Protein AF-0000000081273868 (afdb_homodimer)

Solvent-accessible surface area (backbone atoms only — not comparable to full-atom values): 28036 Å² total; per-residue (Å²): 137,83,79,75,75,79,76,78,78,76,76,76,75,72,75,72,67,69,72,70,80,67,76,78,69,72,54,65,60,58,48,51,42,51,52,51,51,39,33,44,46,66,52,56,45,31,66,60,38,70,58,53,66,69,60,50,24,62,66,65,70,50,55,68,69,54,52,50,52,38,48,51,52,37,31,65,34,37,50,28,43,77,40,88,97,74,43,38,22,31,45,67,81,50,69,69,52,47,52,46,43,52,52,49,47,50,55,51,52,40,52,29,43,49,47,34,37,68,40,96,52,31,57,70,61,43,49,67,52,53,53,46,40,50,50,24,47,49,24,52,76,68,64,36,58,63,59,21,54,49,39,57,46,45,50,58,35,52,51,30,52,62,46,65,38,68,67,58,29,54,52,40,41,22,46,43,44,44,51,46,56,46,42,42,57,88,60,66,95,72,74,70,75,57,55,46,58,50,50,46,51,24,50,52,26,30,65,70,58,35,38,69,58,19,39,50,45,46,49,52,52,51,48,56,50,57,70,53,54,56,81,87,73,91,59,94,63,56,66,57,76,62,68,38,73,76,77,70,80,127,133,85,81,79,79,79,78,78,76,75,75,74,74,72,74,70,67,69,69,70,80,66,73,78,69,70,54,64,58,57,48,52,43,51,54,51,50,40,33,44,47,64,52,56,45,32,66,61,39,71,57,54,66,68,60,50,24,61,66,65,70,49,55,68,69,55,53,49,52,38,49,50,51,37,29,64,34,37,50,26,42,78,41,87,97,76,43,38,23,31,46,68,79,50,70,70,51,46,51,45,43,51,52,51,47,50,55,52,52,42,52,29,44,50,48,35,36,66,39,98,52,31,58,71,61,41,48,67,51,52,53,45,41,52,50,24,46,50,24,52,76,69,65,36,58,62,59,22,54,51,39,58,48,45,50,59,35,52,51,31,52,61,46,66,38,69,68,59,28,54,52,39,41,22,46,42,43,43,52,45,54,46,43,43,56,86,61,67,95,71,76,73,74,57,54,48,57,50,52,47,52,24,50,52,26,29,61,71,58,36,39,69,56,20,39,50,46,48,49,52,52,51,49,56,49,56,71,53,54,56,80,87,72,93,58,94,64,56,65,58,76,63,68,40,74,76,75,71,79,128

Sequence (500 aa):
MSKSLKLVSTDAASKSSAKASGTTRMPVEERMYHEIYDAIMEHRLPPRTKLTEHALCEIYATARHTVRKVFSRLAADGLVDLEPNRGAFIAAPSIDEAHAMFELRQILERAVLDKVGRSASPKAAVAPLLARVNEERQAFVSHDRPRWIRLSAEFHVALAEQAGNPLVVEIMRRLVSRTTLMIASVEAPGHNACSFDEHLDILRALERGDVGAAQAHMAQHLQCCADRVRPEAPADFDLRAVLGRGDAPLMSKSLKLVSTDAASKSSAKASGTTRMPVEERMYHEIYDAIMEHRLPPRTKLTEHALCEIYATARHTVRKVFSRLAADGLVDLEPNRGAFIAAPSIDEAHAMFELRQILERAVLDKVGRSASPKAAVAPLLARVNEERQAFVSHDRPRWIRLSAEFHVALAEQAGNPLVVEIMRRLVSRTTLMIASVEAPGHNACSFDEHLDILRALERGDVGAAQAHMAQHLQCCADRVRPEAPADFDLRAVLGRGDAPL

Foldseek 3Di:
DCPVVPPPPPPPPPCVVVPPPPPPPPPLLVVLLLLVLLCLLQCLPAFFDFDDLVLSCVQSVHDSVSVVVSLVVCVLLQQWDQDPPPHITGHDDFLVVLVVLLVVLLVLLLVLLVQLLPDPDNPVLLVVLLVLLVVLLVCLVVVVLSSNLVSLLVSSLSSSVSSPDVVSSSSSSNSSSVLSSQQSHPPDSPDPSPRSVLSVQLSVCSVVSNSVSSSVSVNVNSVVSSVRGDGRDDDDHDPCVSSHDPPPDD/DDDPPDPPVPPPPPPPVVPPPPPVPPPLLVVLLLLVLLCLLLCLPAFFDFDDLVLSCVQSVHDSVSVVVSLVVCVLLQQWDQDPPPHITGHDDFLVVLVVLLVVLLVLLLVLLVQLLPDPDNPVLLVVLLVLLVVLLVCLVVVVLSVNLVSLLVSSLSSSVSSPDVVSSSSSSNSSSVLSSQQSHPPDSPDPSPRSVLSVQLSVCSVVSNSVSNSVSVNVNSVVSSVRGDGRDDDDHDPCVSSHDPPPDD

Nearest PDB structures (foldseek):
  2hs5-assembly1_A  TM=7.998E-01  e=4.508E-09  Rhodococcus jostii RHA1
  7u5q-assembly2_B  TM=7.058E-01  e=5.345E-10  Brucella melitensis ATCC 23457
  3sxy-assembly1_B  TM=7.148E-01  e=7.382E-08  Thermotoga maritima
  3ihu-assembly2_B  TM=7.451E-01  e=6.226E-07  Cupriavidus pinatubonensis JMP134
  6za7-assembly1_A  TM=6.274E-01  e=1.997E-07  Agrobacterium fabrum str. C58

Secondary structure (DSSP, 8-state):
---------------------------HHHHHHHHHHHHHHTTSS-TT-EE-HHHHHHHHT--HHHHHHHHHHHHHTTSEEEETTTEEEE----HHHHHHHHHHHHHHHHHHHHHHHTSS-HHHHHHHHHHHHHHHHHHHHTT-HHHHHHHHHHHHHHHHHHHT-HHHHHHHHHHHHHHHHHH-----TTS-THHHHHHHHHHHHHHTT-HHHHHHHHHHHHHHHHHT----------HHHHH-------/---------------------------HHHHHHHHHHHHHHTTSS-TT-EE-HHHHHHHHT--HHHHHHHHHHHHHTTSEEEETTTEEEE----HHHHHHHHHHHHHHHHHHHHHHHTSS-HHHHHHHHHHHHHHHHHHHHTT-HHHHHHHHHHHHHHHHHHHT-HHHHHHHHHHHHHHHHHH-----TTS-THHHHHHHHHHHHHHTT-HHHHHHHHHHHHHHHHHT----------HHHHH-------

pLDDT: mean 82.24, std 22.23, range [23.59, 98.81]

Organism: Ralstonia solanacearum (NCBI:txid305)

Structure (mmCIF, N/CA/C/O backbone):
data_AF-0000000081273868-model_v1
#
loop_
_entity.id
_entity.type
_entity.pdbx_description
1 polymer 'GntR family transcriptional regulator'
#
loop_
_atom_site.group_PDB
_atom_site.id
_atom_site.type_symbol
_atom_site.label_atom_id
_atom_site.label_alt_id
_atom_site.label_comp_id
_atom_site.label_asym_id
_atom_site.label_entity_id
_atom_site.label_seq_id
_atom_site.pdbx_PDB_ins_code
_atom_site.Cartn_x
_atom_site.Cartn_y
_atom_site.Cartn_z
_atom_site.occupancy
_atom_site.B_iso_or_equiv
_atom_site.auth_seq_id
_atom_site.auth_comp_id
_atom_site.auth_asym_id
_atom_site.auth_atom_id
_atom_site.pdbx_PDB_model_num
ATOM 1 N N . MET A 1 1 ? 55.719 34.938 71.125 1 27.48 1 MET A N 1
ATOM 2 C CA . MET A 1 1 ? 55.688 35.625 69.875 1 27.48 1 MET A CA 1
ATOM 3 C C . MET A 1 1 ? 54.656 34.938 68.938 1 27.48 1 MET A C 1
ATOM 5 O O . MET A 1 1 ? 54.844 33.781 68.562 1 27.48 1 MET A O 1
ATOM 9 N N . SER A 1 2 ? 53.344 35.281 69.125 1 23.59 2 SER A N 1
ATOM 10 C CA . SER A 1 2 ? 51.969 34.875 68.812 1 23.59 2 SER A CA 1
ATOM 11 C C . SER A 1 2 ? 51.656 35.031 67.312 1 23.59 2 SER A C 1
ATOM 13 O O . SER A 1 2 ? 51.5 36.156 66.812 1 23.59 2 SER A O 1
ATOM 15 N N . LYS A 1 3 ? 52.5 34.281 66.5 1 26.33 3 LYS A N 1
ATOM 16 C CA . LYS A 1 3 ? 52.5 34.312 65 1 26.33 3 LYS A CA 1
ATOM 17 C C . LYS A 1 3 ? 51.125 34.031 64.438 1 26.33 3 LYS A C 1
ATOM 19 O O . LYS A 1 3 ? 50.594 32.906 64.5 1 26.33 3 LYS A O 1
ATOM 24 N N . SER A 1 4 ? 50.094 34.938 64.812 1 24.55 4 SER A N 1
ATOM 25 C CA . SER A 1 4 ? 48.688 34.875 64.438 1 24.55 4 SER A CA 1
ATOM 26 C C . SER A 1 4 ? 48.531 34.781 62.906 1 24.55 4 SER A C 1
ATOM 28 O O . SER A 1 4 ? 48.875 35.719 62.188 1 24.55 4 SER A O 1
ATOM 30 N N . LEU A 1 5 ? 48.812 33.594 62.344 1 28.42 5 LEU A N 1
ATOM 31 C CA . LEU A 1 5 ? 48.75 33.219 60.938 1 28.42 5 LEU A CA 1
ATOM 32 C C . LEU A 1 5 ? 47.344 33.469 60.375 1 28.42 5 LEU A C 1
ATOM 34 O O . LEU A 1 5 ? 46.375 32.875 60.812 1 28.42 5 LEU A O 1
ATOM 38 N N . LYS A 1 6 ? 47.062 34.781 60.031 1 29.25 6 LYS A N 1
ATOM 39 C CA . LYS A 1 6 ? 45.875 35.312 59.375 1 29.25 6 LYS A CA 1
ATOM 40 C C . LYS A 1 6 ? 45.531 34.5 58.125 1 29.25 6 LYS A C 1
ATOM 42 O O . LYS A 1 6 ? 46.25 34.531 57.125 1 29.25 6 LYS A O 1
ATOM 47 N N . LEU A 1 7 ? 45.125 33.188 58.25 1 29.52 7 LEU A N 1
ATOM 48 C CA . LEU A 1 7 ? 44.719 32.312 57.156 1 29.52 7 LEU A CA 1
ATOM 49 C C . LEU A 1 7 ? 43.562 32.938 56.344 1 29.52 7 LEU A C 1
ATOM 51 O O . LEU A 1 7 ? 42.5 33.219 56.906 1 29.52 7 LEU A O 1
ATOM 55 N N . VAL A 1 8 ? 43.875 33.875 55.375 1 29.94 8 VAL A N 1
ATOM 56 C CA . VAL A 1 8 ? 42.969 34.531 54.406 1 29.94 8 VAL A CA 1
ATOM 57 C C . VAL A 1 8 ? 42.156 33.469 53.656 1 29.94 8 VAL A C 1
ATOM 59 O O . VAL A 1 8 ? 42.719 32.562 53.062 1 29.94 8 VAL A O 1
ATOM 62 N N . SER A 1 9 ? 41 33.031 54.219 1 29.47 9 SER A N 1
ATOM 63 C CA . SER A 1 9 ? 40 32.125 53.656 1 29.47 9 SER A CA 1
ATOM 64 C C . SER A 1 9 ? 39.531 32.594 52.281 1 29.47 9 SER A C 1
ATOM 66 O O . SER A 1 9 ? 39.031 33.719 52.156 1 29.47 9 SER A O 1
ATOM 68 N N . THR A 1 10 ? 40.312 32.375 51.219 1 30.38 10 THR A N 1
ATOM 69 C CA . THR A 1 10 ? 39.969 32.625 49.844 1 30.38 10 THR A CA 1
ATOM 70 C C . THR A 1 10 ? 38.625 32.031 49.469 1 30.38 10 THR A C 1
ATOM 72 O O . THR A 1 10 ? 38.375 30.828 49.719 1 30.38 10 THR A O 1
ATOM 75 N N . ASP A 1 11 ? 37.5 32.75 49.625 1 28.27 11 ASP A N 1
ATOM 76 C CA . ASP A 1 11 ? 36.156 32.469 49.188 1 28.27 11 ASP A CA 1
ATOM 77 C C . ASP A 1 11 ? 36.125 32.031 47.719 1 28.27 11 ASP A C 1
ATOM 79 O O . ASP A 1 11 ? 36.531 32.781 46.844 1 28.27 11 ASP A O 1
ATOM 83 N N . ALA A 1 12 ? 36.406 30.719 47.469 1 29.95 12 ALA A N 1
ATOM 84 C CA . ALA A 1 12 ? 36.156 30.094 46.156 1 29.95 12 ALA A CA 1
ATOM 85 C C . ALA A 1 12 ? 34.781 30.438 45.625 1 29.95 12 ALA A C 1
ATOM 87 O O . ALA A 1 12 ? 33.75 29.969 46.188 1 29.95 12 ALA A O 1
ATOM 88 N N . ALA A 1 13 ? 34.625 31.703 45.219 1 30.97 13 ALA A N 1
ATOM 89 C CA . ALA A 1 13 ? 33.469 32 44.375 1 30.97 13 ALA A CA 1
ATOM 90 C C . ALA A 1 13 ? 33.188 30.875 43.375 1 30.97 13 ALA A C 1
ATOM 92 O O . ALA A 1 13 ? 34.094 30.484 42.625 1 30.97 13 ALA A O 1
ATOM 93 N N . SER A 1 14 ? 32.406 29.875 43.844 1 32.97 14 SER A N 1
ATOM 94 C CA . SER A 1 14 ? 31.828 28.812 43.062 1 32.97 14 SER A CA 1
ATOM 95 C C . SER A 1 14 ? 31.203 29.344 41.781 1 32.97 14 SER A C 1
ATOM 97 O O . SER A 1 14 ? 30.297 30.188 41.844 1 32.97 14 SER A O 1
ATOM 99 N N . LYS A 1 15 ? 32 29.75 40.812 1 30.62 15 LYS A N 1
ATOM 100 C CA . LYS A 1 15 ? 31.531 29.984 39.438 1 30.62 15 LYS A CA 1
ATOM 101 C C . LYS A 1 15 ? 30.516 28.922 39.031 1 30.62 15 LYS A C 1
ATOM 103 O O . LYS A 1 15 ? 30.891 27.781 38.75 1 30.62 15 LYS A O 1
ATOM 108 N N . SER A 1 16 ? 29.438 28.859 39.812 1 33.25 16 SER A N 1
ATOM 109 C CA . SER A 1 16 ? 28.344 28.094 39.25 1 33.25 16 SER A CA 1
ATOM 110 C C . SER A 1 16 ? 28.109 28.438 37.781 1 33.25 16 SER A C 1
ATOM 112 O O . SER A 1 16 ? 27.641 29.531 37.469 1 33.25 16 SER A O 1
ATOM 114 N N . SER A 1 17 ? 29.141 28.328 36.969 1 32.31 17 SER A N 1
ATOM 115 C CA . SER A 1 17 ? 28.844 28.422 35.531 1 32.31 17 SER A CA 1
ATOM 116 C C . SER A 1 17 ? 27.531 27.688 35.188 1 32.31 17 SER A C 1
ATOM 118 O O . SER A 1 17 ? 27.406 26.484 35.438 1 32.31 17 SER A O 1
ATOM 120 N N . ALA A 1 18 ? 26.453 28.234 35.531 1 31.81 18 ALA A N 1
ATOM 121 C CA . ALA A 1 18 ? 25.188 27.75 34.969 1 31.81 18 ALA A CA 1
ATOM 122 C C . ALA A 1 18 ? 25.422 27.125 33.562 1 31.81 18 ALA A C 1
ATOM 124 O O . ALA A 1 18 ? 26.062 27.734 32.719 1 31.81 18 ALA A O 1
ATOM 125 N N . LYS A 1 19 ? 25.781 25.859 33.562 1 35.66 19 LYS A N 1
ATOM 126 C CA . LYS A 1 19 ? 25.578 25.125 32.312 1 35.66 19 LYS A CA 1
ATOM 127 C C . LYS A 1 19 ? 24.453 25.75 31.469 1 35.66 19 LYS A C 1
ATOM 129 O O . LYS A 1 19 ? 23.328 25.859 31.938 1 35.66 19 LYS A O 1
ATOM 134 N N . ALA A 1 20 ? 24.672 26.781 30.766 1 39 20 ALA A N 1
ATOM 135 C CA . ALA A 1 20 ? 23.766 27.297 29.766 1 39 20 ALA A CA 1
ATOM 136 C C . ALA A 1 20 ? 22.828 26.203 29.25 1 39 20 ALA A C 1
ATOM 138 O O . ALA A 1 20 ? 23.266 25.094 28.938 1 39 20 ALA A O 1
ATOM 139 N N . SER A 1 21 ? 21.656 26.078 29.797 1 40.91 21 SER A N 1
ATOM 140 C CA . SER A 1 21 ? 20.562 25.25 29.297 1 40.91 21 SER A CA 1
ATOM 141 C C . SER A 1 21 ? 20.578 25.188 27.766 1 40.91 21 SER A C 1
ATOM 143 O O . SER A 1 21 ? 20.312 26.188 27.094 1 40.91 21 SER A O 1
ATOM 145 N N . GLY A 1 22 ? 21.609 24.781 27.125 1 42.16 22 GLY A N 1
ATOM 146 C CA . GLY A 1 22 ? 21.797 24.609 25.703 1 42.16 22 GLY A CA 1
ATOM 147 C C . GLY A 1 22 ? 20.516 24.203 24.984 1 42.16 22 GLY A C 1
ATOM 148 O O . GLY A 1 22 ? 19.953 23.156 25.266 1 42.16 22 GLY A O 1
ATOM 149 N N . THR A 1 23 ? 19.531 25.016 24.719 1 46.69 23 THR A N 1
ATOM 150 C CA . THR A 1 23 ? 18.422 24.75 23.812 1 46.69 23 THR A CA 1
ATOM 151 C C . THR A 1 23 ? 18.812 23.719 22.766 1 46.69 23 THR A C 1
ATOM 153 O O . THR A 1 23 ? 19.688 23.984 21.922 1 46.69 23 THR A O 1
ATOM 156 N N . THR A 1 24 ? 18.953 22.547 23.016 1 55.03 24 THR A N 1
ATOM 157 C CA . THR A 1 24 ? 19.297 21.484 22.078 1 55.03 24 THR A CA 1
ATOM 158 C C . THR A 1 24 ? 18.656 21.734 20.719 1 55.03 24 THR A C 1
ATOM 160 O O . THR A 1 24 ? 17.438 21.719 20.594 1 55.03 24 THR A O 1
ATOM 163 N N . ARG A 1 25 ? 19.188 22.578 19.906 1 69.75 25 ARG A N 1
ATOM 164 C CA . ARG A 1 25 ? 18.781 22.953 18.547 1 69.75 25 ARG A CA 1
ATOM 165 C C . ARG A 1 25 ? 18.453 21.719 17.719 1 69.75 25 ARG A C 1
ATOM 167 O O . ARG A 1 25 ? 19.172 20.719 17.75 1 69.75 25 ARG A O 1
ATOM 174 N N . MET A 1 26 ? 17.203 21.625 17.281 1 80.75 26 MET A N 1
ATOM 175 C CA . MET A 1 26 ? 16.766 20.562 16.375 1 80.75 26 MET A CA 1
ATOM 176 C C . MET A 1 26 ? 17.781 20.344 15.266 1 80.75 26 MET A C 1
ATOM 178 O O . MET A 1 26 ? 18.312 21.297 14.703 1 80.75 26 MET A O 1
ATOM 182 N N . PRO A 1 27 ? 18.203 19.141 15.109 1 90.62 27 PRO A N 1
ATOM 183 C CA . PRO A 1 27 ? 19.078 18.844 13.984 1 90.62 27 PRO A CA 1
ATOM 184 C C . PRO A 1 27 ? 18.578 19.453 12.672 1 90.62 27 PRO A C 1
ATOM 186 O O . PRO A 1 27 ? 17.375 19.516 12.445 1 90.62 27 PRO A O 1
ATOM 189 N N . VAL A 1 28 ? 19.453 19.953 11.945 1 93.5 28 VAL A N 1
ATOM 190 C CA . VAL A 1 28 ? 19.156 20.672 10.719 1 93.5 28 VAL A CA 1
ATOM 191 C C . VAL A 1 28 ? 18.266 19.828 9.828 1 93.5 28 VAL A C 1
ATOM 193 O O . VAL A 1 28 ? 17.375 20.359 9.156 1 93.5 28 VAL A O 1
ATOM 196 N N . GLU A 1 29 ? 18.453 18.469 9.773 1 95.19 29 GLU A N 1
ATOM 197 C CA . GLU A 1 29 ? 17.625 17.562 8.977 1 95.19 29 GLU A CA 1
ATOM 198 C C . GLU A 1 29 ? 16.156 17.656 9.383 1 95.19 29 GLU A C 1
ATOM 200 O O . GLU A 1 29 ? 15.273 17.766 8.523 1 95.19 29 GLU A O 1
ATOM 205 N N . GLU A 1 30 ? 16.016 17.688 10.617 1 94.75 30 GLU A N 1
ATOM 206 C CA . GLU A 1 30 ? 14.648 17.719 11.148 1 94.75 30 GLU A CA 1
ATOM 207 C C . GLU A 1 30 ? 14 19.078 10.883 1 94.75 30 GLU A C 1
ATOM 209 O O . GLU A 1 30 ? 12.836 19.156 10.492 1 94.75 30 GLU A O 1
ATOM 214 N N . ARG A 1 31 ? 14.727 20.062 11.133 1 93.69 31 ARG A N 1
ATOM 215 C CA . ARG A 1 31 ? 14.227 21.422 10.883 1 93.69 31 ARG A CA 1
ATOM 216 C C . ARG A 1 31 ? 13.867 21.609 9.414 1 93.69 31 ARG A C 1
ATOM 218 O O . ARG A 1 31 ? 12.789 22.109 9.094 1 93.69 31 ARG A O 1
ATOM 225 N N . MET A 1 32 ? 14.766 21.234 8.547 1 94.44 32 MET A N 1
ATOM 226 C CA . MET A 1 32 ? 14.539 21.344 7.109 1 94.44 32 MET A CA 1
ATOM 227 C C . MET A 1 32 ? 13.289 20.578 6.691 1 94.44 32 MET A C 1
ATOM 229 O O . MET A 1 32 ? 12.445 21.109 5.969 1 94.44 32 MET A O 1
ATOM 233 N N . TYR A 1 33 ? 13.195 19.375 7.211 1 95.19 33 TYR A N 1
ATOM 234 C CA . TYR A 1 33 ? 12.031 18.562 6.883 1 95.19 33 TYR A CA 1
ATOM 235 C C . TYR A 1 33 ? 10.742 19.266 7.273 1 95.19 33 TYR A C 1
ATOM 237 O O . TYR A 1 33 ? 9.828 19.406 6.457 1 95.19 33 TYR A O 1
ATOM 245 N N . HIS A 1 34 ? 10.68 19.734 8.469 1 92.69 34 HIS A N 1
ATOM 246 C CA . HIS A 1 34 ? 9.453 20.344 8.984 1 92.69 34 HIS A CA 1
ATOM 247 C C . HIS A 1 34 ? 9.125 21.625 8.25 1 92.69 34 HIS A C 1
ATOM 249 O O . HIS A 1 34 ? 7.957 21.906 7.957 1 92.69 34 HIS A O 1
ATOM 255 N N . GLU A 1 35 ? 10.117 22.375 7.953 1 91.19 35 GLU A N 1
ATOM 256 C CA . GLU A 1 35 ? 9.883 23.641 7.277 1 91.19 35 GLU A CA 1
ATOM 257 C C . GLU A 1 35 ? 9.398 23.422 5.848 1 91.19 35 GLU A C 1
ATOM 259 O O . GLU A 1 35 ? 8.5 24.141 5.375 1 91.19 35 GLU A O 1
ATOM 264 N N . ILE A 1 36 ? 9.953 22.469 5.203 1 92.81 36 ILE A N 1
ATOM 265 C CA . ILE A 1 36 ? 9.516 22.172 3.846 1 92.81 36 ILE A CA 1
ATOM 266 C C . ILE A 1 36 ? 8.109 21.562 3.885 1 92.81 36 ILE A C 1
ATOM 268 O O . ILE A 1 36 ? 7.246 21.938 3.082 1 92.81 36 ILE A O 1
ATOM 272 N N . TYR A 1 37 ? 7.949 20.672 4.805 1 92.25 37 TYR A N 1
ATOM 273 C CA . TYR A 1 37 ? 6.629 20.094 5.004 1 92.25 37 TYR A CA 1
ATOM 274 C C . TYR A 1 37 ? 5.57 21.172 5.168 1 92.25 37 TYR A C 1
ATOM 276 O O . TYR A 1 37 ? 4.555 21.172 4.469 1 92.25 37 TYR A O 1
ATOM 284 N N . ASP A 1 38 ? 5.844 22.109 6.07 1 88.69 38 ASP A N 1
ATOM 285 C CA . ASP A 1 38 ? 4.91 23.188 6.352 1 88.69 38 ASP A CA 1
ATOM 286 C C . ASP A 1 38 ? 4.664 24.031 5.105 1 88.69 38 ASP A C 1
ATOM 288 O O . ASP A 1 38 ? 3.523 24.391 4.805 1 88.69 38 ASP A O 1
ATOM 292 N N . ALA A 1 39 ? 5.699 24.297 4.414 1 88.44 39 ALA A N 1
ATOM 293 C CA . ALA A 1 39 ? 5.578 25.125 3.215 1 88.44 39 ALA A CA 1
ATOM 294 C C . ALA A 1 39 ? 4.723 24.438 2.158 1 88.44 39 ALA A C 1
ATOM 296 O O . ALA A 1 39 ? 3.934 25.078 1.467 1 88.44 39 ALA A O 1
ATOM 297 N N . ILE A 1 40 ? 4.848 23.141 2.062 1 88.69 40 ILE A N 1
ATOM 298 C CA . ILE A 1 40 ? 4.07 22.359 1.098 1 88.69 40 ILE A CA 1
ATOM 299 C C . ILE A 1 40 ? 2.598 22.359 1.509 1 88.69 40 ILE A C 1
ATOM 301 O O . ILE A 1 40 ? 1.719 22.656 0.695 1 88.69 40 ILE A O 1
ATOM 305 N N . MET A 1 41 ? 2.365 22.172 2.754 1 85.62 41 MET A N 1
ATOM 306 C CA . MET A 1 41 ? 1.004 22 3.252 1 85.62 41 MET A CA 1
ATOM 307 C C . MET A 1 41 ? 0.247 23.328 3.244 1 85.62 41 MET A C 1
ATOM 309 O O . MET A 1 41 ? -0.974 23.344 3.082 1 85.62 41 MET A O 1
ATOM 313 N N . GLU A 1 42 ? 1.028 24.328 3.373 1 81.88 42 GLU A N 1
ATOM 314 C CA . GLU A 1 42 ? 0.426 25.656 3.324 1 81.88 42 GLU A CA 1
ATOM 315 C C . GLU A 1 42 ? 0.371 26.188 1.896 1 81.88 42 GLU A C 1
ATOM 317 O O . GLU A 1 42 ? -0.032 27.328 1.667 1 81.88 42 GLU A O 1
ATOM 322 N N . HIS A 1 43 ? 0.904 25.438 0.996 1 82.06 43 HIS A N 1
ATOM 323 C CA . HIS A 1 43 ? 0.888 25.734 -0.431 1 82.06 43 HIS A CA 1
ATOM 324 C C . HIS A 1 43 ? 1.736 26.969 -0.746 1 82.06 43 HIS A C 1
ATOM 326 O O . HIS A 1 43 ? 1.457 27.688 -1.704 1 82.06 43 HIS A O 1
ATOM 332 N N . ARG A 1 44 ? 2.635 27.188 0.112 1 83.06 44 ARG A N 1
ATOM 333 C CA . ARG A 1 44 ? 3.623 28.219 -0.214 1 83.06 44 ARG A CA 1
ATOM 334 C C . ARG A 1 44 ? 4.586 27.719 -1.288 1 83.06 44 ARG A C 1
ATOM 336 O O . ARG A 1 44 ? 5.242 28.531 -1.955 1 83.06 44 ARG A O 1
ATOM 343 N N . LEU A 1 45 ? 4.66 26.422 -1.424 1 84.5 45 LEU A N 1
ATOM 344 C CA . LEU A 1 45 ? 5.34 25.75 -2.527 1 84.5 45 LEU A CA 1
ATOM 345 C C . LEU A 1 45 ? 4.344 25.016 -3.412 1 84.5 45 LEU A C 1
ATOM 347 O O . LEU A 1 45 ? 3.842 23.953 -3.035 1 84.5 45 LEU A O 1
ATOM 351 N N . PRO A 1 46 ? 4.074 25.531 -4.57 1 82.25 46 PRO A N 1
ATOM 352 C CA . PRO A 1 46 ? 3.031 24.938 -5.414 1 82.25 46 PRO A CA 1
ATOM 353 C C . PRO A 1 46 ? 3.375 23.531 -5.887 1 82.25 46 PRO A C 1
ATOM 355 O O . PRO A 1 46 ? 4.551 23.172 -5.938 1 82.25 46 PRO A O 1
ATOM 358 N N . PRO A 1 47 ? 2.354 22.828 -6.297 1 83.81 47 PRO A N 1
ATOM 359 C CA . PRO A 1 47 ? 2.574 21.5 -6.867 1 83.81 47 PRO A CA 1
ATOM 360 C C . PRO A 1 47 ? 3.496 21.516 -8.086 1 83.81 47 PRO A C 1
ATOM 362 O O . PRO A 1 47 ? 3.52 22.516 -8.828 1 83.81 47 PRO A O 1
ATOM 365 N N . ARG A 1 48 ? 4.344 20.516 -8.219 1 86.31 48 ARG A N 1
ATOM 366 C CA . ARG A 1 48 ? 5.246 20.281 -9.336 1 86.31 48 ARG A CA 1
ATOM 367 C C . ARG A 1 48 ? 6.453 21.219 -9.266 1 86.31 48 ARG A C 1
ATOM 369 O O . ARG A 1 48 ? 7.297 21.219 -10.172 1 86.31 48 ARG A O 1
ATOM 376 N N . THR A 1 49 ? 6.516 21.969 -8.227 1 87.75 49 THR A N 1
ATOM 377 C CA . THR A 1 49 ? 7.695 22.797 -8.016 1 87.75 49 THR A CA 1
ATOM 378 C C . THR A 1 49 ? 8.93 21.938 -7.805 1 87.75 49 THR A C 1
ATOM 380 O O . THR A 1 49 ? 8.891 20.953 -7.059 1 87.75 49 THR A O 1
ATOM 383 N N . LYS A 1 50 ? 9.953 22.312 -8.492 1 92 50 LYS A N 1
ATOM 384 C CA . LYS A 1 50 ? 11.219 21.609 -8.32 1 92 50 LYS A CA 1
ATOM 385 C C . LYS A 1 50 ? 11.961 22.094 -7.074 1 92 50 LYS A C 1
ATOM 387 O O . LYS A 1 50 ? 12.133 23.297 -6.879 1 92 50 LYS A O 1
ATOM 392 N N . LEU A 1 51 ? 12.328 21.188 -6.25 1 92.81 51 LEU A N 1
ATOM 393 C CA . LEU A 1 51 ? 13.195 21.5 -5.117 1 92.81 51 LEU A CA 1
ATOM 394 C C . LEU A 1 51 ? 14.664 21.375 -5.508 1 92.81 51 LEU A C 1
ATOM 396 O O . LEU A 1 51 ? 15.156 20.281 -5.754 1 92.81 51 LEU A O 1
ATOM 400 N N . THR A 1 52 ? 15.312 22.453 -5.457 1 91.56 52 THR A N 1
ATOM 401 C CA . THR A 1 52 ? 16.703 22.484 -5.902 1 91.56 52 THR A CA 1
ATOM 402 C C . THR A 1 52 ? 17.656 22.203 -4.738 1 91.56 52 THR A C 1
ATOM 404 O O . THR A 1 52 ? 17.594 22.875 -3.707 1 91.56 52 THR A O 1
ATOM 407 N N . GLU A 1 53 ? 18.516 21.234 -4.98 1 93.19 53 GLU A N 1
ATOM 408 C CA . GLU A 1 53 ? 19.469 20.859 -3.941 1 93.19 53 GLU A CA 1
ATOM 409 C C . GLU A 1 53 ? 20.375 22.047 -3.576 1 93.19 53 GLU A C 1
ATOM 411 O O . GLU A 1 53 ? 20.609 22.312 -2.396 1 93.19 53 GLU A O 1
ATOM 416 N N . HIS A 1 54 ? 20.859 22.75 -4.59 1 91.5 54 HIS A N 1
ATOM 417 C CA . HIS A 1 54 ? 21.781 23.859 -4.375 1 91.5 54 HIS A CA 1
ATOM 418 C C . HIS A 1 54 ? 21.141 24.938 -3.514 1 91.5 54 HIS A C 1
ATOM 420 O O . HIS A 1 54 ? 21.734 25.391 -2.535 1 91.5 54 HIS A O 1
ATOM 426 N N . ALA A 1 55 ? 19.984 25.359 -3.816 1 89.62 55 ALA A N 1
ATOM 427 C CA . ALA A 1 55 ? 19.281 26.391 -3.068 1 89.62 55 ALA A CA 1
ATOM 428 C C . ALA A 1 55 ? 19.062 25.984 -1.616 1 89.62 55 ALA A C 1
ATOM 430 O O . ALA A 1 55 ? 19.266 26.781 -0.698 1 89.62 55 ALA A O 1
ATOM 431 N N . LEU A 1 56 ? 18.703 24.766 -1.398 1 93.5 56 LEU A N 1
ATOM 432 C CA . LEU A 1 56 ? 18.422 24.281 -0.047 1 93.5 56 LEU A CA 1
ATOM 433 C C . LEU A 1 56 ? 19.719 24.188 0.763 1 93.5 56 LEU A C 1
ATOM 435 O O . LEU A 1 56 ? 19.719 24.453 1.969 1 93.5 56 LEU A O 1
ATOM 439 N N . CYS A 1 57 ? 20.75 23.812 0.093 1 92.81 57 CYS A N 1
ATOM 440 C CA . CYS A 1 57 ? 22.047 23.828 0.76 1 92.81 57 CYS A CA 1
ATOM 441 C C . CYS A 1 57 ? 22.391 25.219 1.267 1 92.81 57 CYS A C 1
ATOM 443 O O . CYS A 1 57 ? 22.891 25.375 2.383 1 92.81 57 CYS A O 1
ATOM 445 N N . GLU A 1 58 ? 22.094 26.203 0.515 1 90.94 58 GLU A N 1
ATOM 446 C CA . GLU A 1 58 ? 22.391 27.578 0.874 1 90.94 58 GLU A CA 1
ATOM 447 C C . GLU A 1 58 ? 21.469 28.078 1.989 1 90.94 58 GLU A C 1
ATOM 449 O O . GLU A 1 58 ? 21.938 28.641 2.98 1 90.94 58 GLU A O 1
ATOM 454 N N . ILE A 1 59 ? 20.266 27.797 1.846 1 89.25 59 ILE A N 1
ATOM 455 C CA . ILE A 1 59 ? 19.266 28.281 2.787 1 89.25 59 ILE A CA 1
ATOM 4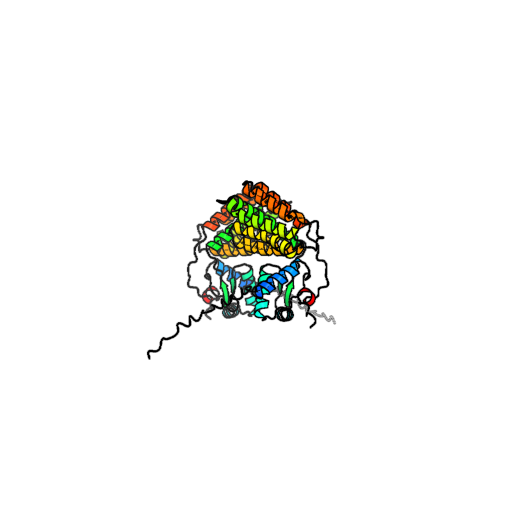56 C C . ILE A 1 59 ? 19.531 27.688 4.172 1 89.25 59 ILE A C 1
ATOM 458 O O . ILE A 1 59 ? 19.438 28.406 5.18 1 89.25 59 ILE A O 1
ATOM 462 N N . TYR A 1 60 ? 19.953 26.422 4.18 1 93.06 60 TYR A N 1
ATOM 463 C CA . TYR A 1 60 ? 20.062 25.75 5.469 1 93.06 60 TYR A CA 1
ATOM 464 C C . TYR A 1 60 ? 21.516 25.547 5.852 1 93.06 60 TYR A C 1
ATOM 466 O O . TYR A 1 60 ? 21.828 24.922 6.871 1 93.06 60 TYR A O 1
ATOM 474 N N . ALA A 1 61 ? 22.328 26.031 5.039 1 93.56 61 ALA A N 1
ATOM 475 C CA . ALA A 1 61 ? 23.766 25.953 5.293 1 93.56 61 ALA A CA 1
ATOM 476 C C . ALA A 1 61 ? 24.172 24.516 5.637 1 93.56 61 ALA A C 1
ATOM 478 O O . ALA A 1 61 ? 24.812 24.281 6.668 1 93.56 61 ALA A O 1
ATOM 479 N N . THR A 1 62 ? 23.828 23.609 4.766 1 95.25 62 THR A N 1
ATOM 480 C CA . THR A 1 62 ? 24.109 22.203 5 1 95.25 62 THR A CA 1
ATOM 481 C C . THR A 1 62 ? 24.609 21.531 3.725 1 95.25 62 THR A C 1
ATOM 483 O O . THR A 1 62 ? 24.672 22.156 2.668 1 95.25 62 THR A O 1
ATOM 486 N N . ALA A 1 63 ? 25.031 20.281 3.859 1 95.88 63 ALA A N 1
ATOM 487 C CA . ALA A 1 63 ? 25.625 19.531 2.744 1 95.88 63 ALA A CA 1
ATOM 488 C C . ALA A 1 63 ? 24.547 18.828 1.927 1 95.88 63 ALA A C 1
ATOM 490 O O . ALA A 1 63 ? 23.422 18.625 2.41 1 95.88 63 ALA A O 1
ATOM 491 N N . ARG A 1 64 ? 24.984 18.438 0.757 1 95.19 64 ARG A N 1
ATOM 492 C CA . ARG A 1 64 ? 24.078 17.828 -0.203 1 95.19 64 ARG A CA 1
ATOM 493 C C . ARG A 1 64 ? 23.516 16.516 0.336 1 95.19 64 ARG A C 1
ATOM 495 O O . ARG A 1 64 ? 22.359 16.172 0.098 1 95.19 64 ARG A O 1
ATOM 502 N N . HIS A 1 65 ? 24.312 15.828 0.996 1 95.25 65 HIS A N 1
ATOM 503 C CA . HIS A 1 65 ? 23.844 14.531 1.484 1 95.25 65 HIS A CA 1
ATOM 504 C C . HIS A 1 65 ? 22.719 14.695 2.5 1 95.25 65 HIS A C 1
ATOM 506 O O . HIS A 1 65 ? 21.812 13.875 2.561 1 95.25 65 HIS A O 1
ATOM 512 N N . THR A 1 66 ? 22.766 15.727 3.291 1 95.88 66 THR A N 1
ATOM 513 C CA . THR A 1 66 ? 21.703 16.031 4.242 1 95.88 66 THR A CA 1
ATOM 514 C C . THR A 1 66 ? 20.422 16.406 3.518 1 95.88 66 THR A C 1
ATOM 516 O O . THR A 1 66 ? 19.344 15.922 3.873 1 95.88 66 THR A O 1
ATOM 519 N N . VAL A 1 67 ? 20.547 17.156 2.496 1 96.19 67 VAL A N 1
ATOM 520 C CA . VAL A 1 67 ? 19.391 17.578 1.698 1 96.19 67 VAL A CA 1
ATOM 521 C C . VAL A 1 67 ? 18.75 16.344 1.056 1 96.19 67 VAL A C 1
ATOM 523 O O . VAL A 1 67 ? 17.531 16.203 1.068 1 96.19 67 VAL A O 1
ATOM 526 N N . ARG A 1 68 ? 19.531 15.477 0.633 1 94.75 68 ARG A N 1
ATOM 527 C CA . ARG A 1 68 ? 19.031 14.281 -0.041 1 94.75 68 ARG A CA 1
ATOM 528 C C . ARG A 1 68 ? 18.312 13.359 0.941 1 94.75 68 ARG A C 1
ATOM 530 O O . ARG A 1 68 ? 17.344 12.688 0.582 1 94.75 68 ARG A O 1
ATOM 537 N N . LYS A 1 69 ? 18.75 13.289 2.115 1 95.94 69 LYS A N 1
ATOM 538 C CA . LYS A 1 69 ? 18.062 12.531 3.148 1 95.94 69 LYS A CA 1
ATOM 539 C C . LYS A 1 69 ? 16.656 13.086 3.389 1 95.94 69 LYS A C 1
ATOM 541 O O . LYS A 1 69 ? 15.695 12.328 3.518 1 95.94 69 LYS A O 1
ATOM 546 N N . VAL A 1 70 ? 16.609 14.359 3.387 1 96.44 70 VAL A N 1
ATOM 547 C CA . VAL A 1 70 ? 15.32 15.008 3.594 1 96.44 70 VAL A CA 1
ATOM 548 C C . VAL A 1 70 ? 14.406 14.742 2.4 1 96.44 70 VAL A C 1
ATOM 550 O O . VAL A 1 70 ? 13.219 14.477 2.572 1 96.44 70 VAL A O 1
ATOM 553 N N . PHE A 1 71 ? 15.023 14.766 1.207 1 96.19 71 PHE A N 1
ATOM 554 C CA . PHE A 1 71 ? 14.25 14.445 0.011 1 96.19 71 PHE A CA 1
ATOM 555 C C . PHE A 1 71 ? 13.703 13.023 0.091 1 96.19 71 PHE A C 1
ATOM 557 O O . PHE A 1 71 ? 12.531 12.789 -0.219 1 96.19 71 PHE A O 1
ATOM 564 N N . SER A 1 72 ? 14.5 12.195 0.528 1 95 72 SER A N 1
ATOM 565 C CA . SER A 1 72 ? 14.094 10.797 0.633 1 95 72 SER A CA 1
ATOM 566 C C . SER A 1 72 ? 12.938 10.625 1.621 1 95 72 SER A C 1
ATOM 568 O O . SER A 1 72 ? 11.992 9.883 1.36 1 95 72 SER A O 1
ATOM 570 N N . ARG A 1 73 ? 13.031 11.289 2.676 1 95.38 73 ARG A N 1
ATOM 571 C CA . ARG A 1 73 ? 11.984 11.211 3.684 1 95.38 73 ARG A CA 1
ATOM 572 C C . ARG A 1 73 ? 10.68 11.812 3.164 1 95.38 73 ARG A C 1
ATOM 574 O O . ARG A 1 73 ? 9.609 11.227 3.324 1 95.38 73 ARG A O 1
ATOM 581 N N . LEU A 1 74 ? 10.773 12.945 2.525 1 96.06 74 LEU A N 1
ATOM 582 C CA . LEU A 1 74 ? 9.602 13.609 1.959 1 96.06 74 LEU A CA 1
ATOM 583 C C . LEU A 1 74 ? 8.961 12.742 0.877 1 96.06 74 LEU A C 1
ATOM 585 O O . LEU A 1 74 ? 7.738 12.719 0.736 1 96.06 74 LEU A O 1
ATOM 589 N N . ALA A 1 75 ? 9.844 12.055 0.176 1 95.62 75 ALA A N 1
ATOM 590 C CA . ALA A 1 75 ? 9.344 11.156 -0.862 1 95.62 75 ALA A CA 1
ATOM 591 C C . ALA A 1 75 ? 8.641 9.953 -0.251 1 95.62 75 ALA A C 1
ATOM 593 O O . ALA A 1 75 ? 7.57 9.547 -0.718 1 95.62 75 ALA A O 1
ATOM 594 N N . ALA A 1 76 ? 9.211 9.43 0.72 1 92.31 76 ALA A N 1
ATOM 595 C CA . ALA A 1 76 ? 8.602 8.305 1.426 1 92.31 76 ALA A CA 1
ATOM 596 C C . ALA A 1 76 ? 7.234 8.68 1.99 1 92.31 76 ALA A C 1
ATOM 598 O O . ALA A 1 76 ? 6.312 7.867 1.993 1 92.31 76 ALA A O 1
ATOM 599 N N . ASP A 1 77 ? 7.16 9.898 2.359 1 93.31 77 ASP A N 1
ATOM 600 C CA . ASP A 1 77 ? 5.906 10.383 2.934 1 93.31 77 ASP A CA 1
ATOM 601 C C . ASP A 1 77 ? 4.945 10.852 1.842 1 93.31 77 ASP A C 1
ATOM 603 O O . ASP A 1 77 ? 3.83 11.289 2.135 1 93.31 77 ASP A O 1
ATOM 607 N N . GLY A 1 78 ? 5.422 10.852 0.66 1 94 78 GLY A N 1
ATOM 608 C CA . GLY A 1 78 ? 4.535 11.086 -0.469 1 94 78 GLY A CA 1
ATOM 609 C C . GLY A 1 78 ? 4.438 12.547 -0.858 1 94 78 GLY A C 1
ATOM 610 O O . GLY A 1 78 ? 3.613 12.922 -1.693 1 94 78 GLY A O 1
ATOM 611 N N . LEU A 1 79 ? 5.242 13.375 -0.33 1 94.81 79 LEU A N 1
ATOM 612 C CA . LEU A 1 79 ? 5.113 14.812 -0.539 1 94.81 79 LEU A CA 1
ATOM 613 C C . LEU A 1 79 ? 5.949 15.266 -1.732 1 94.81 79 LEU A C 1
ATOM 615 O O . LEU A 1 79 ? 5.711 16.344 -2.291 1 94.81 79 LEU A O 1
ATOM 619 N N . VAL A 1 80 ? 6.961 14.461 -2.021 1 95.56 80 VAL A N 1
ATOM 620 C CA . VAL A 1 80 ? 7.887 14.773 -3.107 1 95.56 80 VAL A CA 1
ATOM 621 C C . VAL A 1 80 ? 8.055 13.547 -4.012 1 95.56 80 VAL A C 1
ATOM 623 O O . VAL A 1 80 ? 8.062 12.414 -3.531 1 95.56 80 VAL A O 1
ATOM 626 N N . ASP A 1 81 ? 8.094 13.781 -5.266 1 94.69 81 ASP A N 1
ATOM 627 C CA . ASP A 1 81 ? 8.43 12.742 -6.238 1 94.69 81 ASP A CA 1
ATOM 628 C C . ASP A 1 81 ? 9.875 12.883 -6.711 1 94.69 81 ASP A C 1
ATOM 630 O O . ASP A 1 81 ? 10.281 13.945 -7.191 1 94.69 81 ASP A O 1
ATOM 634 N N . LEU A 1 82 ? 10.625 11.805 -6.531 1 94.31 82 LEU A N 1
ATOM 635 C CA . LEU A 1 82 ? 11.992 11.781 -7.043 1 94.31 82 LEU A CA 1
ATOM 636 C C . LEU A 1 82 ? 12.031 11.25 -8.469 1 94.31 82 LEU A C 1
ATOM 638 O O . LEU A 1 82 ? 11.617 10.117 -8.727 1 94.31 82 LEU A O 1
ATOM 642 N N . GLU A 1 83 ? 12.469 12.047 -9.352 1 90.94 83 GLU A N 1
ATOM 643 C CA . GLU A 1 83 ? 12.586 11.648 -10.75 1 90.94 83 GLU A CA 1
ATOM 644 C C . GLU A 1 83 ? 14.047 11.461 -11.148 1 90.94 83 GLU A C 1
ATOM 646 O O . GLU A 1 83 ? 14.859 12.367 -10.984 1 90.94 83 GLU A O 1
ATOM 651 N N . PRO A 1 84 ? 14.312 10.297 -11.672 1 85.19 84 PRO A N 1
ATOM 652 C CA . PRO A 1 84 ? 15.695 10.039 -12.07 1 85.19 84 PRO A CA 1
ATOM 653 C C . PRO A 1 84 ? 16.234 11.094 -13.039 1 85.19 84 PRO A C 1
ATOM 655 O O . PRO A 1 84 ? 15.578 11.422 -14.023 1 85.19 84 PRO A O 1
ATOM 658 N N . ASN A 1 85 ? 17.312 11.586 -12.75 1 85.88 85 ASN A N 1
ATOM 659 C CA . ASN A 1 85 ? 18.078 12.531 -13.562 1 85.88 85 ASN A CA 1
ATOM 660 C C . ASN A 1 85 ? 17.344 13.867 -13.695 1 85.88 85 ASN A C 1
ATOM 662 O O . ASN A 1 85 ? 17.703 14.688 -14.547 1 85.88 85 ASN A O 1
ATOM 666 N N . ARG A 1 86 ? 16.281 14.078 -13.016 1 90.75 86 ARG A N 1
ATOM 667 C CA . ARG A 1 86 ? 15.523 15.328 -13.117 1 90.75 86 ARG A CA 1
ATOM 668 C C . ARG A 1 86 ? 15.422 16.016 -11.758 1 90.75 86 ARG A C 1
ATOM 670 O O . ARG A 1 86 ? 15.305 17.25 -11.688 1 90.75 86 ARG A O 1
ATOM 677 N N . GLY A 1 87 ? 15.391 15.188 -10.68 1 93.25 87 GLY A N 1
ATOM 678 C CA . GLY A 1 87 ? 15.391 15.812 -9.367 1 93.25 87 GLY A CA 1
ATOM 679 C C . GLY A 1 87 ? 14.109 15.57 -8.586 1 93.25 87 GLY A C 1
ATOM 680 O O . GLY A 1 87 ? 13.422 14.57 -8.812 1 93.25 87 GLY A O 1
ATOM 681 N N . ALA A 1 88 ? 13.914 16.438 -7.52 1 95.31 88 ALA A N 1
ATOM 682 C CA . ALA A 1 88 ? 12.781 16.312 -6.605 1 95.31 88 ALA A CA 1
ATOM 683 C C . ALA A 1 88 ? 11.695 17.344 -6.918 1 95.31 88 ALA A C 1
ATOM 685 O O . ALA A 1 88 ? 11.984 18.531 -7.059 1 95.31 88 ALA A O 1
ATOM 686 N N . PHE A 1 89 ? 10.445 16.875 -7.059 1 94.94 89 PHE A N 1
ATOM 687 C CA . PHE A 1 89 ? 9.312 17.734 -7.348 1 94.94 89 PHE A CA 1
ATOM 688 C C . PHE A 1 89 ? 8.227 17.578 -6.297 1 94.94 89 PHE A C 1
ATOM 690 O O . PHE A 1 89 ? 7.961 16.453 -5.836 1 94.94 89 PHE A O 1
ATOM 697 N N . ILE A 1 90 ? 7.609 18.656 -5.945 1 92.75 90 ILE A N 1
ATOM 698 C CA . ILE A 1 90 ? 6.449 18.562 -5.07 1 92.75 90 ILE A CA 1
ATOM 699 C C . ILE A 1 90 ? 5.359 17.734 -5.742 1 92.75 90 ILE A C 1
ATOM 701 O O . ILE A 1 90 ? 5.074 17.906 -6.93 1 92.75 90 ILE A O 1
ATOM 705 N N . ALA A 1 91 ? 4.758 16.875 -4.98 1 92.5 91 ALA A N 1
ATOM 706 C CA . ALA A 1 91 ? 3.748 15.961 -5.496 1 92.5 91 ALA A CA 1
ATOM 707 C C . ALA A 1 91 ? 2.514 16.719 -5.984 1 92.5 91 ALA A C 1
ATOM 709 O O . ALA A 1 91 ? 2.117 17.719 -5.383 1 92.5 91 ALA A O 1
ATOM 710 N N . ALA A 1 92 ? 1.923 16.203 -7.062 1 89.06 92 ALA A N 1
ATOM 711 C CA . ALA A 1 92 ? 0.725 16.781 -7.66 1 89.06 92 ALA A CA 1
ATOM 712 C C . ALA A 1 92 ? -0.226 15.703 -8.156 1 89.06 92 ALA A C 1
ATOM 714 O O . ALA A 1 92 ? -0.416 15.531 -9.359 1 89.06 92 ALA A O 1
ATOM 715 N N . PRO A 1 93 ? -0.865 15.062 -7.188 1 89.75 93 PRO A N 1
ATOM 716 C CA . PRO A 1 93 ? -1.809 14.023 -7.609 1 89.75 93 PRO A CA 1
ATOM 717 C C . PRO A 1 93 ? -2.99 14.586 -8.398 1 89.75 93 PRO A C 1
ATOM 719 O O . PRO A 1 93 ? -3.42 15.719 -8.148 1 89.75 93 PRO A O 1
ATOM 722 N N . SER A 1 94 ? -3.482 13.797 -9.328 1 89.5 94 SER A N 1
ATOM 723 C CA . SER A 1 94 ? -4.691 14.156 -10.062 1 89.5 94 SER A CA 1
ATOM 724 C C . SER A 1 94 ? -5.941 13.93 -9.219 1 89.5 94 SER A C 1
ATOM 726 O O . SER A 1 94 ? -5.875 13.312 -8.148 1 89.5 94 SER A O 1
ATOM 728 N N . ILE A 1 95 ? -7.078 14.422 -9.734 1 89.56 95 ILE A N 1
ATOM 729 C CA . ILE A 1 95 ? -8.359 14.227 -9.055 1 89.56 95 ILE A CA 1
ATOM 730 C C . ILE A 1 95 ? -8.688 12.734 -9 1 89.56 95 ILE A C 1
ATOM 732 O O . ILE A 1 95 ? -9.164 12.242 -7.973 1 89.56 95 ILE A O 1
ATOM 736 N N . ASP A 1 96 ? -8.383 12.031 -10.117 1 92.69 96 ASP A N 1
ATOM 737 C CA . ASP A 1 96 ? -8.625 10.594 -10.148 1 92.69 96 ASP A CA 1
ATOM 738 C C . ASP A 1 96 ? -7.77 9.867 -9.109 1 92.69 96 ASP A C 1
ATOM 740 O O . ASP A 1 96 ? -8.242 8.945 -8.445 1 92.69 96 ASP A O 1
ATOM 744 N N . GLU A 1 97 ? -6.574 10.305 -8.984 1 93.5 97 GLU A N 1
ATOM 745 C CA . GLU A 1 97 ? -5.695 9.719 -7.973 1 93.5 97 GLU A CA 1
ATOM 746 C C . GLU A 1 97 ? -6.207 10 -6.562 1 93.5 97 GLU A C 1
ATOM 748 O O . GLU A 1 97 ? -6.141 9.141 -5.688 1 93.5 97 GLU A O 1
ATOM 753 N N . ALA A 1 98 ? -6.699 11.211 -6.375 1 92.81 98 ALA A N 1
ATOM 754 C CA . ALA A 1 98 ? -7.25 11.57 -5.07 1 92.81 98 ALA A CA 1
ATOM 755 C C . ALA A 1 98 ? -8.43 10.672 -4.711 1 92.81 98 ALA A C 1
ATOM 757 O O . ALA A 1 98 ? -8.539 10.203 -3.576 1 92.81 98 ALA A O 1
ATOM 758 N N . HIS A 1 99 ? -9.25 10.453 -5.664 1 94.31 99 HIS A N 1
ATOM 759 C CA . HIS A 1 99 ? -10.398 9.586 -5.434 1 94.31 99 HIS A CA 1
ATOM 760 C C . HIS A 1 99 ? -9.961 8.172 -5.066 1 94.31 99 HIS A C 1
ATOM 762 O O . HIS A 1 99 ? -10.5 7.574 -4.133 1 94.31 99 HIS A O 1
ATOM 768 N N . ALA A 1 100 ? -8.992 7.688 -5.77 1 97.25 100 ALA A N 1
ATOM 769 C CA . ALA A 1 100 ? -8.461 6.355 -5.477 1 97.25 100 ALA A CA 1
ATOM 770 C C . ALA A 1 100 ? -7.852 6.305 -4.078 1 97.25 100 ALA A C 1
ATOM 772 O O . ALA A 1 100 ? -8.023 5.32 -3.355 1 97.25 100 ALA A O 1
ATOM 773 N N . MET A 1 101 ? -7.176 7.328 -3.734 1 97.81 101 MET A N 1
ATOM 774 C CA . MET A 1 101 ? -6.531 7.383 -2.426 1 97.81 101 MET A CA 1
ATOM 775 C C . MET A 1 101 ? -7.574 7.418 -1.31 1 97.81 101 MET A C 1
ATOM 777 O O . MET A 1 101 ? -7.438 6.719 -0.304 1 97.81 101 MET A O 1
ATOM 781 N N . PHE A 1 102 ? -8.609 8.234 -1.466 1 97.31 102 PHE A N 1
ATOM 782 C CA . PHE A 1 102 ? -9.625 8.32 -0.425 1 97.31 102 PHE A CA 1
ATOM 783 C C . PHE A 1 102 ? -10.383 7.008 -0.306 1 97.31 102 PHE A C 1
ATOM 785 O O . PHE A 1 102 ? -10.773 6.605 0.793 1 97.31 102 PHE A O 1
ATOM 792 N N . GLU A 1 103 ? -10.625 6.367 -1.429 1 98 103 GLU A N 1
ATOM 793 C CA . GLU A 1 103 ? -11.242 5.047 -1.369 1 98 103 GLU A CA 1
ATOM 794 C C . GLU A 1 103 ? -10.391 4.07 -0.569 1 98 103 GLU A C 1
ATOM 796 O O . GLU A 1 103 ? -10.906 3.32 0.262 1 98 103 GLU A O 1
ATOM 801 N N . LEU A 1 104 ? -9.109 4.066 -0.848 1 98.69 104 LEU A N 1
ATOM 802 C CA . LEU A 1 104 ? -8.203 3.188 -0.125 1 98.69 104 LEU A CA 1
ATOM 803 C C . LEU A 1 104 ? -8.148 3.557 1.354 1 98.69 104 LEU A C 1
ATOM 805 O O . LEU A 1 104 ? -8.117 2.678 2.217 1 98.69 104 LEU A O 1
ATOM 809 N N . ARG A 1 105 ? -8.117 4.852 1.701 1 98.62 105 ARG A N 1
ATOM 810 C CA . ARG A 1 105 ? -8.18 5.266 3.098 1 98.62 105 ARG A CA 1
ATOM 811 C C . ARG A 1 105 ? -9.445 4.738 3.768 1 98.62 105 ARG A C 1
ATOM 813 O O . ARG A 1 105 ? -9.406 4.289 4.914 1 98.62 105 ARG A O 1
ATOM 820 N N . GLN A 1 106 ? -10.578 4.836 3.076 1 98.56 106 GLN A N 1
ATOM 821 C CA . GLN A 1 106 ? -11.82 4.32 3.637 1 98.56 106 GLN A CA 1
ATOM 822 C C . GLN A 1 106 ? -11.695 2.836 3.977 1 98.56 106 GLN A C 1
ATOM 824 O O . GLN A 1 106 ? -12.133 2.4 5.047 1 98.56 106 GLN A O 1
ATOM 829 N N . ILE A 1 107 ? -11.086 2.107 3.115 1 98.69 107 ILE A N 1
ATOM 830 C CA . ILE A 1 107 ? -10.914 0.672 3.316 1 98.69 107 ILE A CA 1
ATOM 831 C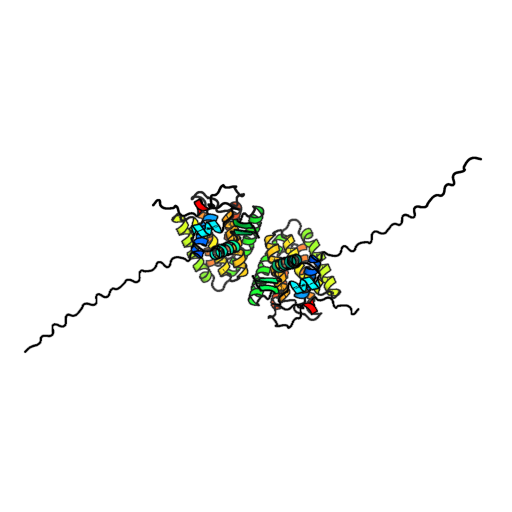 C . ILE A 1 107 ? -10.016 0.426 4.523 1 98.69 107 ILE A C 1
ATOM 833 O O . ILE A 1 107 ? -10.383 -0.305 5.445 1 98.69 107 ILE A O 1
ATOM 837 N N . LEU A 1 108 ? -8.891 1.007 4.539 1 98.81 108 LEU A N 1
ATOM 838 C CA . LEU A 1 108 ? -7.875 0.744 5.551 1 98.81 108 LEU A CA 1
ATOM 839 C C . LEU A 1 108 ? -8.312 1.271 6.914 1 98.81 108 LEU A C 1
ATOM 841 O O . LEU A 1 108 ? -8.148 0.592 7.93 1 98.81 108 LEU A O 1
ATOM 845 N N . GLU A 1 109 ? -8.828 2.48 6.941 1 98.75 109 GLU A N 1
ATOM 846 C CA . GLU A 1 109 ? -9.164 3.084 8.227 1 98.75 109 GLU A CA 1
ATOM 847 C C . GLU A 1 109 ? -10.383 2.406 8.852 1 98.75 109 GLU A C 1
ATOM 849 O O . GLU A 1 109 ? -10.5 2.338 10.078 1 98.75 109 GLU A O 1
ATOM 854 N N . ARG A 1 110 ? -11.273 1.887 8.008 1 98.62 110 ARG A N 1
ATOM 855 C CA . ARG A 1 110 ? -12.344 1.049 8.547 1 98.62 110 ARG A CA 1
ATOM 856 C C . ARG A 1 110 ? -11.773 -0.172 9.258 1 98.62 110 ARG A C 1
ATOM 858 O O . ARG A 1 110 ? -12.195 -0.498 10.375 1 98.62 110 ARG A O 1
ATOM 865 N N . ALA A 1 111 ? -10.859 -0.811 8.648 1 98.44 111 ALA A N 1
ATOM 866 C CA . ALA A 1 111 ? -10.242 -2.002 9.227 1 98.44 111 ALA A CA 1
ATOM 867 C C . ALA A 1 111 ? -9.461 -1.655 10.484 1 98.44 111 ALA A C 1
ATOM 869 O O . ALA A 1 111 ? -9.453 -2.42 11.453 1 98.44 111 ALA A O 1
ATOM 870 N N . VAL A 1 112 ? -8.742 -0.565 10.445 1 98.44 112 VAL A N 1
ATOM 871 C CA . VAL A 1 112 ? -7.969 -0.099 11.594 1 98.44 112 VAL A CA 1
ATOM 872 C C . VAL A 1 112 ? -8.891 0.106 12.789 1 98.44 112 VAL A C 1
ATOM 874 O O . VAL A 1 112 ? -8.586 -0.332 13.898 1 98.44 112 VAL A O 1
ATOM 877 N N . LEU A 1 113 ? -10 0.748 12.578 1 98.62 113 LEU A N 1
ATOM 878 C CA . LEU A 1 113 ? -10.945 1.008 13.656 1 98.62 113 LEU A CA 1
ATOM 879 C C . LEU A 1 113 ? -11.5 -0.296 14.219 1 98.62 113 LEU A C 1
ATOM 881 O O . LEU A 1 113 ? -11.727 -0.411 15.422 1 98.62 113 LEU A O 1
ATOM 885 N N . ASP A 1 114 ? -11.766 -1.235 13.32 1 97.94 114 ASP A N 1
ATOM 886 C CA . ASP A 1 114 ? -12.219 -2.549 13.766 1 97.94 114 ASP A CA 1
ATOM 887 C C . ASP A 1 114 ? -11.203 -3.189 14.703 1 97.94 114 ASP A C 1
ATOM 889 O O . ASP A 1 114 ? -11.562 -3.645 15.797 1 97.94 114 ASP A O 1
ATOM 893 N N . LYS A 1 115 ? -10.008 -3.195 14.344 1 97.06 115 LYS A N 1
ATOM 894 C CA . LYS A 1 115 ? -8.938 -3.822 15.125 1 97.06 115 LYS A CA 1
ATOM 895 C C . LYS A 1 115 ? -8.727 -3.096 16.453 1 97.06 115 LYS A C 1
ATOM 897 O O . LYS A 1 115 ? -8.602 -3.73 17.5 1 97.06 115 LYS A O 1
ATOM 902 N N . VAL A 1 116 ? -8.641 -1.787 16.391 1 97 116 VAL A N 1
ATOM 903 C CA . VAL A 1 116 ? -8.422 -0.989 17.594 1 97 116 VAL A CA 1
ATOM 904 C C . VAL A 1 116 ? -9.594 -1.153 18.547 1 97 116 VAL A C 1
ATOM 906 O O . VAL A 1 116 ? -9.406 -1.343 19.75 1 97 116 VAL A O 1
ATOM 909 N N . GLY A 1 117 ? -10.812 -1.086 18.047 1 96.38 117 GLY A N 1
ATOM 910 C CA . GLY A 1 117 ? -12.016 -1.174 18.875 1 96.38 117 GLY A CA 1
ATOM 911 C C . GLY A 1 117 ? -12.195 -2.533 19.516 1 96.38 117 GLY A C 1
ATOM 912 O O . GLY A 1 117 ? -12.828 -2.645 20.578 1 96.38 117 GLY A O 1
ATOM 913 N N . ARG A 1 118 ? -11.641 -3.576 18.906 1 93.69 118 ARG A N 1
ATOM 914 C CA . ARG A 1 118 ? -11.82 -4.934 19.406 1 93.69 118 ARG A CA 1
ATOM 915 C C . ARG A 1 118 ? -10.586 -5.406 20.172 1 93.69 118 ARG A C 1
ATOM 917 O O . ARG A 1 118 ? -10.5 -6.566 20.578 1 93.69 118 ARG A O 1
ATOM 924 N N . SER A 1 119 ? -9.664 -4.562 20.344 1 91.06 119 SER A N 1
ATOM 925 C CA . SER A 1 119 ? -8.445 -4.914 21.078 1 91.06 119 SER A CA 1
ATOM 926 C C . SER A 1 119 ? -8.734 -5.148 22.547 1 91.06 119 SER A C 1
ATOM 928 O O . SER A 1 119 ? -9.836 -4.871 23.031 1 91.06 119 SER A O 1
ATOM 930 N N . ALA A 1 120 ? -7.723 -5.645 23.266 1 86.31 120 ALA A N 1
ATOM 931 C CA . ALA A 1 120 ? -7.863 -6.02 24.656 1 86.31 120 ALA A CA 1
ATOM 932 C C . ALA A 1 120 ? -8.172 -4.801 25.531 1 86.31 120 ALA A C 1
ATOM 934 O O . ALA A 1 120 ? -8.906 -4.902 26.516 1 86.31 120 ALA A O 1
ATOM 935 N N . SER A 1 121 ? -7.598 -3.65 25.172 1 90 121 SER A N 1
ATOM 936 C CA . SER A 1 121 ? -7.828 -2.428 25.938 1 90 121 SER A CA 1
ATOM 937 C C . SER A 1 121 ? -8.016 -1.229 25.016 1 90 121 SER A C 1
ATOM 939 O O . SER A 1 121 ? -7.109 -0.41 24.859 1 90 121 SER A O 1
ATOM 941 N N . PRO A 1 122 ? -9.227 -1.055 24.562 1 89.62 122 PRO A N 1
ATOM 942 C CA . PRO A 1 122 ? -9.477 0.056 23.641 1 89.62 122 PRO A CA 1
ATOM 943 C C . PRO A 1 122 ? -9.242 1.421 24.281 1 89.62 122 PRO A C 1
ATOM 945 O O . PRO A 1 122 ? -8.75 2.342 23.625 1 89.62 122 PRO A O 1
ATOM 948 N N . LYS A 1 123 ? -9.508 1.567 25.516 1 91 123 LYS A N 1
ATOM 949 C CA . LYS A 1 123 ? -9.305 2.836 26.203 1 91 123 LYS A CA 1
ATOM 950 C C . LYS A 1 123 ? -7.828 3.211 26.25 1 91 123 LYS A C 1
ATOM 952 O O . LYS A 1 123 ? -7.469 4.371 26.047 1 91 123 LYS A O 1
ATOM 957 N N . ALA A 1 124 ? -7.035 2.217 26.469 1 92.75 124 ALA A N 1
ATOM 958 C CA . ALA A 1 124 ? -5.594 2.463 26.5 1 92.75 124 ALA A CA 1
ATOM 959 C C . ALA A 1 124 ? -5.074 2.871 25.125 1 92.75 124 ALA A C 1
ATOM 961 O O . ALA A 1 124 ? -4.172 3.703 25.016 1 92.75 124 ALA A O 1
ATOM 962 N N . ALA A 1 125 ? -5.633 2.301 24.125 1 93.25 125 ALA A N 1
ATOM 963 C CA . ALA A 1 125 ? -5.227 2.605 22.766 1 93.25 125 ALA A CA 1
ATOM 964 C C . ALA A 1 125 ? -5.695 3.996 22.344 1 93.25 125 ALA A C 1
ATOM 966 O O . ALA A 1 125 ? -5.035 4.668 21.547 1 93.25 125 ALA A O 1
ATOM 967 N N . VAL A 1 126 ? -6.746 4.473 22.875 1 95.44 126 VAL A N 1
ATOM 968 C CA . VAL A 1 126 ? -7.398 5.707 22.453 1 95.44 126 VAL A CA 1
ATOM 969 C C . VAL A 1 126 ? -6.785 6.891 23.203 1 95.44 126 VAL A C 1
ATOM 971 O O . VAL A 1 126 ? -6.762 8.016 22.688 1 95.44 126 VAL A O 1
ATOM 974 N N . ALA A 1 127 ? -6.242 6.742 24.344 1 95.75 127 ALA A N 1
ATOM 975 C CA . ALA A 1 127 ? -5.793 7.805 25.25 1 95.75 127 ALA A CA 1
ATOM 976 C C . ALA A 1 127 ? -4.781 8.711 24.547 1 95.75 127 ALA A C 1
ATOM 978 O O . ALA A 1 127 ? -4.953 9.938 24.516 1 95.75 127 ALA A O 1
ATOM 979 N N . PRO A 1 128 ? -3.729 8.117 23.969 1 96.12 128 PRO A N 1
ATOM 980 C CA . PRO A 1 128 ? -2.775 9.016 23.312 1 96.12 128 PRO A CA 1
ATOM 981 C C . PRO A 1 128 ? -3.396 9.773 22.141 1 96.12 128 PRO A C 1
ATOM 983 O O . PRO A 1 128 ? -2.953 10.875 21.812 1 96.12 128 PRO A O 1
ATOM 986 N N . LEU A 1 129 ? -4.391 9.242 21.547 1 97.81 129 LEU A N 1
ATOM 987 C CA . LEU A 1 129 ? -5.062 9.883 20.422 1 97.81 129 LEU A CA 1
ATOM 988 C C . LEU A 1 129 ? -5.914 11.055 20.891 1 97.81 129 LEU A C 1
ATOM 990 O O . LEU A 1 129 ? -5.996 12.086 20.203 1 97.81 129 LEU A O 1
ATOM 994 N N . LEU A 1 130 ? -6.523 10.883 22.047 1 97.38 130 LEU A N 1
ATOM 995 C CA . LEU A 1 130 ? -7.285 11.977 22.641 1 97.38 130 LEU A CA 1
ATOM 996 C C . LEU A 1 130 ? -6.387 13.18 22.906 1 97.38 130 LEU A C 1
ATOM 998 O O . LEU A 1 130 ? -6.773 14.32 22.656 1 97.38 130 LEU A O 1
ATOM 1002 N N . ALA A 1 131 ? -5.223 12.891 23.391 1 97.06 131 ALA A N 1
ATOM 1003 C CA . ALA A 1 131 ? -4.254 13.961 23.641 1 97.06 131 ALA A CA 1
ATOM 1004 C C . ALA A 1 131 ? -3.895 14.672 22.344 1 97.06 131 ALA A C 1
ATOM 1006 O O . ALA A 1 131 ? -3.787 15.906 22.312 1 97.06 131 ALA A O 1
ATOM 1007 N N . ARG A 1 132 ? -3.752 13.93 21.297 1 96.06 132 ARG A N 1
ATOM 1008 C CA . ARG A 1 132 ? -3.414 14.508 20 1 96.06 132 ARG A CA 1
ATOM 1009 C C . ARG A 1 132 ? -4.551 15.375 19.469 1 96.06 132 ARG A C 1
ATOM 1011 O O . ARG A 1 132 ? -4.312 16.453 18.922 1 96.06 132 ARG A O 1
ATOM 1018 N N . VAL A 1 133 ? -5.781 14.938 19.641 1 97.25 133 VAL A N 1
ATOM 1019 C CA . VAL A 1 133 ? -6.938 15.695 19.188 1 97.25 133 VAL A CA 1
ATOM 1020 C C . VAL A 1 133 ? -7.035 17 19.984 1 97.25 133 VAL A C 1
ATOM 1022 O O . VAL A 1 133 ? -7.379 18.047 19.422 1 97.25 133 VAL A O 1
ATOM 1025 N N . ASN A 1 134 ? -6.688 16.906 21.266 1 96.88 134 ASN A N 1
ATOM 1026 C CA . ASN A 1 134 ? -6.66 18.125 22.078 1 96.88 134 ASN A CA 1
ATOM 1027 C C . ASN A 1 134 ? -5.598 19.109 21.594 1 96.88 134 ASN A C 1
ATOM 1029 O O . ASN A 1 134 ? -5.844 20.312 21.516 1 96.88 134 ASN A O 1
ATOM 1033 N N . GLU A 1 135 ? -4.441 18.594 21.281 1 96.81 135 GLU A N 1
ATOM 1034 C CA . GLU A 1 135 ? -3.396 19.422 20.703 1 96.81 135 GLU A CA 1
ATOM 1035 C C . GLU A 1 135 ? -3.844 20.047 19.391 1 96.81 135 GLU A C 1
ATOM 1037 O O . GLU A 1 135 ? -3.529 21.203 19.094 1 96.81 135 GLU A O 1
ATOM 1042 N N . GLU A 1 136 ? -4.531 19.281 18.625 1 94.81 136 GLU A N 1
ATOM 1043 C CA . GLU A 1 136 ? -5.09 19.766 17.359 1 94.81 136 GLU A CA 1
ATOM 1044 C C . GLU A 1 136 ? -6.035 20.938 17.594 1 94.81 136 GLU A C 1
ATOM 1046 O O . GLU A 1 136 ? -5.918 21.984 16.938 1 94.81 136 GLU A O 1
ATOM 1051 N N . ARG A 1 137 ? -6.922 20.766 18.5 1 94.94 137 ARG A N 1
ATOM 1052 C CA . ARG A 1 137 ? -7.867 21.828 18.859 1 94.94 137 ARG A CA 1
ATOM 1053 C C . ARG A 1 137 ? -7.137 23.094 19.297 1 94.94 137 ARG A C 1
ATOM 1055 O O . ARG A 1 137 ? -7.477 24.188 18.875 1 94.94 137 ARG A O 1
ATOM 1062 N N . GLN A 1 138 ? -6.121 22.891 20.125 1 95.94 138 GLN A N 1
ATOM 1063 C CA . GLN A 1 138 ? -5.352 24.031 20.625 1 95.94 138 GLN A CA 1
ATOM 1064 C C . GLN A 1 138 ? -4.645 24.766 19.484 1 95.94 138 GLN A C 1
ATOM 1066 O O . GLN A 1 138 ? -4.609 25.984 19.453 1 95.94 138 GLN A O 1
ATOM 1071 N N . ALA A 1 139 ? -4.086 23.984 18.609 1 93.88 139 ALA A N 1
ATOM 1072 C CA . ALA A 1 139 ? -3.424 24.578 17.453 1 93.88 139 ALA A CA 1
ATOM 1073 C C . ALA A 1 139 ? -4.41 25.391 16.609 1 93.88 139 ALA A C 1
ATOM 1075 O O . ALA A 1 139 ? -4.078 26.469 16.109 1 93.88 139 ALA A O 1
ATOM 1076 N N . PHE A 1 140 ? -5.598 24.891 16.484 1 91.31 140 PHE A N 1
ATOM 1077 C CA . PHE A 1 140 ? -6.633 25.578 15.719 1 91.31 140 PHE A CA 1
ATOM 1078 C C . PHE A 1 140 ? -7.035 26.875 16.391 1 91.31 140 PHE A C 1
ATOM 1080 O O . PHE A 1 140 ? -7.078 27.938 15.758 1 91.31 140 PHE A O 1
ATOM 1087 N N . VAL A 1 141 ? -7.258 26.844 17.688 1 91.88 141 VAL A N 1
ATOM 1088 C CA . VAL A 1 141 ? -7.734 28 18.453 1 91.88 141 VAL A CA 1
ATOM 1089 C C . VAL A 1 141 ? -6.652 29.062 18.5 1 91.88 141 VAL A C 1
ATOM 1091 O O . VAL A 1 141 ? -6.949 30.266 18.469 1 91.88 141 VAL A O 1
ATOM 1094 N N . SER A 1 142 ? -5.398 28.641 18.516 1 93.19 142 SER A N 1
ATOM 1095 C CA . SER A 1 142 ? -4.285 29.578 18.578 1 93.19 142 SER A CA 1
ATOM 1096 C C . SER A 1 142 ? -3.857 30.031 17.188 1 93.19 142 SER A C 1
ATOM 1098 O O . SER A 1 142 ? -2.84 30.703 17.016 1 93.19 142 SER A O 1
ATOM 1100 N N . HIS A 1 143 ? -4.508 29.547 16.125 1 89.69 143 HIS A N 1
ATOM 1101 C CA . HIS A 1 143 ? -4.305 29.938 14.727 1 89.69 143 HIS A CA 1
ATOM 1102 C C . HIS A 1 143 ? -2.92 29.516 14.242 1 89.69 143 HIS A C 1
ATOM 1104 O O . HIS A 1 143 ? -2.295 30.234 13.461 1 89.69 143 HIS A O 1
ATOM 1110 N N . ASP A 1 144 ? -2.42 28.516 14.859 1 89.81 144 ASP A N 1
ATOM 1111 C CA . ASP A 1 144 ? -1.223 27.859 14.344 1 89.81 144 ASP A CA 1
ATOM 1112 C C . ASP A 1 144 ? -1.574 26.859 13.25 1 89.81 144 ASP A C 1
ATOM 1114 O O . ASP A 1 144 ? -1.581 25.656 13.484 1 89.81 144 ASP A O 1
ATOM 1118 N N . ARG A 1 145 ? -1.738 27.359 12.047 1 87.38 145 ARG A N 1
ATOM 1119 C CA . ARG A 1 145 ? -2.32 26.594 10.953 1 87.38 145 ARG A CA 1
ATOM 1120 C C . ARG A 1 145 ? -1.422 25.422 10.562 1 87.38 145 ARG A C 1
ATOM 1122 O O . ARG A 1 145 ? -1.891 24.281 10.43 1 87.38 145 ARG A O 1
ATOM 1129 N N . PRO A 1 146 ? -0.097 25.672 10.391 1 86.06 146 PRO A N 1
ATOM 1130 C CA . PRO A 1 146 ? 0.747 24.547 10.008 1 86.06 146 PRO A CA 1
ATOM 1131 C C . PRO A 1 146 ? 0.713 23.406 11.031 1 86.06 146 PRO A C 1
ATOM 1133 O O . PRO A 1 146 ? 0.661 22.234 10.656 1 86.06 146 PRO A O 1
ATOM 1136 N N . ARG A 1 147 ? 0.767 23.781 12.188 1 89.88 147 ARG A N 1
ATOM 1137 C CA . ARG A 1 147 ? 0.704 22.781 13.242 1 89.88 147 ARG A CA 1
ATOM 1138 C C . ARG A 1 147 ? -0.646 22.062 13.242 1 89.88 147 ARG A C 1
ATOM 1140 O O . ARG A 1 147 ? -0.717 20.859 13.453 1 89.88 147 ARG A O 1
ATOM 1147 N N . TRP A 1 148 ? -1.736 22.766 13.062 1 91.62 148 TRP A N 1
ATOM 1148 C CA . TRP A 1 148 ? -3.074 22.172 13 1 91.62 148 TRP A CA 1
ATOM 1149 C C . TRP A 1 148 ? -3.164 21.141 11.883 1 91.62 148 TRP A C 1
ATOM 1151 O O . TRP A 1 148 ? -3.65 20.031 12.102 1 91.62 148 TRP A O 1
ATOM 1161 N N . ILE A 1 149 ? -2.68 21.438 10.75 1 90.12 149 ILE A N 1
ATOM 1162 C CA . ILE A 1 149 ? -2.727 20.547 9.602 1 90.12 149 ILE A CA 1
ATOM 1163 C C . ILE A 1 149 ? -1.941 19.266 9.906 1 90.12 149 ILE A C 1
ATOM 1165 O O . ILE A 1 149 ? -2.418 18.156 9.641 1 90.12 149 ILE A O 1
ATOM 1169 N N . ARG A 1 150 ? -0.779 19.422 10.445 1 90.38 150 ARG A N 1
ATOM 1170 C CA . ARG A 1 150 ? 0.08 18.281 10.773 1 90.38 150 ARG A CA 1
ATOM 1171 C C . ARG A 1 150 ? -0.593 17.359 11.781 1 90.38 150 ARG A C 1
ATOM 1173 O O . ARG A 1 150 ? -0.596 16.141 11.609 1 90.38 150 ARG A O 1
ATOM 1180 N N . LEU A 1 151 ? -1.104 17.969 12.789 1 92.56 151 LEU A N 1
ATOM 1181 C CA . LEU A 1 151 ? -1.743 17.188 13.836 1 92.56 151 LEU A CA 1
ATOM 1182 C C . LEU A 1 151 ? -2.973 16.453 13.305 1 92.56 151 LEU A C 1
ATOM 1184 O O . LEU A 1 151 ? -3.23 15.305 13.664 1 92.56 151 LEU A O 1
ATOM 1188 N N . SER A 1 152 ? -3.742 17.125 12.453 1 93.75 152 SER A N 1
ATOM 1189 C CA . SER A 1 152 ? -4.91 16.5 11.828 1 93.75 152 SER A CA 1
ATOM 1190 C C . SER A 1 152 ? -4.516 15.289 11 1 93.75 152 SER A C 1
ATOM 1192 O O . SER A 1 152 ? -5.16 14.242 11.078 1 93.75 152 SER A O 1
ATOM 1194 N N . ALA A 1 153 ? -3.477 15.438 10.289 1 93.75 153 ALA A N 1
ATOM 1195 C CA . ALA A 1 153 ? -2.963 14.336 9.484 1 93.75 153 ALA A CA 1
ATOM 1196 C C . ALA A 1 153 ? -2.428 13.211 10.367 1 93.75 153 ALA A C 1
ATOM 1198 O O . ALA A 1 153 ? -2.721 12.039 10.133 1 93.75 153 ALA A O 1
ATOM 1199 N N . GLU A 1 154 ? -1.7 13.57 11.352 1 94 154 GLU A N 1
ATOM 1200 C CA . GLU A 1 154 ? -1.052 12.609 12.234 1 94 154 GLU A CA 1
ATOM 1201 C C . GLU A 1 154 ? -2.08 11.758 12.977 1 94 154 GLU A C 1
ATO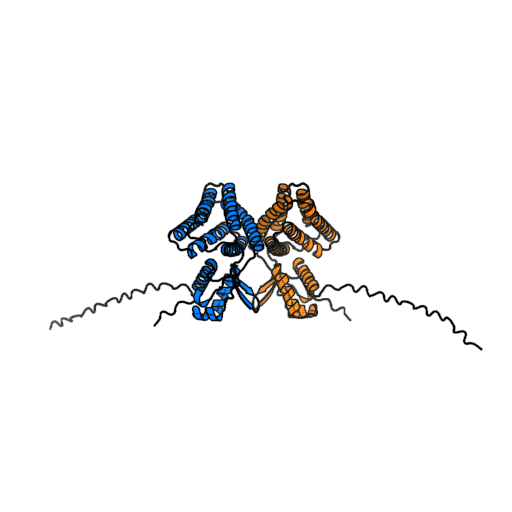M 1203 O O . GLU A 1 154 ? -1.789 10.633 13.383 1 94 154 GLU A O 1
ATOM 1208 N N . PHE A 1 155 ? -3.297 12.336 13.188 1 97.62 155 PHE A N 1
ATOM 1209 C CA . PHE A 1 155 ? -4.371 11.594 13.844 1 97.62 155 PHE A CA 1
ATOM 1210 C C . PHE A 1 155 ? -4.598 10.25 13.156 1 97.62 155 PHE A C 1
ATOM 1212 O O . PHE A 1 155 ? -4.637 9.211 13.82 1 97.62 155 PHE A O 1
ATOM 1219 N N . HIS A 1 156 ? -4.652 10.219 11.883 1 98.06 156 HIS A N 1
ATOM 1220 C CA . HIS A 1 156 ? -4.969 9.023 11.109 1 98.06 156 HIS A CA 1
ATOM 1221 C C . HIS A 1 156 ? -3.822 8.016 11.156 1 98.06 156 HIS A C 1
ATOM 1223 O O . HIS A 1 156 ? -4.051 6.816 11.297 1 98.06 156 HIS A O 1
ATOM 1229 N N . VAL A 1 157 ? -2.617 8.531 11.062 1 97.81 157 VAL A N 1
ATOM 1230 C CA . VAL A 1 157 ? -1.443 7.664 11.094 1 97.81 157 VAL A CA 1
ATOM 1231 C C . VAL A 1 157 ? -1.282 7.062 12.492 1 97.81 157 VAL A C 1
ATOM 1233 O O . VAL A 1 157 ? -1.011 5.867 12.625 1 97.81 157 VAL A O 1
ATOM 1236 N N . ALA A 1 158 ? -1.479 7.902 13.5 1 97.88 158 ALA A N 1
ATOM 1237 C CA . ALA A 1 158 ? -1.381 7.43 14.875 1 97.88 158 ALA A CA 1
ATOM 1238 C C . ALA A 1 158 ? -2.434 6.363 15.172 1 97.88 158 ALA A C 1
ATOM 1240 O O . ALA A 1 158 ? -2.168 5.402 15.891 1 97.88 158 ALA A O 1
ATOM 1241 N N . LEU A 1 159 ? -3.607 6.586 14.688 1 98.19 159 LEU A N 1
ATOM 1242 C CA . LEU A 1 159 ? -4.656 5.582 14.828 1 98.19 159 LEU A CA 1
ATOM 1243 C C . LEU A 1 159 ? -4.234 4.262 14.188 1 98.19 159 LEU A C 1
ATOM 1245 O O . LEU A 1 159 ? -4.406 3.195 14.789 1 98.19 159 LEU A O 1
ATOM 1249 N N . ALA A 1 160 ? -3.684 4.328 13.008 1 98.31 160 ALA A N 1
ATOM 1250 C CA . ALA A 1 160 ? -3.184 3.137 12.32 1 98.31 160 ALA A CA 1
ATOM 1251 C C . ALA A 1 160 ? -2.105 2.441 13.148 1 98.31 160 ALA A C 1
ATOM 1253 O O . ALA A 1 160 ? -2.037 1.21 13.18 1 98.31 160 ALA A O 1
ATOM 1254 N N . GLU A 1 161 ? -1.23 3.193 13.797 1 97.69 161 GLU A N 1
ATOM 1255 C CA . GLU A 1 161 ? -0.175 2.633 14.633 1 97.69 161 GLU A CA 1
ATOM 1256 C C . GLU A 1 161 ? -0.756 1.789 15.766 1 97.69 161 GLU A C 1
ATOM 1258 O O . GLU A 1 161 ? -0.177 0.77 16.141 1 97.69 161 GLU A O 1
ATOM 1263 N N . GLN A 1 162 ? -1.877 2.223 16.266 1 96.81 162 GLN A N 1
ATOM 1264 C CA . GLN A 1 162 ? -2.51 1.488 17.359 1 96.81 162 GLN A CA 1
ATOM 1265 C C . GLN A 1 162 ? -3.004 0.124 16.891 1 96.81 162 GLN A C 1
ATOM 1267 O O . GLN A 1 162 ? -3.16 -0.798 17.688 1 96.81 162 GLN A O 1
ATOM 1272 N N . ALA A 1 163 ? -3.275 -0.002 15.602 1 96.5 163 ALA A N 1
ATOM 1273 C CA . ALA A 1 163 ? -3.736 -1.275 15.055 1 96.5 163 ALA A CA 1
ATOM 1274 C C . ALA A 1 163 ? -2.584 -2.27 14.938 1 96.5 163 ALA A C 1
ATOM 1276 O O . ALA A 1 163 ? -2.807 -3.473 14.781 1 96.5 163 ALA A O 1
ATOM 1277 N N . GLY A 1 164 ? -1.309 -1.811 14.797 1 95.5 164 GLY A N 1
ATOM 1278 C CA . GLY A 1 164 ? -0.146 -2.656 15.016 1 95.5 164 GLY A CA 1
ATOM 1279 C C . GLY A 1 164 ? 0.385 -3.283 13.742 1 95.5 164 GLY A C 1
ATOM 1280 O O . GLY A 1 164 ? 1.281 -4.129 13.789 1 95.5 164 GLY A O 1
ATOM 1281 N N . ASN A 1 165 ? -0.097 -3.033 12.617 1 97.75 165 ASN A N 1
ATOM 1282 C CA . ASN A 1 165 ? 0.436 -3.539 11.352 1 97.75 165 ASN A CA 1
ATOM 1283 C C . ASN A 1 165 ? 1.327 -2.508 10.664 1 97.75 165 ASN A C 1
ATOM 1285 O O . ASN A 1 165 ? 0.835 -1.511 10.141 1 97.75 165 ASN A O 1
ATOM 1289 N N . PRO A 1 166 ? 2.59 -2.736 10.617 1 97.56 166 PRO A N 1
ATOM 1290 C CA . PRO A 1 166 ? 3.516 -1.724 10.102 1 97.56 166 PRO A CA 1
ATOM 1291 C C . PRO A 1 166 ? 3.279 -1.405 8.625 1 97.56 166 PRO A C 1
ATOM 1293 O O . PRO A 1 166 ? 3.545 -0.284 8.18 1 97.56 166 PRO A O 1
ATOM 1296 N N . LEU A 1 167 ? 2.793 -2.365 7.848 1 97.38 167 LEU A N 1
ATOM 1297 C CA . LEU A 1 167 ? 2.518 -2.123 6.438 1 97.38 167 LEU A CA 1
ATOM 1298 C C . LEU A 1 167 ? 1.363 -1.14 6.27 1 97.38 167 LEU A C 1
ATOM 1300 O O . LEU A 1 167 ? 1.415 -0.255 5.414 1 97.38 167 LEU A O 1
ATOM 1304 N N . VAL A 1 168 ? 0.362 -1.292 7.066 1 98.5 168 VAL A N 1
ATOM 1305 C CA . VAL A 1 168 ? -0.771 -0.373 7.039 1 98.5 168 VAL A CA 1
ATOM 1306 C C . VAL A 1 168 ? -0.302 1.037 7.391 1 98.5 168 VAL A C 1
ATOM 1308 O O . VAL A 1 168 ? -0.691 2.008 6.734 1 98.5 168 VAL A O 1
ATOM 1311 N N . VAL A 1 169 ? 0.547 1.139 8.398 1 98 169 VAL A N 1
ATOM 1312 C CA . VAL A 1 169 ? 1.06 2.432 8.844 1 98 169 VAL A CA 1
ATOM 1313 C C . VAL A 1 169 ? 1.819 3.104 7.699 1 98 169 VAL A C 1
ATOM 1315 O O . VAL A 1 169 ? 1.633 4.293 7.441 1 98 169 VAL A O 1
ATOM 1318 N N . GLU A 1 170 ? 2.6 2.342 7.043 1 96.5 170 GLU A N 1
ATOM 1319 C CA . GLU A 1 170 ? 3.393 2.879 5.941 1 96.5 170 GLU A CA 1
ATOM 1320 C C . GLU A 1 170 ? 2.5 3.387 4.816 1 96.5 170 GLU A C 1
ATOM 1322 O O . GLU A 1 170 ? 2.701 4.492 4.305 1 96.5 170 GLU A O 1
ATOM 1327 N N . ILE A 1 171 ? 1.542 2.643 4.473 1 97.69 171 ILE A N 1
ATOM 1328 C CA . ILE A 1 171 ? 0.621 3.023 3.408 1 97.69 171 ILE A CA 1
ATOM 1329 C C . ILE A 1 171 ? -0.164 4.266 3.824 1 97.69 171 ILE A C 1
ATOM 1331 O O . ILE A 1 171 ? -0.316 5.203 3.037 1 97.69 171 ILE A O 1
ATOM 1335 N N . MET A 1 172 ? -0.584 4.289 5.051 1 98.19 172 MET A N 1
ATOM 1336 C CA . MET A 1 172 ? -1.38 5.402 5.562 1 98.19 172 MET A CA 1
ATOM 1337 C C . MET A 1 172 ? -0.568 6.695 5.57 1 98.19 172 MET A C 1
ATOM 1339 O O . MET A 1 172 ? -1.097 7.766 5.27 1 98.19 172 MET A O 1
ATOM 1343 N N . ARG A 1 173 ? 0.684 6.582 5.949 1 96.56 173 ARG A N 1
ATOM 1344 C CA . ARG A 1 173 ? 1.531 7.77 5.953 1 96.56 173 ARG A CA 1
ATOM 1345 C C . ARG A 1 173 ? 1.537 8.445 4.586 1 96.56 173 ARG A C 1
ATOM 1347 O O . ARG A 1 173 ? 1.341 9.656 4.488 1 96.56 173 ARG A O 1
ATOM 1354 N N . ARG A 1 174 ? 1.654 7.703 3.611 1 96.06 174 ARG A N 1
ATOM 1355 C CA . ARG A 1 174 ? 1.701 8.234 2.252 1 96.06 174 ARG A CA 1
ATOM 1356 C C . ARG A 1 174 ? 0.334 8.75 1.82 1 96.06 174 A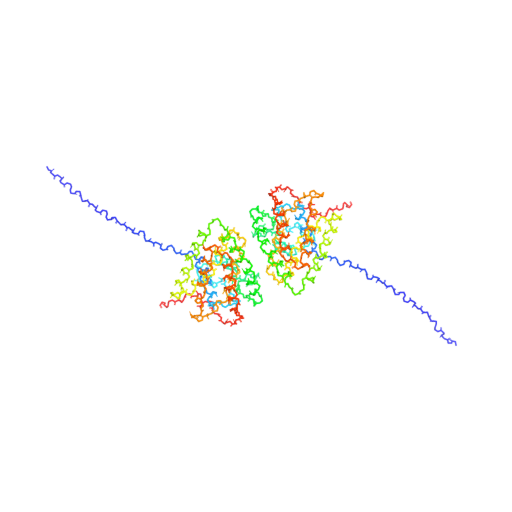RG A C 1
ATOM 1358 O O . ARG A 1 174 ? 0.225 9.859 1.284 1 96.06 174 ARG A O 1
ATOM 1365 N N . LEU A 1 175 ? -0.692 7.984 2.037 1 97.44 175 LEU A N 1
ATOM 1366 C CA . LEU A 1 175 ? -2.043 8.359 1.637 1 97.44 175 LEU A CA 1
ATOM 1367 C C . LEU A 1 175 ? -2.475 9.656 2.324 1 97.44 175 LEU A C 1
ATOM 1369 O O . LEU A 1 175 ? -3 10.562 1.675 1 97.44 175 LEU A O 1
ATOM 1373 N N . VAL A 1 176 ? -2.23 9.703 3.607 1 96.38 176 VAL A N 1
ATOM 1374 C CA . VAL A 1 176 ? -2.672 10.844 4.406 1 96.38 176 VAL A CA 1
ATOM 1375 C C . VAL A 1 176 ? -1.946 12.102 3.949 1 96.38 176 VAL A C 1
ATOM 1377 O O . VAL A 1 176 ? -2.572 13.148 3.748 1 96.38 176 VAL A O 1
ATOM 1380 N N . SER A 1 177 ? -0.683 11.977 3.773 1 94.25 177 SER A N 1
ATOM 1381 C CA . SER A 1 177 ? 0.094 13.133 3.338 1 94.25 177 SER A CA 1
ATOM 1382 C C . SER A 1 177 ? -0.391 13.648 1.987 1 94.25 177 SER A C 1
ATOM 1384 O O . SER A 1 177 ? -0.636 14.844 1.825 1 94.25 177 SER A O 1
ATOM 1386 N N . ARG A 1 178 ? -0.656 12.805 1.042 1 92.62 178 ARG A N 1
ATOM 1387 C CA . ARG A 1 178 ? -1.028 13.203 -0.311 1 92.62 178 ARG A CA 1
ATOM 1388 C C . ARG A 1 178 ? -2.447 13.766 -0.345 1 92.62 178 ARG A C 1
ATOM 1390 O O . ARG A 1 178 ? -2.709 14.773 -1.002 1 92.62 178 ARG A O 1
ATOM 1397 N N . THR A 1 179 ? -3.279 13.117 0.39 1 92.94 179 THR A N 1
ATOM 1398 C CA . THR A 1 179 ? -4.656 13.602 0.383 1 92.94 179 THR A CA 1
ATOM 1399 C C . THR A 1 179 ? -4.77 14.914 1.147 1 92.94 179 THR A C 1
ATOM 1401 O O . THR A 1 179 ? -5.539 15.797 0.764 1 92.94 179 THR A O 1
ATOM 1404 N N . THR A 1 180 ? -4.016 15.008 2.248 1 90.06 180 THR A N 1
ATOM 1405 C CA . THR A 1 180 ? -3.988 16.266 2.986 1 90.06 180 THR A CA 1
ATOM 1406 C C . THR A 1 180 ? -3.484 17.406 2.1 1 90.06 180 THR A C 1
ATOM 1408 O O . THR A 1 180 ? -4.039 18.5 2.113 1 90.06 180 THR A O 1
ATOM 1411 N N . LEU A 1 181 ? -2.5 17.141 1.343 1 86.69 181 LEU A N 1
ATOM 1412 C CA . LEU A 1 181 ? -1.949 18.125 0.409 1 86.69 181 LEU A CA 1
ATOM 1413 C C . LEU A 1 181 ? -3.025 18.625 -0.547 1 86.69 181 LEU A C 1
ATOM 1415 O O . LEU A 1 181 ? -3.051 19.812 -0.893 1 86.69 181 LEU A O 1
ATOM 1419 N N . MET A 1 182 ? -3.938 17.859 -0.902 1 86.31 182 MET A N 1
ATOM 1420 C CA . MET A 1 182 ? -4.922 18.172 -1.932 1 86.31 182 MET A CA 1
ATOM 1421 C C . MET A 1 182 ? -6.105 18.922 -1.338 1 86.31 182 MET A C 1
ATOM 1423 O O . MET A 1 182 ? -6.91 19.516 -2.07 1 86.31 182 MET A O 1
ATOM 1427 N N . ILE A 1 183 ? -6.254 18.906 -0.112 1 83.69 183 ILE A N 1
ATOM 1428 C CA . ILE A 1 183 ? -7.426 19.547 0.47 1 83.69 183 ILE A CA 1
ATOM 1429 C C . ILE A 1 183 ? -6.988 20.734 1.322 1 83.69 183 ILE A C 1
ATOM 1431 O O . ILE A 1 183 ? -7.82 21.531 1.756 1 83.69 183 ILE A O 1
ATOM 1435 N N . ALA A 1 184 ? -5.742 20.797 1.666 1 70.25 184 ALA A N 1
ATOM 1436 C CA . ALA A 1 184 ? -5.23 21.844 2.541 1 70.25 184 ALA A CA 1
ATOM 1437 C C . ALA A 1 184 ? -5.32 23.203 1.866 1 70.25 184 ALA A C 1
ATOM 1439 O O . ALA A 1 184 ? -4.816 24.203 2.393 1 70.25 184 ALA A O 1
ATOM 1440 N N . SER A 1 185 ? -6.324 23.312 0.888 1 62.25 185 SER A N 1
ATOM 1441 C CA . SER A 1 185 ? -6.398 24.641 0.296 1 62.25 185 SER A CA 1
ATOM 1442 C C . SER A 1 185 ? -6.547 25.719 1.369 1 62.25 185 SER A C 1
ATOM 1444 O O . SER A 1 185 ? -6.973 25.422 2.488 1 62.25 185 SER A O 1
ATOM 1446 N N . VAL A 1 186 ? -5.984 26.891 1.09 1 53.44 186 VAL A N 1
ATOM 1447 C CA . VAL A 1 186 ? -6.047 28.094 1.919 1 53.44 186 VAL A CA 1
ATOM 1448 C C . VAL A 1 186 ? -7.473 28.297 2.43 1 53.44 186 VAL A C 1
ATOM 1450 O O . VAL A 1 186 ? -8.375 28.625 1.655 1 53.44 186 VAL A O 1
ATOM 1453 N N . GLU A 1 187 ? -7.965 27.297 2.951 1 49.31 187 GLU A N 1
ATOM 1454 C CA . GLU A 1 187 ? -9.266 27.531 3.564 1 49.31 187 GLU A CA 1
ATOM 1455 C C . GLU A 1 187 ? -9.273 28.812 4.387 1 49.31 187 GLU A C 1
ATOM 1457 O O . GLU A 1 187 ? -8.258 29.188 4.977 1 49.31 187 GLU A O 1
ATOM 1462 N N . ALA A 1 188 ? -10.227 29.656 4.086 1 45.91 188 ALA A N 1
ATOM 1463 C CA . ALA A 1 188 ? -10.57 30.766 4.977 1 45.91 188 ALA A CA 1
ATOM 1464 C C . ALA A 1 188 ? -10.695 30.281 6.422 1 45.91 188 ALA A C 1
ATOM 1466 O O . ALA A 1 188 ? -11.227 29.203 6.68 1 45.91 188 ALA A O 1
ATOM 1467 N N . PRO A 1 189 ? -9.977 30.719 7.41 1 47.12 189 PRO A N 1
ATOM 1468 C CA . PRO A 1 189 ? -9.852 30.469 8.852 1 47.12 189 PRO A CA 1
ATOM 1469 C C . PRO A 1 189 ? -11.156 29.969 9.477 1 47.12 189 PRO A C 1
ATOM 1471 O O . PRO A 1 189 ? -11.125 29.281 10.5 1 47.12 189 PRO A O 1
ATOM 1474 N N . GLY A 1 190 ? -12.273 30 8.742 1 44.88 190 GLY A N 1
ATOM 1475 C CA . GLY A 1 190 ? -13.57 29.828 9.383 1 44.88 190 GLY A CA 1
ATOM 1476 C C . GLY A 1 190 ? -14.148 28.438 9.188 1 44.88 190 GLY A C 1
ATOM 1477 O O . GLY A 1 190 ? -15.078 28.047 9.898 1 44.88 190 GLY A O 1
ATOM 1478 N N . HIS A 1 191 ? -13.961 27.75 8.156 1 47.81 191 HIS A N 1
ATOM 1479 C CA . HIS A 1 191 ? -14.875 26.672 7.816 1 47.81 191 HIS A CA 1
ATOM 1480 C C . HIS A 1 191 ? -14.344 25.328 8.305 1 47.81 191 HIS A C 1
ATOM 1482 O O . HIS A 1 191 ? -15.07 24.328 8.32 1 47.81 191 HIS A O 1
ATOM 1488 N N . ASN A 1 192 ? -13.109 25.109 8.695 1 51.34 192 ASN A N 1
ATOM 1489 C CA . ASN A 1 192 ? -12.602 23.734 8.781 1 51.34 192 ASN A CA 1
ATOM 1490 C C . ASN A 1 192 ? -12.656 23.203 10.211 1 51.34 192 ASN A C 1
ATOM 1492 O O . ASN A 1 192 ? -11.812 22.406 10.609 1 51.34 192 ASN A O 1
ATOM 1496 N N . ALA A 1 193 ? -13.25 23.938 11.281 1 50.16 193 ALA A N 1
ATOM 1497 C CA . ALA A 1 193 ? -13.438 23.531 12.672 1 50.16 193 ALA A CA 1
ATOM 1498 C C . ALA A 1 193 ? -13.875 22.078 12.766 1 50.16 193 ALA A C 1
ATOM 1500 O O . ALA A 1 193 ? -13.742 21.453 13.812 1 50.16 193 ALA A O 1
ATOM 1501 N N . CYS A 1 194 ? -14.117 21.359 11.695 1 60.38 194 CYS A N 1
ATOM 1502 C CA . CYS A 1 194 ? -14.914 20.125 11.688 1 60.38 194 CYS A CA 1
ATOM 1503 C C . CYS A 1 194 ? -14.016 18.906 11.82 1 60.38 194 CYS A C 1
ATOM 1505 O O . CYS A 1 194 ? -14.438 17.875 12.344 1 60.38 194 CYS A O 1
ATOM 1507 N N . SER A 1 195 ? -12.68 19.141 11.875 1 85.31 195 SER A N 1
ATOM 1508 C CA . SER A 1 195 ? -11.953 17.875 11.812 1 85.31 195 SER A CA 1
ATOM 1509 C C . SER A 1 195 ? -11.695 17.312 13.203 1 85.31 195 SER A C 1
ATOM 1511 O O . SER A 1 195 ? -11.945 16.125 13.453 1 85.31 195 SER A O 1
ATOM 1513 N N . PHE A 1 196 ? -11.352 18.266 14.211 1 92.62 196 PHE A N 1
ATOM 1514 C CA . PHE A 1 196 ? -11.016 17.703 15.516 1 92.62 196 PHE A CA 1
ATOM 1515 C C . PHE A 1 196 ? -12.273 17.25 16.25 1 92.62 196 PHE A C 1
ATOM 1517 O O . PHE A 1 196 ? -12.234 16.281 17 1 92.62 196 PHE A O 1
ATOM 1524 N N . ASP A 1 197 ? -13.375 17.922 16.016 1 93.75 197 ASP A N 1
ATOM 1525 C CA . ASP A 1 197 ? -14.633 17.438 16.578 1 93.75 197 ASP A CA 1
ATOM 1526 C C . ASP A 1 197 ? -15.008 16.062 16.016 1 93.75 197 ASP A C 1
ATOM 1528 O O . ASP A 1 197 ? -15.43 15.18 16.75 1 93.75 197 ASP A O 1
ATOM 1532 N N . GLU A 1 198 ? -14.852 15.977 14.742 1 95.69 198 GLU A N 1
ATOM 1533 C CA . GLU A 1 198 ? -15.133 14.695 14.094 1 95.69 198 GLU A CA 1
ATOM 1534 C C . GLU A 1 198 ? -14.18 13.609 14.594 1 95.69 198 GLU A C 1
ATOM 1536 O O . GLU A 1 198 ? -14.602 12.469 14.82 1 95.69 198 GLU A O 1
ATOM 1541 N N . HIS A 1 199 ? -12.898 13.969 14.758 1 97.5 199 HIS A N 1
ATOM 1542 C CA . HIS A 1 199 ? -11.938 13.023 15.312 1 97.5 199 HIS A CA 1
ATOM 1543 C C . HIS A 1 199 ? -12.328 12.602 16.719 1 97.5 199 HIS A C 1
ATOM 1545 O O . HIS A 1 199 ? -12.234 11.422 17.062 1 97.5 199 HIS A O 1
ATOM 1551 N N . LEU A 1 200 ? -12.781 13.578 17.469 1 97 200 LEU A N 1
ATOM 1552 C CA . LEU A 1 200 ? -13.211 13.289 18.828 1 97 200 LEU A CA 1
ATOM 1553 C C . LEU A 1 200 ? -14.398 12.336 18.844 1 97 200 LEU A C 1
ATOM 1555 O O . LEU A 1 200 ? -14.453 11.406 19.641 1 97 200 LEU A O 1
ATOM 1559 N N . ASP A 1 201 ? -15.344 12.555 17.938 1 97.25 201 ASP A N 1
ATOM 1560 C CA . ASP A 1 201 ? -16.516 11.688 17.844 1 97.25 201 ASP A CA 1
ATOM 1561 C C . ASP A 1 201 ? -16.109 10.242 17.547 1 97.25 201 ASP A C 1
ATOM 1563 O O . ASP A 1 201 ? -16.672 9.305 18.109 1 97.25 201 ASP A O 1
ATOM 1567 N N . ILE A 1 202 ? -15.164 10.055 16.719 1 98.12 202 ILE A N 1
ATOM 1568 C CA . ILE A 1 202 ? -14.656 8.727 16.375 1 98.12 202 ILE A CA 1
ATOM 1569 C C . ILE A 1 202 ? -14.078 8.062 17.625 1 98.12 202 ILE A C 1
ATOM 1571 O O . ILE A 1 202 ? -14.414 6.914 17.922 1 98.12 202 ILE A O 1
ATOM 1575 N N . LEU A 1 203 ? -13.242 8.82 18.375 1 97.94 203 LEU A N 1
ATOM 1576 C CA . LEU A 1 203 ? -12.57 8.258 19.547 1 97.94 203 LEU A CA 1
ATOM 1577 C C . LEU A 1 203 ? -13.57 7.957 20.656 1 97.94 203 LEU A C 1
ATOM 1579 O O . LEU A 1 203 ? -13.453 6.941 21.344 1 97.94 203 LEU A O 1
ATOM 1583 N N . ARG A 1 204 ? -14.547 8.812 20.828 1 97.06 204 ARG A N 1
ATOM 1584 C CA . ARG A 1 204 ? -15.57 8.586 21.844 1 97.06 204 ARG A CA 1
ATOM 1585 C C . ARG A 1 204 ? -16.375 7.32 21.531 1 97.06 204 ARG A C 1
ATOM 1587 O O . ARG A 1 204 ? -16.719 6.566 22.438 1 97.06 204 ARG A O 1
ATOM 1594 N N . ALA A 1 205 ? -16.703 7.152 20.266 1 97.81 205 ALA A N 1
ATOM 1595 C CA . ALA A 1 205 ? -17.391 5.926 19.859 1 97.81 205 ALA A CA 1
ATOM 1596 C C . ALA A 1 205 ? -16.562 4.695 20.203 1 97.81 205 ALA A C 1
ATOM 1598 O O . ALA A 1 205 ? -17.094 3.691 20.688 1 97.81 205 ALA A O 1
ATOM 1599 N N . LEU A 1 206 ? -15.25 4.742 20 1 97.25 206 LEU A N 1
ATOM 1600 C CA . LEU A 1 206 ? -14.359 3.635 20.344 1 97.25 206 LEU A CA 1
ATOM 1601 C C . LEU A 1 206 ? -14.336 3.387 21.844 1 97.25 206 LEU A C 1
ATOM 1603 O O . LEU A 1 206 ? -14.352 2.238 22.281 1 97.25 206 LEU A O 1
ATOM 1607 N N . GLU A 1 207 ? -14.289 4.441 22.594 1 94.56 207 GLU A N 1
ATOM 1608 C CA . GLU A 1 207 ? -14.273 4.328 24.047 1 94.56 207 GLU A CA 1
ATOM 1609 C C . GLU A 1 207 ? -15.523 3.625 24.562 1 94.56 207 GLU A C 1
ATOM 1611 O O . GLU A 1 207 ? -15.477 2.904 25.562 1 94.56 207 GLU A O 1
ATOM 1616 N N . ARG A 1 208 ? -16.609 3.867 23.875 1 93.81 208 ARG A N 1
ATOM 1617 C CA . ARG A 1 208 ? -17.875 3.266 24.266 1 93.81 208 ARG A CA 1
ATOM 1618 C C . ARG A 1 208 ? -18 1.853 23.719 1 93.81 208 ARG A C 1
ATOM 1620 O O . ARG A 1 208 ? -19.047 1.21 23.875 1 93.81 208 ARG A O 1
ATOM 1627 N N . GLY A 1 209 ? -17.078 1.439 22.953 1 94.12 209 GLY A N 1
ATOM 1628 C CA . GLY A 1 209 ? -17.078 0.101 22.391 1 94.12 209 GLY A CA 1
ATOM 1629 C C . GLY A 1 209 ? -17.953 -0.026 21.156 1 94.12 209 GLY A C 1
ATOM 1630 O O . GLY A 1 209 ? -18.25 -1.137 20.719 1 94.12 209 GLY A O 1
ATOM 1631 N N . ASP A 1 210 ? -18.359 1.087 20.656 1 96.94 210 ASP A N 1
ATOM 1632 C CA . ASP A 1 210 ? -19.219 1.083 19.469 1 96.94 210 ASP A CA 1
ATOM 1633 C C . ASP A 1 210 ? -18.406 1.236 18.188 1 96.94 210 ASP A C 1
ATOM 1635 O O . ASP A 1 210 ? -18.391 2.305 17.578 1 96.94 210 ASP A O 1
ATOM 1639 N N . VAL A 1 211 ? -17.844 0.159 17.781 1 97.94 211 VAL A N 1
ATOM 1640 C CA . VAL A 1 211 ? -16.953 0.138 16.609 1 97.94 211 VAL A CA 1
ATOM 1641 C C . VAL A 1 211 ? -17.734 0.566 15.367 1 97.94 211 VAL A C 1
ATOM 1643 O O . VAL A 1 211 ? -17.203 1.305 14.531 1 97.94 211 VAL A O 1
ATOM 1646 N N . GLY A 1 212 ? -18.938 0.091 15.227 1 98.19 212 GLY A N 1
ATOM 1647 C CA . GLY A 1 212 ? -19.75 0.465 14.086 1 98.19 212 GLY A CA 1
ATOM 1648 C C . GLY A 1 212 ? -19.938 1.964 13.961 1 98.19 212 GLY A C 1
ATOM 1649 O O . GLY A 1 212 ? -19.812 2.518 12.859 1 98.19 212 GLY A O 1
ATOM 1650 N N . ALA A 1 213 ? -20.25 2.619 15.062 1 98.5 213 ALA A N 1
ATOM 1651 C CA . ALA A 1 213 ? -20.406 4.07 15.055 1 98.5 213 ALA A CA 1
ATOM 1652 C C . ALA A 1 213 ? -19.094 4.762 14.703 1 98.5 213 ALA A C 1
ATOM 1654 O O . ALA A 1 213 ? -19.078 5.746 13.969 1 98.5 213 ALA A O 1
ATOM 1655 N N . ALA A 1 214 ? -17.953 4.277 15.273 1 98.56 214 ALA A N 1
ATOM 1656 C CA . ALA A 1 214 ? -16.641 4.844 14.961 1 98.56 214 ALA A CA 1
ATOM 1657 C C . ALA A 1 214 ? -16.359 4.77 13.469 1 98.56 214 ALA A C 1
ATOM 1659 O O . ALA A 1 214 ? -15.898 5.746 12.867 1 98.56 214 ALA A O 1
ATOM 1660 N N . GLN A 1 215 ? -16.672 3.666 12.883 1 98.69 215 GLN A N 1
ATOM 1661 C CA . GLN A 1 215 ? -16.453 3.465 11.461 1 98.69 215 GLN A CA 1
ATOM 1662 C C . GLN A 1 215 ? -17.328 4.387 10.625 1 98.69 215 GLN A C 1
ATOM 1664 O O . GLN A 1 215 ? -16.891 4.941 9.617 1 98.69 215 GLN A O 1
ATOM 1669 N N . ALA A 1 216 ? -18.562 4.527 11.031 1 98.62 216 ALA A N 1
ATOM 1670 C CA . ALA A 1 216 ? -19.469 5.414 10.32 1 98.62 216 ALA A CA 1
ATOM 1671 C C . ALA A 1 216 ? -19 6.863 10.383 1 98.62 216 ALA A C 1
ATOM 1673 O O . ALA A 1 216 ? -19.016 7.574 9.375 1 98.62 216 ALA A O 1
ATOM 1674 N N . HIS A 1 217 ? -18.578 7.316 11.562 1 98.06 217 HIS A N 1
ATOM 1675 C CA . HIS A 1 217 ? -18.047 8.664 11.719 1 98.06 217 HIS A CA 1
ATOM 1676 C C . HIS A 1 217 ? -16.812 8.875 10.844 1 98.06 217 HIS A C 1
ATOM 1678 O O . HIS A 1 217 ? -16.672 9.914 10.203 1 98.06 217 HIS A O 1
ATOM 1684 N N . MET A 1 218 ? -15.93 7.918 10.781 1 98.31 218 MET A N 1
ATOM 1685 C CA . MET A 1 218 ? -14.727 8.016 9.969 1 98.31 218 MET A CA 1
ATOM 1686 C C . MET A 1 218 ? -15.078 8.086 8.484 1 98.31 218 MET A C 1
ATOM 1688 O O . MET A 1 218 ? -14.508 8.891 7.746 1 98.31 218 MET A O 1
ATOM 1692 N N . ALA A 1 219 ? -15.977 7.219 8.117 1 97.88 219 ALA A N 1
ATOM 1693 C CA . ALA A 1 219 ? -16.406 7.211 6.719 1 97.88 219 ALA A CA 1
ATOM 1694 C C . ALA A 1 219 ? -16.938 8.578 6.301 1 97.88 219 ALA A C 1
ATOM 1696 O O . ALA A 1 219 ? -16.609 9.078 5.227 1 97.88 219 ALA A O 1
ATOM 1697 N N . GLN A 1 220 ? -17.766 9.133 7.109 1 96.56 220 GLN A N 1
ATOM 1698 C CA . GLN A 1 220 ? -18.328 10.453 6.832 1 96.56 220 GLN A CA 1
ATOM 1699 C C . GLN A 1 220 ? -17.234 11.516 6.793 1 96.56 220 GLN A C 1
ATOM 1701 O O . GLN A 1 220 ? -17.234 12.375 5.906 1 96.56 220 GLN A O 1
ATOM 1706 N N . HIS A 1 221 ? -16.328 11.461 7.758 1 95.69 221 HIS A N 1
ATOM 1707 C CA . HIS A 1 221 ? -15.211 12.398 7.82 1 95.69 221 HIS A CA 1
ATOM 1708 C C . HIS A 1 221 ? -14.383 12.352 6.539 1 95.69 221 HIS A C 1
ATOM 1710 O O . HIS A 1 221 ? -14.109 13.391 5.938 1 95.69 221 HIS A O 1
ATOM 1716 N N . LEU A 1 222 ? -14.086 11.172 6.113 1 96.31 222 LEU A N 1
ATOM 1717 C CA . LEU A 1 222 ? -13.25 11.016 4.926 1 96.31 222 LEU A CA 1
ATOM 1718 C C . LEU A 1 222 ? -14.008 11.43 3.67 1 96.31 222 LEU A C 1
ATOM 1720 O O . LEU A 1 222 ? -13.414 11.961 2.729 1 96.31 222 LEU A O 1
ATOM 1724 N N . GLN A 1 223 ? -15.281 11.172 3.66 1 94.31 223 GLN A N 1
ATOM 1725 C CA . GLN A 1 223 ? -16.078 11.609 2.521 1 94.31 223 GLN A CA 1
ATOM 1726 C C . GLN A 1 223 ? -16.109 13.125 2.418 1 94.31 223 GLN A C 1
ATOM 1728 O O . GLN A 1 223 ? -15.992 13.68 1.323 1 94.31 223 GLN A O 1
ATOM 1733 N N . CYS A 1 224 ? -16.281 13.773 3.504 1 91.44 224 CYS A N 1
ATOM 1734 C CA . CYS A 1 224 ? -16.266 15.234 3.529 1 91.44 224 CYS A CA 1
ATOM 1735 C C . CYS A 1 224 ? -14.93 15.766 3.012 1 91.44 224 CYS A C 1
ATOM 1737 O O . CYS A 1 224 ? -14.898 16.75 2.268 1 91.44 224 CYS A O 1
ATOM 1739 N N . CYS A 1 225 ? -13.875 15.102 3.443 1 91.5 225 CYS A N 1
ATOM 1740 C CA . CYS A 1 225 ? -12.562 15.492 2.953 1 91.5 225 CYS A CA 1
ATOM 1741 C C . CYS A 1 225 ? -12.461 15.289 1.446 1 91.5 225 CYS A C 1
ATOM 1743 O O . CYS A 1 225 ? -11.969 16.172 0.731 1 91.5 225 CYS A O 1
ATOM 1745 N N . ALA A 1 226 ? -12.922 14.188 0.985 1 91.88 226 ALA A N 1
ATOM 1746 C CA . ALA A 1 226 ? -12.867 13.875 -0.441 1 91.88 226 ALA A CA 1
ATOM 1747 C C . ALA A 1 226 ? -13.633 14.914 -1.259 1 91.88 226 ALA A C 1
ATOM 1749 O O . ALA A 1 226 ? -13.211 15.289 -2.354 1 91.88 226 ALA A O 1
ATOM 1750 N N . ASP A 1 227 ? -14.703 15.398 -0.75 1 89.69 227 ASP A N 1
ATOM 1751 C CA . ASP A 1 227 ? -15.547 16.375 -1.432 1 89.69 227 ASP A CA 1
ATOM 1752 C C . ASP A 1 227 ? -14.852 17.734 -1.536 1 89.69 227 ASP A C 1
ATOM 1754 O O . ASP A 1 227 ? -15.273 18.594 -2.311 1 89.69 227 ASP A O 1
ATOM 1758 N N . ARG A 1 228 ? -13.875 17.891 -0.746 1 86.19 228 ARG A N 1
ATOM 1759 C CA . ARG A 1 228 ? -13.172 19.172 -0.714 1 86.19 228 ARG A CA 1
ATOM 1760 C C . ARG A 1 228 ? -12.031 19.188 -1.725 1 86.19 228 ARG A C 1
ATOM 1762 O O . ARG A 1 228 ? -11.414 20.234 -1.942 1 86.19 228 ARG A O 1
ATOM 1769 N N . VAL A 1 229 ? -11.75 18.016 -2.246 1 85.69 229 VAL A N 1
ATOM 1770 C CA . VAL A 1 229 ? -10.625 17.938 -3.178 1 85.69 229 VAL A CA 1
ATOM 1771 C C . VAL A 1 229 ? -10.852 18.906 -4.34 1 85.69 229 VAL A C 1
ATOM 1773 O O . VAL A 1 229 ? -11.938 18.938 -4.926 1 85.69 229 VAL A O 1
ATOM 1776 N N . ARG A 1 230 ? -9.828 19.781 -4.566 1 73.56 230 ARG A N 1
ATOM 1777 C CA . ARG A 1 230 ? -9.875 20.766 -5.641 1 73.56 230 ARG A CA 1
ATOM 1778 C C . ARG A 1 230 ? -8.859 20.453 -6.727 1 73.56 230 ARG A C 1
ATOM 1780 O O . ARG A 1 230 ? -7.816 19.844 -6.453 1 73.56 230 ARG A O 1
ATOM 1787 N N . PRO A 1 231 ? -9.367 20.828 -8.008 1 63.84 231 PRO A N 1
ATOM 1788 C CA . PRO A 1 231 ? -8.383 20.656 -9.078 1 63.84 231 PRO A CA 1
ATOM 1789 C C . PRO A 1 231 ? -7.141 21.531 -8.883 1 63.84 231 PRO A C 1
ATOM 1791 O O . PRO A 1 231 ? -7.195 22.531 -8.164 1 63.84 231 PRO A O 1
ATOM 1794 N N . GLU A 1 232 ? -5.992 21.109 -9.359 1 59.94 232 GLU A N 1
ATOM 1795 C CA . GLU A 1 232 ? -4.691 21.781 -9.305 1 59.94 232 GLU A CA 1
ATOM 1796 C C . GLU A 1 232 ? -4.789 23.219 -9.781 1 59.94 232 GLU A C 1
ATOM 1798 O O . GLU A 1 232 ? -5.426 23.5 -10.797 1 59.94 232 GLU A O 1
ATOM 1803 N N . ALA A 1 233 ? -4.582 24.266 -8.914 1 55.38 233 ALA A N 1
ATOM 1804 C CA . ALA A 1 233 ? -4.438 25.594 -9.492 1 55.38 233 ALA A CA 1
ATOM 1805 C C . ALA A 1 233 ? -2.98 25.891 -9.828 1 55.38 233 ALA A C 1
ATOM 1807 O O . ALA A 1 233 ? -2.078 25.578 -9.047 1 55.38 233 ALA A O 1
ATOM 1808 N N . PRO A 1 234 ? -2.588 26.234 -11.039 1 49.94 234 PRO A N 1
ATOM 1809 C CA . PRO A 1 234 ? -1.236 26.656 -11.422 1 49.94 234 PRO A CA 1
ATOM 1810 C C . PRO A 1 234 ? -0.737 27.844 -10.609 1 49.94 234 PRO A C 1
ATOM 1812 O O . PRO A 1 234 ? -1.499 28.781 -10.344 1 49.94 234 PRO A O 1
ATOM 1815 N N . ALA A 1 235 ? 0.046 27.734 -9.492 1 53.38 235 ALA A N 1
ATOM 1816 C CA . ALA A 1 235 ? 0.456 29.016 -8.906 1 53.38 235 ALA A CA 1
ATOM 1817 C C . ALA A 1 235 ? 1.939 29.281 -9.148 1 53.38 235 ALA A C 1
ATOM 1819 O O . ALA A 1 235 ? 2.725 28.344 -9.305 1 53.38 235 ALA A O 1
ATOM 1820 N N . ASP A 1 236 ? 2.32 30.562 -9.523 1 48.78 236 ASP A N 1
ATOM 1821 C CA . ASP A 1 236 ? 3.682 31.094 -9.562 1 48.78 236 ASP A CA 1
ATOM 1822 C C . ASP A 1 236 ? 4.32 31.078 -8.18 1 48.78 236 ASP A C 1
ATOM 1824 O O . ASP A 1 236 ? 3.646 31.312 -7.176 1 48.78 236 ASP A O 1
ATOM 1828 N N . PHE A 1 237 ? 5.387 30.281 -7.945 1 51.28 237 PHE A N 1
ATOM 1829 C CA . PHE A 1 237 ? 6.023 30.312 -6.633 1 51.28 237 PHE A CA 1
ATOM 1830 C C . PHE A 1 237 ? 7.523 30.562 -6.766 1 51.28 237 PHE A C 1
ATOM 1832 O O . PHE A 1 237 ? 8.102 30.359 -7.832 1 51.28 237 PHE A O 1
ATOM 1839 N N . ASP A 1 238 ? 8.172 31.438 -5.836 1 46.78 238 ASP A N 1
ATOM 1840 C CA . ASP A 1 238 ? 9.617 31.594 -5.652 1 46.78 238 ASP A CA 1
ATOM 1841 C C . ASP A 1 238 ? 10.094 30.828 -4.414 1 46.78 238 ASP A C 1
ATOM 1843 O O . ASP A 1 238 ? 9.758 31.203 -3.287 1 46.78 238 ASP A O 1
ATOM 1847 N N . LEU A 1 239 ? 10.883 29.828 -4.559 1 47.75 239 LEU A N 1
ATOM 1848 C CA . LEU A 1 239 ? 11.344 28.938 -3.504 1 47.75 239 LEU A CA 1
ATOM 1849 C C . LEU A 1 239 ? 12.07 29.719 -2.41 1 47.75 239 LEU A C 1
ATOM 1851 O O . LEU A 1 239 ? 11.859 29.469 -1.222 1 47.75 239 LEU A O 1
ATOM 1855 N N . ARG A 1 240 ? 13.086 30.578 -2.838 1 49.88 240 ARG A N 1
ATOM 1856 C CA . ARG A 1 240 ? 13.875 31.344 -1.885 1 49.88 240 ARG A CA 1
ATOM 1857 C C . ARG A 1 240 ? 12.977 32.25 -1.037 1 49.88 240 ARG A C 1
ATOM 1859 O O . ARG A 1 240 ? 13.227 32.438 0.158 1 49.88 240 ARG A O 1
ATOM 1866 N N . ALA A 1 241 ? 12.109 32.781 -1.73 1 55.53 241 ALA A N 1
ATOM 1867 C CA . ALA A 1 241 ? 11.195 33.688 -1.028 1 55.53 241 ALA A CA 1
ATOM 1868 C C . ALA A 1 241 ? 10.391 32.906 0.021 1 55.53 241 ALA A C 1
ATOM 1870 O O . ALA A 1 241 ? 10.07 33.469 1.084 1 55.53 241 ALA A O 1
ATOM 1871 N N . VAL A 1 242 ? 10.141 31.688 -0.361 1 50.38 242 VAL A N 1
ATOM 1872 C CA . VAL A 1 242 ? 9.258 30.891 0.48 1 50.38 242 VAL A CA 1
ATOM 1873 C C . VAL A 1 242 ? 10.047 30.281 1.639 1 50.38 242 VAL A C 1
ATOM 1875 O O . VAL A 1 242 ? 9.555 30.219 2.766 1 50.38 242 VAL A O 1
ATOM 1878 N N . LEU A 1 243 ? 11.25 29.938 1.388 1 56 243 LEU A N 1
ATOM 1879 C CA . LEU A 1 243 ? 12.016 29.203 2.393 1 56 243 LEU A CA 1
ATOM 1880 C C . LEU A 1 243 ? 13.164 30.047 2.926 1 56 243 LEU A C 1
ATOM 1882 O O . LEU A 1 243 ? 13.781 29.688 3.938 1 56 243 LEU A O 1
ATOM 1886 N N . GLY A 1 244 ? 13.594 31.172 2.074 1 49.91 244 GLY A N 1
ATOM 1887 C CA . GLY A 1 244 ? 14.758 31.984 2.414 1 49.91 244 GLY A CA 1
ATOM 1888 C C . GLY A 1 244 ? 14.555 32.844 3.658 1 49.91 244 GLY A C 1
ATOM 1889 O O . GLY A 1 244 ? 13.438 33.281 3.928 1 49.91 244 GLY A O 1
ATOM 1890 N N . ARG A 1 245 ? 15.273 32.688 4.688 1 49.75 245 ARG A N 1
ATOM 1891 C CA . ARG A 1 245 ? 15.297 33.625 5.824 1 49.75 245 ARG A CA 1
ATOM 1892 C C . ARG A 1 245 ? 15.664 35.031 5.387 1 49.75 245 ARG A C 1
ATOM 1894 O O . ARG A 1 245 ? 16.5 35.219 4.504 1 49.75 245 ARG A O 1
ATOM 1901 N N . GLY A 1 246 ? 14.758 36 5.277 1 41.47 246 GLY A N 1
ATOM 1902 C CA . GLY A 1 246 ? 15.07 37.406 5.07 1 41.47 246 GLY A CA 1
ATOM 1903 C C . GLY A 1 246 ? 16.438 37.781 5.613 1 41.47 246 GLY A C 1
ATOM 1904 O O . GLY A 1 246 ? 16.812 37.375 6.711 1 41.47 246 GLY A O 1
ATOM 1905 N N . ASP A 1 247 ? 17.438 38 4.824 1 37.5 247 ASP A N 1
ATOM 1906 C CA . ASP A 1 247 ? 18.594 38.75 5.301 1 37.5 247 ASP A CA 1
ATOM 1907 C C . ASP A 1 247 ? 18.156 39.938 6.172 1 37.5 247 ASP A C 1
ATOM 1909 O O . ASP A 1 247 ? 17.375 40.781 5.73 1 37.5 247 ASP A O 1
ATOM 1913 N N . ALA A 1 248 ? 18.062 39.906 7.527 1 37.12 248 ALA A N 1
ATOM 1914 C CA . ALA A 1 248 ? 18.078 41.125 8.297 1 37.12 248 ALA A CA 1
ATOM 1915 C C . ALA A 1 248 ? 19.031 42.156 7.676 1 37.12 248 ALA A C 1
ATOM 1917 O O . ALA A 1 248 ? 20.172 41.812 7.328 1 37.12 248 ALA A O 1
ATOM 1918 N N . PRO A 1 249 ? 18.531 43.188 7.082 1 34.81 249 PRO A N 1
ATOM 1919 C CA . PRO A 1 249 ? 19.5 44.25 6.77 1 34.81 249 PRO A CA 1
ATOM 1920 C C . PRO A 1 249 ? 20.562 44.406 7.852 1 34.81 249 PRO A C 1
ATOM 1922 O O . PRO A 1 249 ? 20.25 44.312 9.047 1 34.81 249 PRO A O 1
ATOM 1925 N N . LEU A 1 250 ? 21.828 44.031 7.621 1 25.98 250 LEU A N 1
ATOM 1926 C CA . LEU A 1 250 ? 22.797 44.719 8.445 1 25.98 250 LEU A CA 1
ATOM 1927 C C . LEU A 1 250 ? 22.641 46.25 8.32 1 25.98 250 LEU A C 1
ATOM 1929 O O . LEU A 1 250 ? 22.375 46.75 7.234 1 25.98 250 LEU A O 1
ATOM 1933 N N . MET B 1 1 ? 6.012 -14.352 -94.625 1 27.31 1 MET B N 1
ATOM 1934 C CA . MET B 1 1 ? 6.711 -15.227 -93.688 1 27.31 1 MET B CA 1
ATOM 1935 C C . MET B 1 1 ? 6.5 -14.758 -92.25 1 27.31 1 MET B C 1
ATOM 1937 O O . MET B 1 1 ? 7.465 -14.461 -91.562 1 27.31 1 MET B O 1
ATOM 1941 N N . SER B 1 2 ? 5.371 -14.188 -92 1 23.61 2 SER B N 1
ATOM 1942 C CA . SER B 1 2 ? 5.066 -13.484 -90.75 1 23.61 2 SER B CA 1
ATOM 1943 C C . SER B 1 2 ? 5.16 -14.422 -89.5 1 23.61 2 SER B C 1
ATOM 1945 O O . SER B 1 2 ? 4.949 -15.633 -89.688 1 23.61 2 SER B O 1
ATOM 1947 N N . LYS B 1 3 ? 5.871 -13.891 -88.438 1 26.28 3 LYS B N 1
ATOM 1948 C CA . LYS B 1 3 ? 6.469 -14.078 -87.125 1 26.28 3 LYS B CA 1
ATOM 1949 C C . LYS B 1 3 ? 5.414 -14.477 -86.125 1 26.28 3 LYS B C 1
ATOM 1951 O O . LYS B 1 3 ? 4.551 -13.672 -85.75 1 26.28 3 LYS B O 1
ATOM 1956 N N . SER B 1 4 ? 4.785 -15.672 -86.188 1 24.09 4 SER B N 1
ATOM 1957 C CA . SER B 1 4 ? 3.826 -16.266 -85.312 1 24.09 4 SER B CA 1
ATOM 1958 C C . SER B 1 4 ? 4.387 -16.312 -83.875 1 24.09 4 SER B C 1
ATOM 1960 O O . SER B 1 4 ? 5.363 -17.031 -83.625 1 24.09 4 SER B O 1
ATOM 1962 N N . LEU B 1 5 ? 4.465 -15.156 -83.188 1 29.88 5 LEU B N 1
ATOM 1963 C CA . LEU B 1 5 ? 4.984 -14.969 -81.875 1 29.88 5 LEU B CA 1
ATOM 1964 C C . LEU B 1 5 ? 4.285 -15.898 -80.875 1 29.88 5 LEU B C 1
ATOM 1966 O O . LEU B 1 5 ? 3.064 -15.844 -80.688 1 29.88 5 LEU B O 1
ATOM 1970 N N . LYS B 1 6 ? 4.918 -17.094 -80.625 1 27.95 6 LYS B N 1
ATOM 1971 C CA . LYS B 1 6 ? 4.688 -18.156 -79.625 1 27.95 6 LYS B CA 1
ATOM 1972 C C . LYS B 1 6 ? 4.363 -17.594 -78.25 1 27.95 6 LYS B C 1
ATOM 1974 O O . LYS B 1 6 ? 5 -16.641 -77.812 1 27.95 6 LYS B O 1
ATOM 1979 N N . LEU B 1 7 ? 3.189 -17.891 -77.688 1 27.94 7 LEU B N 1
ATOM 1980 C CA . LEU B 1 7 ? 2.352 -17.703 -76.5 1 27.94 7 LEU B CA 1
ATOM 1981 C C . LEU B 1 7 ? 3.035 -18.266 -75.25 1 27.94 7 LEU B C 1
ATOM 1983 O O . LEU B 1 7 ? 2.744 -19.391 -74.875 1 27.94 7 LEU B O 1
ATOM 1987 N N . VAL B 1 8 ? 4.41 -18.297 -75.125 1 29.94 8 VAL B N 1
ATOM 1988 C CA . VAL B 1 8 ? 4.91 -19.094 -74 1 29.94 8 VAL B CA 1
ATOM 1989 C C . VAL B 1 8 ? 4.355 -18.531 -72.688 1 29.94 8 VAL B C 1
ATOM 1991 O O . VAL B 1 8 ? 4.551 -17.359 -72.375 1 29.94 8 VAL B O 1
ATOM 1994 N N . SER B 1 9 ? 3.146 -18.984 -72.25 1 28.81 9 SER B N 1
ATOM 1995 C CA . SER B 1 9 ? 2.51 -18.688 -71 1 28.81 9 SER B CA 1
ATOM 1996 C C . SER B 1 9 ? 3.424 -19.031 -69.812 1 28.81 9 SER B C 1
ATOM 1998 O O . SER B 1 9 ? 3.811 -20.188 -69.688 1 28.81 9 SER B O 1
ATOM 2000 N N . THR B 1 10 ? 4.438 -18.25 -69.5 1 30.58 10 THR B N 1
ATOM 2001 C CA . THR B 1 10 ? 5.316 -18.359 -68.312 1 30.58 10 THR B CA 1
ATOM 2002 C C . THR B 1 10 ? 4.504 -18.438 -67.062 1 30.58 10 THR B C 1
ATOM 2004 O O . THR B 1 10 ? 3.705 -17.531 -66.75 1 30.58 10 THR B O 1
ATOM 2007 N N . ASP B 1 11 ? 3.99 -19.594 -66.688 1 28.44 11 ASP B N 1
ATOM 2008 C CA . ASP B 1 11 ? 3.387 -19.859 -65.375 1 28.44 11 ASP B CA 1
ATOM 2009 C C . ASP B 1 11 ? 4.277 -19.344 -64.25 1 28.44 11 ASP B C 1
ATOM 2011 O O . ASP B 1 11 ? 5.426 -19.781 -64.125 1 28.44 11 ASP B O 1
ATOM 2015 N N . ALA B 1 12 ? 4.051 -18.047 -63.875 1 32.31 12 ALA B N 1
ATOM 2016 C CA . ALA B 1 12 ? 4.605 -17.469 -62.656 1 32.31 12 ALA B CA 1
ATOM 2017 C C . ALA B 1 12 ? 4.328 -18.344 -61.438 1 32.31 12 ALA B C 1
ATOM 2019 O O . ALA B 1 12 ? 3.186 -18.453 -61 1 32.31 12 ALA B O 1
ATOM 2020 N N . ALA B 1 13 ? 4.961 -19.547 -61.469 1 31.14 13 ALA B N 1
ATOM 2021 C CA . ALA B 1 13 ? 5.008 -20.219 -60.156 1 31.14 13 ALA B CA 1
ATOM 2022 C C . ALA B 1 13 ? 5.254 -19.219 -59.031 1 31.14 13 ALA B C 1
ATOM 2024 O O . ALA B 1 13 ? 6.289 -18.547 -59 1 31.14 13 ALA B O 1
ATOM 2025 N N . SER B 1 14 ? 4.102 -18.594 -58.625 1 33.03 14 SER B N 1
ATOM 2026 C CA . SER B 1 14 ? 4.062 -17.797 -57.406 1 33.03 14 SER B CA 1
ATOM 2027 C C . SER B 1 14 ? 4.688 -18.547 -56.219 1 33.03 14 SER B C 1
ATOM 2029 O O . SER B 1 14 ? 4.215 -19.625 -55.844 1 33.03 14 SER B O 1
ATOM 2031 N N . LYS B 1 15 ? 5.984 -18.703 -56.281 1 32.22 15 LYS B N 1
ATOM 2032 C CA . LYS B 1 15 ? 6.66 -19.109 -55.031 1 32.22 15 LYS B CA 1
ATOM 2033 C C . LYS B 1 15 ? 6.086 -18.375 -53.844 1 32.22 15 LYS B C 1
ATOM 2035 O O . LYS B 1 15 ? 6.203 -17.141 -53.719 1 32.22 15 LYS B O 1
ATOM 2040 N N . SER B 1 16 ? 4.828 -18.75 -53.5 1 32.34 16 SER B N 1
ATOM 2041 C CA . SER B 1 16 ? 4.344 -18.375 -52.188 1 32.34 16 SER B CA 1
ATOM 2042 C C . SER B 1 16 ? 5.406 -18.609 -51.094 1 32.34 16 SER B C 1
ATOM 2044 O O . SER B 1 16 ? 5.777 -19.75 -50.844 1 32.34 16 SER B O 1
ATOM 2046 N N . SER B 1 17 ? 6.535 -17.984 -51.219 1 31.23 17 SER B N 1
ATOM 2047 C CA . SER B 1 17 ? 7.387 -17.984 -50.031 1 31.23 17 SER B CA 1
ATOM 2048 C C . SER B 1 17 ? 6.555 -17.844 -48.75 1 31.23 17 SER B C 1
ATOM 2050 O O . SER B 1 17 ? 5.84 -16.859 -48.562 1 31.23 17 SER B O 1
ATOM 2052 N N . ALA B 1 18 ? 5.879 -18.859 -48.438 1 31.75 18 ALA B N 1
ATOM 2053 C CA . ALA B 1 18 ? 5.324 -18.875 -47.062 1 31.75 18 ALA B CA 1
ATOM 2054 C C . ALA B 1 18 ? 6.18 -18.031 -46.125 1 31.75 18 ALA B C 1
ATOM 2056 O O . ALA B 1 18 ? 7.398 -18.203 -46.062 1 31.75 18 ALA B O 1
ATOM 2057 N N . LYS B 1 19 ? 5.922 -16.781 -46.031 1 35.5 19 LYS B N 1
ATOM 2058 C CA . LYS B 1 19 ? 6.398 -16.016 -44.906 1 35.5 19 LYS B CA 1
ATOM 2059 C C . LYS B 1 19 ? 6.629 -16.922 -43.688 1 35.5 19 LYS B C 1
ATOM 2061 O O . LYS B 1 19 ? 5.742 -17.688 -43.312 1 35.5 19 LYS B O 1
ATOM 2066 N N . ALA B 1 20 ? 7.762 -17.438 -43.438 1 37.62 20 ALA B N 1
ATOM 2067 C CA . ALA B 1 20 ? 8.18 -18.031 -42.188 1 37.62 20 ALA B CA 1
ATOM 2068 C C . ALA B 1 20 ? 7.332 -17.531 -41.031 1 37.62 20 ALA B C 1
ATOM 2070 O O . ALA B 1 20 ? 7.168 -16.312 -40.844 1 37.62 20 ALA B O 1
ATOM 2071 N N . SER B 1 21 ? 6.219 -18.109 -40.75 1 40.28 21 SER B N 1
ATOM 2072 C CA . SER B 1 21 ? 5.465 -17.875 -39.531 1 40.28 21 SER B CA 1
ATOM 2073 C C . SER B 1 21 ? 6.391 -17.516 -38.375 1 40.28 21 SER B C 1
ATOM 2075 O O . SER B 1 21 ? 7.141 -18.375 -37.875 1 40.28 21 SER B O 1
ATOM 2077 N N . GLY B 1 22 ? 7.254 -16.562 -38.5 1 41.44 22 GLY B N 1
ATOM 2078 C CA . GLY B 1 22 ? 8.18 -16.047 -37.5 1 41.44 22 GLY B CA 1
ATOM 2079 C C . GLY B 1 22 ? 7.664 -16.172 -36.094 1 41.44 22 GLY B C 1
ATOM 2080 O O . GLY B 1 22 ? 6.625 -15.594 -35.75 1 41.44 22 GLY B O 1
ATOM 2081 N N . THR B 1 23 ? 7.605 -17.281 -35.438 1 46.28 23 THR B N 1
ATOM 2082 C CA . THR B 1 23 ? 7.387 -17.391 -34 1 46.28 23 THR B CA 1
ATOM 2083 C C . THR B 1 23 ? 7.809 -16.125 -33.281 1 46.28 23 THR B C 1
ATOM 2085 O O . THR B 1 23 ? 8.992 -15.773 -33.281 1 46.28 23 THR B O 1
ATOM 2088 N N . THR B 1 24 ? 7.164 -15.086 -33.375 1 54.97 24 THR B N 1
ATOM 2089 C CA . THR B 1 24 ? 7.461 -13.828 -32.719 1 54.97 24 THR B CA 1
ATOM 2090 C C . THR B 1 24 ? 8.078 -14.078 -31.344 1 54.97 24 THR B C 1
ATOM 2092 O O . THR B 1 24 ? 7.414 -14.625 -30.453 1 54.97 24 THR B O 1
ATOM 2095 N N . ARG B 1 25 ? 9.312 -14.414 -31.25 1 69.38 25 ARG B N 1
ATOM 2096 C CA . ARG B 1 25 ? 10.125 -14.664 -30.062 1 69.38 25 ARG B CA 1
ATOM 2097 C C . ARG B 1 25 ? 9.875 -13.594 -29 1 69.38 25 ARG B C 1
ATOM 2099 O O . ARG B 1 25 ? 9.828 -12.406 -29.312 1 69.38 25 ARG B O 1
ATOM 2106 N N . MET B 1 26 ? 9.336 -14.016 -27.859 1 80.5 26 MET B N 1
ATOM 2107 C CA . MET B 1 26 ? 9.156 -13.133 -26.719 1 80.5 26 MET B CA 1
ATOM 2108 C C . MET B 1 26 ? 10.391 -12.25 -26.516 1 80.5 26 MET B C 1
ATOM 2110 O O . MET B 1 26 ? 11.523 -12.727 -26.609 1 80.5 26 MET B O 1
ATOM 2114 N N . PRO B 1 27 ? 10.18 -10.992 -26.453 1 90.5 27 PRO B N 1
ATOM 2115 C CA . PRO B 1 27 ? 11.312 -10.117 -26.125 1 90.5 27 PRO B CA 1
ATOM 2116 C C . PRO B 1 27 ? 12.133 -10.633 -24.953 1 90.5 27 PRO B C 1
ATOM 2118 O O . PRO B 1 27 ? 11.586 -11.219 -24.016 1 90.5 27 PRO B O 1
ATOM 2121 N N . VAL B 1 28 ? 13.375 -10.531 -25.094 1 93.44 28 VAL B N 1
ATOM 2122 C CA . VAL B 1 28 ? 14.328 -11.062 -24.109 1 93.44 28 VAL B CA 1
ATOM 2123 C C . VAL B 1 28 ? 13.961 -10.578 -22.719 1 93.44 28 VAL B C 1
ATOM 2125 O O . VAL B 1 28 ? 14.094 -11.328 -21.734 1 93.44 28 VAL B O 1
ATOM 2128 N N . GLU B 1 29 ? 13.484 -9.312 -22.547 1 95.12 29 GLU B N 1
ATOM 2129 C CA . GLU B 1 29 ? 13.078 -8.766 -21.25 1 95.12 29 GLU B CA 1
ATOM 2130 C C . GLU B 1 29 ? 11.969 -9.594 -20.625 1 95.12 29 GLU B C 1
ATOM 2132 O O . GLU B 1 29 ? 12.039 -9.938 -19.438 1 95.12 29 GLU B O 1
ATOM 2137 N N . GLU B 1 30 ? 11.094 -9.906 -21.453 1 94.75 30 GLU B N 1
ATOM 2138 C CA . GLU B 1 30 ? 9.945 -10.68 -20.969 1 94.75 30 GLU B CA 1
ATOM 2139 C C . GLU B 1 30 ? 10.352 -12.102 -20.609 1 94.75 30 GLU B C 1
ATOM 2141 O O . GLU B 1 30 ? 9.938 -12.633 -19.578 1 94.75 30 GLU B O 1
ATOM 2146 N N . ARG B 1 31 ? 11.086 -12.672 -21.438 1 93.56 31 ARG B N 1
ATOM 2147 C CA . ARG B 1 31 ? 11.562 -14.023 -21.188 1 93.56 31 ARG B CA 1
ATOM 2148 C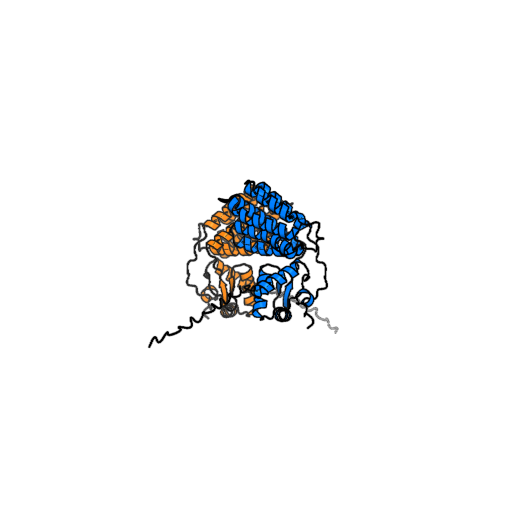 C . ARG B 1 31 ? 12.391 -14.078 -19.906 1 93.56 31 ARG B C 1
ATOM 2150 O O . ARG B 1 31 ? 12.18 -14.953 -19.062 1 93.56 31 ARG B O 1
ATOM 2157 N N . MET B 1 32 ? 13.328 -13.188 -19.781 1 94.38 32 MET B N 1
ATOM 2158 C CA . MET B 1 32 ? 14.172 -13.109 -18.594 1 94.38 32 MET B CA 1
ATOM 2159 C C . MET B 1 32 ? 13.328 -12.945 -17.328 1 94.38 32 MET B C 1
ATOM 2161 O O . MET B 1 32 ? 13.531 -13.656 -16.344 1 94.38 32 MET B O 1
ATOM 2165 N N . TYR B 1 33 ? 12.375 -12.047 -17.422 1 95.12 33 TYR B N 1
ATOM 2166 C CA . TYR B 1 33 ? 11.508 -11.82 -16.281 1 95.12 33 TYR B CA 1
ATOM 2167 C C . TYR B 1 33 ? 10.805 -13.109 -15.867 1 95.12 33 TYR B C 1
ATOM 2169 O O . TYR B 1 33 ? 10.844 -13.5 -14.695 1 95.12 33 TYR B O 1
ATOM 2177 N N . HIS B 1 34 ? 10.211 -13.758 -16.797 1 92.56 34 HIS B N 1
ATOM 2178 C CA . HIS B 1 34 ? 9.414 -14.945 -16.5 1 92.56 34 HIS B CA 1
ATOM 2179 C C . HIS B 1 34 ? 10.289 -16.078 -15.984 1 92.56 34 HIS B C 1
ATOM 2181 O O . HIS B 1 34 ? 9.898 -16.797 -15.07 1 92.56 34 HIS B O 1
ATOM 2187 N N . GLU B 1 35 ? 11.422 -16.203 -16.547 1 91 35 GLU B N 1
ATOM 2188 C CA . GLU B 1 35 ? 12.305 -17.297 -16.141 1 91 35 GLU B CA 1
ATOM 2189 C C . GLU B 1 35 ? 12.836 -17.062 -14.727 1 91 35 GLU B C 1
ATOM 2191 O O . GLU B 1 35 ? 12.93 -18 -13.93 1 91 35 GLU B O 1
ATOM 2196 N N . ILE B 1 36 ? 13.148 -15.852 -14.43 1 92.69 36 ILE B N 1
ATOM 2197 C CA . ILE B 1 36 ? 13.617 -15.539 -13.086 1 92.69 36 ILE B CA 1
ATOM 2198 C C . ILE B 1 36 ? 12.469 -15.672 -12.094 1 92.69 36 ILE B C 1
ATOM 2200 O O . ILE B 1 36 ? 12.633 -16.25 -11.016 1 92.69 36 ILE B O 1
ATOM 2204 N N . TYR B 1 37 ? 11.352 -15.148 -12.5 1 92.06 37 TYR B N 1
ATOM 2205 C CA . TYR B 1 37 ? 10.156 -15.297 -11.688 1 92.06 37 TYR B CA 1
ATOM 2206 C C 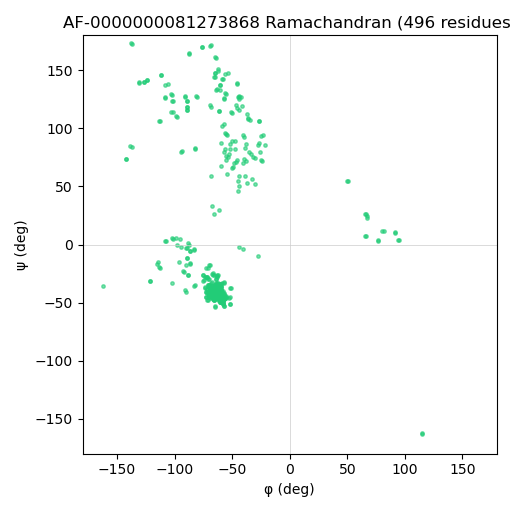. TYR B 1 37 ? 9.914 -16.75 -11.328 1 92.06 37 TYR B C 1
ATOM 2208 O O . TYR B 1 37 ? 9.75 -17.094 -10.148 1 92.06 37 TYR B O 1
ATOM 2216 N N . ASP B 1 38 ? 9.922 -17.594 -12.344 1 88.38 38 ASP B N 1
ATOM 2217 C CA . ASP B 1 38 ? 9.68 -19.016 -12.148 1 88.38 38 ASP B CA 1
ATOM 2218 C C . ASP B 1 38 ? 10.727 -19.641 -11.227 1 88.38 38 ASP B C 1
ATOM 2220 O O . ASP B 1 38 ? 10.398 -20.422 -10.336 1 88.38 38 ASP B O 1
ATOM 2224 N N . ALA B 1 39 ? 11.922 -19.266 -11.438 1 88.06 39 ALA B N 1
ATOM 2225 C CA . ALA B 1 39 ? 13.008 -19.812 -10.625 1 88.06 39 ALA B CA 1
ATOM 2226 C C . ALA B 1 39 ? 12.852 -19.406 -9.156 1 88.06 39 ALA B C 1
ATOM 2228 O O . ALA B 1 39 ? 13.117 -20.203 -8.258 1 88.06 39 ALA B O 1
ATOM 2229 N N . ILE B 1 40 ? 12.391 -18.219 -8.93 1 88.62 40 ILE B N 1
ATOM 2230 C CA . ILE B 1 40 ? 12.195 -17.734 -7.57 1 88.62 40 ILE B CA 1
ATOM 2231 C C . ILE B 1 40 ? 11.031 -18.484 -6.922 1 88.62 40 ILE B C 1
ATOM 2233 O O . ILE B 1 40 ? 11.156 -18.984 -5.809 1 88.62 40 ILE B O 1
ATOM 2237 N N . MET B 1 41 ? 10 -18.656 -7.652 1 85.44 41 MET B N 1
ATOM 2238 C CA . MET B 1 41 ? 8.773 -19.234 -7.109 1 85.44 41 MET B CA 1
ATOM 2239 C C . MET B 1 41 ? 8.938 -20.734 -6.863 1 85.44 41 MET B C 1
ATOM 2241 O O . MET B 1 41 ? 8.305 -21.281 -5.957 1 85.44 41 MET B O 1
ATOM 2245 N N . GLU B 1 42 ? 9.797 -21.25 -7.648 1 81.44 42 GLU B N 1
ATOM 2246 C CA . GLU B 1 42 ? 10.078 -22.672 -7.477 1 81.44 42 GLU B CA 1
ATOM 2247 C C . GLU B 1 42 ? 11.219 -22.891 -6.484 1 81.44 42 GLU B C 1
ATOM 2249 O O . GLU B 1 42 ? 11.648 -24.031 -6.273 1 81.44 42 GLU B O 1
ATOM 2254 N N . HIS B 1 43 ? 11.766 -21.844 -6.02 1 81.81 43 HIS B N 1
ATOM 2255 C CA . HIS B 1 43 ? 12.812 -21.844 -5.008 1 81.81 43 HIS B CA 1
ATOM 2256 C C . HIS B 1 43 ? 14.102 -22.453 -5.559 1 81.81 43 HIS B C 1
ATOM 2258 O O . HIS B 1 43 ? 14.891 -23.031 -4.805 1 81.81 43 HIS B O 1
ATOM 2264 N N . ARG B 1 44 ? 14.195 -22.406 -6.816 1 82.75 44 ARG B N 1
ATOM 2265 C CA . ARG B 1 44 ? 15.477 -22.766 -7.406 1 82.75 44 ARG B CA 1
ATOM 2266 C C . ARG B 1 44 ? 16.531 -21.703 -7.145 1 82.75 44 ARG B C 1
ATOM 2268 O O . ARG B 1 44 ? 17.734 -21.969 -7.234 1 82.75 44 ARG B O 1
ATOM 2275 N N . LEU B 1 45 ? 16.062 -20.516 -6.84 1 84.19 45 LEU B N 1
ATOM 2276 C CA . LEU B 1 45 ? 16.891 -19.406 -6.34 1 84.19 45 LEU B CA 1
ATOM 2277 C C . LEU B 1 45 ? 16.516 -19.062 -4.902 1 84.19 45 LEU B C 1
ATOM 2279 O O . LEU B 1 45 ? 15.477 -18.453 -4.648 1 84.19 45 LEU B O 1
ATOM 2283 N N . PRO B 1 46 ? 17.344 -19.422 -3.969 1 81.94 46 PRO B N 1
ATOM 2284 C CA . PRO B 1 46 ? 17 -19.234 -2.559 1 81.94 46 PRO B CA 1
ATOM 2285 C C . PRO B 1 46 ? 16.844 -17.766 -2.17 1 81.94 46 PRO B C 1
ATOM 2287 O O . PRO B 1 46 ? 17.422 -16.891 -2.824 1 81.94 46 PRO B O 1
ATOM 2290 N N . PRO B 1 47 ? 16.172 -17.562 -1.08 1 83.62 47 PRO B N 1
ATOM 2291 C CA . PRO B 1 47 ? 16.047 -16.203 -0.551 1 83.62 47 PRO B CA 1
ATOM 2292 C C . PRO B 1 47 ? 17.406 -15.562 -0.25 1 83.62 47 PRO B C 1
ATOM 2294 O O . PRO B 1 47 ? 18.359 -16.266 0.099 1 83.62 47 PRO B O 1
ATOM 2297 N N . ARG B 1 48 ? 17.531 -14.273 -0.503 1 86.12 48 ARG B N 1
ATOM 2298 C CA . ARG B 1 48 ? 18.688 -13.445 -0.21 1 86.12 48 ARG B CA 1
ATOM 2299 C C . ARG B 1 48 ? 19.812 -13.688 -1.218 1 86.12 48 ARG B C 1
ATOM 2301 O O . ARG B 1 48 ? 20.906 -13.133 -1.095 1 86.12 48 ARG B O 1
ATOM 2308 N N . THR B 1 49 ? 19.531 -14.508 -2.17 1 87.56 49 THR B N 1
ATOM 2309 C CA . THR B 1 49 ? 20.484 -14.719 -3.252 1 87.56 49 THR B CA 1
ATOM 2310 C C . THR B 1 49 ? 20.703 -13.422 -4.039 1 87.56 49 THR B C 1
ATOM 2312 O O . THR B 1 49 ? 19.734 -12.734 -4.379 1 87.56 49 THR B O 1
ATOM 2315 N N . LYS B 1 50 ? 21.938 -13.164 -4.273 1 91.81 50 LYS B N 1
ATOM 2316 C CA . LYS B 1 50 ? 22.266 -11.992 -5.082 1 91.81 50 LYS B CA 1
ATOM 2317 C C . LYS B 1 50 ? 22.125 -12.297 -6.57 1 91.81 50 LYS B C 1
ATOM 2319 O O . LYS B 1 50 ? 22.672 -13.297 -7.059 1 91.81 50 LYS B O 1
ATOM 2324 N N . LEU B 1 51 ? 21.406 -11.508 -7.254 1 92.75 51 LEU B N 1
ATOM 2325 C CA . LEU B 1 51 ? 21.328 -11.586 -8.711 1 92.75 51 LEU B CA 1
ATOM 2326 C C . LEU B 1 51 ? 22.422 -10.719 -9.352 1 92.75 51 LEU B C 1
ATOM 2328 O O . LEU B 1 51 ? 22.359 -9.492 -9.289 1 92.75 51 LEU B O 1
ATOM 2332 N N . THR B 1 52 ? 23.281 -11.359 -10.008 1 91.44 52 THR B N 1
ATOM 2333 C CA . THR B 1 52 ? 24.422 -10.656 -10.578 1 91.44 52 THR B CA 1
ATOM 2334 C C . THR B 1 52 ? 24.109 -10.188 -12 1 91.44 52 THR B C 1
ATOM 2336 O O . THR B 1 52 ? 23.719 -10.992 -12.852 1 91.44 52 THR B O 1
ATOM 2339 N N . GLU B 1 53 ? 24.344 -8.914 -12.203 1 93.12 53 GLU B N 1
ATOM 2340 C CA . GLU B 1 53 ? 24.078 -8.344 -13.516 1 93.12 53 GLU B CA 1
ATOM 2341 C C . GLU B 1 53 ? 24.922 -9.008 -14.594 1 93.12 53 GLU B C 1
ATOM 2343 O O . GLU B 1 53 ? 24.422 -9.359 -15.664 1 93.12 53 GLU B O 1
ATOM 2348 N N . HIS B 1 54 ? 26.188 -9.203 -14.289 1 91.44 54 HIS B N 1
ATOM 2349 C CA . HIS B 1 54 ? 27.125 -9.773 -15.25 1 91.44 54 HIS B CA 1
ATOM 2350 C C . HIS B 1 54 ? 26.688 -11.172 -15.68 1 91.44 54 HIS B C 1
ATOM 2352 O O . HIS B 1 54 ? 26.625 -11.469 -16.875 1 91.44 54 HIS B O 1
ATOM 2358 N N . ALA B 1 55 ? 26.391 -12.008 -14.773 1 89.44 55 ALA B N 1
ATOM 2359 C CA . ALA B 1 55 ? 25.969 -13.375 -15.07 1 89.44 55 ALA B CA 1
ATOM 2360 C C . ALA B 1 55 ? 24.703 -13.383 -15.93 1 89.44 55 ALA B C 1
ATOM 2362 O O . ALA B 1 55 ? 24.609 -14.156 -16.891 1 89.44 55 ALA B O 1
ATOM 2363 N N . LEU B 1 56 ? 23.766 -12.547 -15.633 1 93.44 56 LEU B N 1
ATOM 2364 C CA . LEU B 1 56 ? 22.516 -12.516 -16.375 1 93.44 56 LEU B CA 1
ATOM 2365 C C . LEU B 1 56 ? 22.719 -11.977 -17.781 1 93.44 56 LEU B C 1
ATOM 2367 O O . LEU B 1 56 ? 22.062 -12.43 -18.719 1 93.44 56 LEU B O 1
ATOM 2371 N N . CYS B 1 57 ? 23.625 -11.047 -17.891 1 92.75 57 CYS B N 1
ATOM 2372 C CA . CYS B 1 57 ? 23.969 -10.578 -19.219 1 92.75 57 CYS B CA 1
ATOM 2373 C C . CYS B 1 57 ? 24.5 -11.719 -20.078 1 92.75 57 CYS B C 1
ATOM 2375 O O . CYS B 1 57 ? 24.156 -11.82 -21.266 1 92.75 57 CYS B O 1
ATOM 2377 N N . GLU B 1 58 ? 25.266 -12.57 -19.5 1 90.88 58 GLU B N 1
ATOM 2378 C CA . GLU B 1 58 ? 25.844 -13.695 -20.219 1 90.88 58 GLU B CA 1
ATOM 2379 C C . GLU B 1 58 ? 24.797 -14.758 -20.531 1 90.88 58 GLU B C 1
ATOM 2381 O O . GLU B 1 58 ? 24.703 -15.219 -21.672 1 90.88 58 GLU B O 1
ATOM 2386 N N . ILE B 1 59 ? 24.031 -15.055 -19.609 1 89.12 59 ILE B N 1
ATOM 2387 C CA . ILE B 1 59 ? 23.047 -16.109 -19.75 1 89.12 59 ILE B CA 1
ATOM 2388 C C . ILE B 1 59 ? 22.031 -15.75 -20.828 1 89.12 59 ILE B C 1
ATOM 2390 O O . ILE B 1 59 ? 21.656 -16.594 -21.656 1 89.12 59 ILE B O 1
ATOM 2394 N N . TYR B 1 60 ? 21.672 -14.445 -20.859 1 92.88 60 TYR B N 1
ATOM 2395 C CA . TYR B 1 60 ? 20.594 -14.047 -21.766 1 92.88 60 TYR B CA 1
ATOM 2396 C C . TYR B 1 60 ? 21.141 -13.266 -22.953 1 92.88 60 TYR B C 1
ATOM 2398 O O . TYR B 1 60 ? 20.375 -12.773 -23.781 1 92.88 60 TYR B O 1
ATOM 2406 N N . ALA B 1 61 ? 22.391 -13.164 -22.969 1 93.56 61 ALA B N 1
ATOM 2407 C CA . ALA B 1 61 ? 23.047 -12.469 -24.078 1 93.56 61 ALA B CA 1
ATOM 2408 C C . ALA B 1 61 ? 22.406 -11.102 -24.328 1 93.56 61 ALA B C 1
ATOM 2410 O O . ALA B 1 61 ? 22.016 -10.797 -25.453 1 93.56 61 ALA B O 1
ATOM 2411 N N . THR B 1 62 ? 22.344 -10.32 -23.297 1 95.12 62 THR B N 1
ATOM 2412 C CA . THR B 1 62 ? 21.703 -9.016 -23.375 1 95.12 62 THR B CA 1
ATOM 2413 C C . THR B 1 62 ? 22.531 -7.961 -22.641 1 95.12 62 THR B C 1
ATOM 2415 O O . THR B 1 62 ? 23.547 -8.289 -22.016 1 95.12 62 THR B O 1
ATOM 2418 N N . ALA B 1 63 ? 22.125 -6.695 -22.781 1 95.88 63 ALA B N 1
ATOM 2419 C CA . ALA B 1 63 ? 22.859 -5.578 -22.188 1 95.88 63 ALA B CA 1
ATOM 2420 C C . ALA B 1 63 ? 22.406 -5.316 -20.766 1 95.88 63 ALA B C 1
ATOM 2422 O O . ALA B 1 63 ? 21.328 -5.746 -20.344 1 95.88 63 ALA B O 1
ATOM 2423 N N . ARG B 1 64 ? 23.234 -4.551 -20.109 1 95.19 64 ARG B N 1
ATOM 2424 C CA . ARG B 1 64 ? 23.031 -4.262 -18.688 1 95.19 64 ARG B CA 1
ATOM 2425 C C . ARG B 1 64 ? 21.734 -3.486 -18.484 1 95.19 64 ARG B C 1
ATOM 2427 O O . ARG B 1 64 ? 21.031 -3.697 -17.5 1 95.19 64 ARG B O 1
ATOM 2434 N N . HIS B 1 65 ? 21.453 -2.645 -19.344 1 95.25 65 HIS B N 1
ATOM 2435 C CA . HIS B 1 65 ? 20.266 -1.832 -19.172 1 95.25 65 HIS B CA 1
ATOM 2436 C C . HIS B 1 65 ? 19 -2.688 -19.219 1 95.25 65 HIS B C 1
ATOM 2438 O O . HIS B 1 65 ? 18.031 -2.41 -18.516 1 95.25 65 HIS B O 1
ATOM 2444 N N . THR B 1 66 ? 19 -3.707 -20.031 1 95.88 66 THR B N 1
ATOM 2445 C CA . THR B 1 66 ? 17.875 -4.641 -20.094 1 95.88 66 THR B CA 1
ATOM 2446 C C . THR B 1 66 ? 17.734 -5.426 -18.797 1 95.88 66 THR B C 1
ATOM 2448 O O . THR B 1 66 ? 16.641 -5.582 -18.281 1 95.88 66 THR B O 1
ATOM 2451 N N . VAL B 1 67 ? 18.844 -5.84 -18.266 1 96.19 67 VAL B N 1
ATOM 2452 C CA . VAL B 1 67 ? 18.844 -6.582 -17.016 1 96.19 67 VAL B CA 1
ATOM 2453 C C . VAL B 1 67 ? 18.312 -5.703 -15.891 1 96.19 67 VAL B C 1
ATOM 2455 O O . VAL B 1 67 ? 17.5 -6.152 -15.078 1 96.19 67 VAL B O 1
ATOM 2458 N N . ARG B 1 68 ? 18.641 -4.512 -15.922 1 94.75 68 ARG B N 1
ATOM 2459 C CA . ARG B 1 68 ? 18.219 -3.586 -14.875 1 94.75 68 ARG B CA 1
ATOM 2460 C C . ARG B 1 68 ? 16.734 -3.299 -14.969 1 94.75 68 ARG B C 1
ATOM 2462 O O . ARG B 1 68 ? 16.062 -3.111 -13.945 1 94.75 68 ARG B O 1
ATOM 2469 N N . LYS B 1 69 ? 16.203 -3.252 -16.109 1 95.94 69 LYS B N 1
ATOM 2470 C CA . LYS B 1 69 ? 14.758 -3.113 -16.281 1 95.94 69 LYS B CA 1
ATOM 2471 C C . LYS B 1 69 ? 14.016 -4.289 -15.656 1 95.94 69 LYS B C 1
ATOM 2473 O O . LYS B 1 69 ? 12.992 -4.105 -14.992 1 95.94 69 LYS B O 1
ATOM 2478 N N . VAL B 1 70 ? 14.578 -5.418 -15.859 1 96.44 70 VAL B N 1
ATOM 2479 C CA . VAL B 1 70 ? 13.969 -6.621 -15.305 1 96.44 70 VAL B CA 1
ATOM 2480 C C . VAL B 1 70 ? 14.062 -6.594 -13.781 1 96.44 70 VAL B C 1
ATOM 2482 O O . VAL B 1 70 ? 13.109 -6.949 -13.094 1 96.44 70 VAL B O 1
ATOM 2485 N N . PHE B 1 71 ? 15.219 -6.098 -13.297 1 96.12 71 PHE B N 1
ATOM 2486 C CA . PHE B 1 71 ? 15.375 -5.949 -11.859 1 96.12 71 PHE B CA 1
ATOM 2487 C C . PHE B 1 71 ? 14.336 -4.992 -11.297 1 96.12 71 PHE B C 1
ATOM 2489 O O . PHE B 1 71 ? 13.719 -5.277 -10.266 1 96.12 71 PHE B O 1
ATOM 2496 N N . SER B 1 72 ? 14.148 -3.982 -11.977 1 94.94 72 SER B N 1
ATOM 2497 C CA . SER B 1 72 ? 13.18 -2.982 -11.531 1 94.94 72 SER B CA 1
ATOM 2498 C C . SER B 1 72 ? 11.773 -3.555 -11.484 1 94.94 72 SER B C 1
ATOM 2500 O O . SER B 1 72 ? 11.023 -3.301 -10.539 1 94.94 72 SER B O 1
ATOM 2502 N N . ARG B 1 73 ? 11.453 -4.273 -12.445 1 95.38 73 ARG B N 1
ATOM 2503 C CA . ARG B 1 73 ? 10.125 -4.887 -12.492 1 95.38 73 ARG B CA 1
ATOM 2504 C C . ARG B 1 73 ? 9.961 -5.918 -11.383 1 95.38 73 ARG B C 1
ATOM 2506 O O . ARG B 1 73 ? 8.938 -5.934 -10.695 1 95.38 73 ARG B O 1
ATOM 2513 N N . LEU B 1 74 ? 10.953 -6.738 -11.188 1 96.06 74 LEU B N 1
ATOM 2514 C CA . LEU B 1 74 ? 10.914 -7.75 -10.133 1 96.06 74 LEU B CA 1
ATOM 2515 C C . LEU B 1 74 ? 10.828 -7.098 -8.758 1 96.06 74 LEU B C 1
ATOM 2517 O O . LEU B 1 74 ? 10.172 -7.625 -7.859 1 96.06 74 LEU B O 1
ATOM 2521 N N . ALA B 1 75 ? 11.492 -5.957 -8.672 1 95.69 75 ALA B N 1
ATOM 2522 C CA . ALA B 1 75 ? 11.453 -5.211 -7.414 1 95.69 75 ALA B CA 1
ATOM 2523 C C . ALA B 1 75 ? 10.062 -4.613 -7.18 1 95.69 75 ALA B C 1
ATOM 2525 O O . ALA B 1 75 ? 9.539 -4.676 -6.07 1 95.69 75 ALA B O 1
ATOM 2526 N N . ALA B 1 76 ? 9.539 -4.086 -8.172 1 92.31 76 ALA B N 1
ATOM 2527 C CA . ALA B 1 76 ? 8.188 -3.525 -8.094 1 92.31 76 ALA B CA 1
ATOM 2528 C C . ALA B 1 76 ? 7.176 -4.594 -7.695 1 92.31 76 ALA B C 1
ATOM 2530 O O . ALA B 1 76 ? 6.238 -4.32 -6.941 1 92.31 76 ALA B O 1
ATOM 2531 N N . ASP B 1 77 ? 7.465 -5.75 -8.148 1 93.25 77 ASP B N 1
ATOM 2532 C CA . ASP B 1 77 ? 6.559 -6.855 -7.852 1 93.25 77 ASP B CA 1
ATOM 2533 C C . ASP B 1 77 ? 6.902 -7.5 -6.512 1 93.25 77 ASP B C 1
ATOM 2535 O O . ASP B 1 77 ? 6.242 -8.453 -6.09 1 93.25 77 ASP B O 1
ATOM 2539 N N . GLY B 1 78 ? 7.953 -7.066 -5.949 1 94 78 GLY B N 1
ATOM 2540 C CA . GLY B 1 78 ? 8.258 -7.469 -4.586 1 94 78 GLY B CA 1
ATOM 2541 C C . GLY B 1 78 ? 9.125 -8.711 -4.516 1 94 78 GLY B C 1
ATOM 2542 O O . GLY B 1 78 ? 9.328 -9.266 -3.434 1 94 78 GLY B O 1
ATOM 2543 N N . LEU B 1 79 ? 9.664 -9.156 -5.578 1 94.81 79 LEU B N 1
ATOM 2544 C CA . LEU B 1 79 ? 10.391 -10.422 -5.605 1 94.81 79 LEU B CA 1
ATOM 2545 C C . LEU B 1 79 ? 11.875 -10.203 -5.352 1 94.81 79 LEU B C 1
ATOM 2547 O O . LEU B 1 79 ? 12.594 -11.141 -4.988 1 94.81 79 LEU B O 1
ATOM 2551 N N . VAL B 1 80 ? 12.297 -8.977 -5.637 1 95.56 80 VAL B N 1
ATOM 2552 C CA . VAL B 1 80 ? 13.703 -8.609 -5.492 1 95.56 80 VAL B CA 1
ATOM 2553 C C . VAL B 1 80 ? 13.82 -7.312 -4.703 1 95.56 80 VAL B C 1
ATOM 2555 O O . VAL B 1 80 ? 12.992 -6.41 -4.852 1 95.56 80 VAL B O 1
ATOM 2558 N N . ASP B 1 81 ? 14.766 -7.25 -3.85 1 94.69 81 ASP B N 1
ATOM 2559 C CA . ASP B 1 81 ? 15.117 -6.016 -3.154 1 94.69 81 ASP B CA 1
ATOM 2560 C C . ASP B 1 81 ? 16.359 -5.375 -3.76 1 94.69 81 ASP B C 1
ATOM 2562 O O . ASP B 1 81 ? 17.406 -6.016 -3.859 1 94.69 81 ASP B O 1
ATOM 2566 N N . LEU B 1 82 ? 16.188 -4.125 -4.172 1 94.31 82 LEU B N 1
ATOM 2567 C CA . LEU B 1 82 ? 17.328 -3.371 -4.672 1 94.31 82 LEU B CA 1
ATOM 2568 C C . LEU B 1 82 ? 18.031 -2.629 -3.539 1 94.31 82 LEU B C 1
ATOM 2570 O O . LEU B 1 82 ? 17.422 -1.797 -2.865 1 94.31 82 LEU B O 1
ATOM 2574 N N . GLU B 1 83 ? 19.25 -2.951 -3.32 1 91 83 GLU B N 1
ATOM 2575 C CA . GLU B 1 83 ? 20.031 -2.291 -2.287 1 91 83 GLU B CA 1
ATOM 2576 C C . GLU B 1 83 ? 21.078 -1.368 -2.904 1 91 83 GLU B C 1
ATOM 2578 O O . GLU B 1 83 ? 21.891 -1.799 -3.734 1 91 83 GLU B O 1
ATOM 2583 N N . PRO B 1 84 ? 21.047 -0.15 -2.457 1 85.06 84 PRO B N 1
ATOM 2584 C CA . PRO B 1 84 ? 22.016 0.792 -3.012 1 85.06 84 PRO B CA 1
ATOM 2585 C C . PRO B 1 84 ? 23.469 0.315 -2.852 1 85.06 84 PRO B C 1
ATOM 2587 O O . PRO B 1 84 ? 23.859 -0.093 -1.758 1 85.06 84 PRO B O 1
ATOM 2590 N N . ASN B 1 85 ? 24.156 0.344 -3.863 1 85.88 85 ASN B N 1
ATOM 2591 C CA . ASN B 1 85 ? 25.578 0.029 -3.941 1 85.88 85 ASN B CA 1
ATOM 2592 C C . ASN B 1 85 ? 25.844 -1.438 -3.621 1 85.88 85 ASN B C 1
ATOM 2594 O O . ASN B 1 85 ? 27 -1.828 -3.387 1 85.88 85 ASN B O 1
ATOM 2598 N N . ARG B 1 86 ? 24.859 -2.248 -3.473 1 90.81 86 ARG B N 1
ATOM 2599 C CA . ARG B 1 86 ? 25.047 -3.658 -3.146 1 90.81 86 ARG B CA 1
ATOM 2600 C C . ARG B 1 86 ? 24.422 -4.555 -4.211 1 90.81 86 ARG B C 1
ATOM 2602 O O . ARG B 1 86 ? 24.859 -5.691 -4.406 1 90.81 86 ARG B O 1
ATOM 2609 N N . GLY B 1 87 ? 23.328 -4.059 -4.832 1 93.25 87 GLY B N 1
ATOM 2610 C CA . GLY B 1 87 ? 22.766 -4.84 -5.922 1 93.25 87 GLY B CA 1
ATOM 2611 C C . GLY B 1 87 ? 21.375 -5.375 -5.617 1 93.25 87 GLY B C 1
ATOM 2612 O O . GLY B 1 87 ? 20.641 -4.797 -4.816 1 93.25 87 GLY B O 1
ATOM 2613 N N . ALA B 1 88 ? 20.969 -6.434 -6.438 1 95.31 88 ALA B N 1
ATOM 2614 C CA . ALA B 1 88 ? 19.641 -7.016 -6.359 1 95.31 88 ALA B CA 1
ATOM 2615 C C . ALA B 1 88 ? 19.672 -8.352 -5.621 1 95.31 88 ALA B C 1
ATOM 2617 O O . ALA B 1 88 ? 20.484 -9.219 -5.93 1 95.31 88 ALA B O 1
ATOM 2618 N N . PHE B 1 89 ? 18.781 -8.492 -4.625 1 94.88 89 PHE B N 1
ATOM 2619 C CA . PHE B 1 89 ? 18.688 -9.719 -3.842 1 94.88 89 PHE B CA 1
ATOM 2620 C C . PHE B 1 89 ? 17.266 -10.281 -3.883 1 94.88 89 PHE B C 1
ATOM 2622 O O . PHE B 1 89 ? 16.297 -9.523 -3.848 1 94.88 89 PHE B O 1
ATOM 2629 N N . ILE B 1 90 ? 17.172 -11.562 -3.947 1 92.75 90 ILE B N 1
ATOM 2630 C CA . ILE B 1 90 ? 15.867 -12.188 -3.828 1 92.75 90 ILE B CA 1
ATOM 2631 C C . ILE B 1 90 ? 15.258 -11.852 -2.469 1 92.75 90 ILE B C 1
ATOM 2633 O O . ILE B 1 90 ? 15.938 -11.914 -1.442 1 92.75 90 ILE B O 1
ATOM 2637 N N . ALA B 1 91 ? 14.008 -11.539 -2.484 1 92.44 91 ALA B N 1
ATOM 2638 C CA . ALA B 1 91 ? 13.305 -11.109 -1.277 1 92.44 91 ALA B CA 1
ATOM 2639 C C . ALA B 1 91 ? 13.219 -12.25 -0.26 1 92.44 91 ALA B C 1
ATOM 2641 O O . ALA B 1 91 ? 13.062 -13.414 -0.632 1 92.44 91 ALA B O 1
ATOM 2642 N N . ALA B 1 92 ? 13.32 -11.875 1.013 1 89 92 ALA B N 1
ATOM 2643 C CA . ALA B 1 92 ? 13.25 -12.82 2.121 1 89 92 ALA B CA 1
ATOM 2644 C C . ALA B 1 92 ? 12.492 -12.234 3.303 1 89 92 ALA B C 1
ATOM 2646 O O . ALA B 1 92 ? 13.078 -11.945 4.348 1 89 92 ALA B O 1
ATOM 2647 N N . PRO B 1 93 ? 11.188 -12.164 3.123 1 89.69 93 PRO B N 1
ATOM 2648 C CA . PRO B 1 93 ? 10.398 -11.625 4.238 1 89.69 93 PRO B CA 1
ATOM 2649 C C . PRO B 1 93 ? 10.461 -12.508 5.484 1 89.69 93 PRO B C 1
ATOM 2651 O O . PRO B 1 93 ? 10.578 -13.734 5.371 1 89.69 93 PRO B O 1
ATOM 2654 N N . SER B 1 94 ? 10.391 -11.883 6.625 1 89.44 94 SER B N 1
ATOM 2655 C CA . SER B 1 94 ? 10.305 -12.609 7.887 1 89.44 94 SER B CA 1
ATOM 2656 C C . SER B 1 94 ? 8.898 -13.164 8.117 1 89.44 94 SER B C 1
ATOM 2658 O O . SER B 1 94 ? 7.965 -12.797 7.402 1 89.44 94 SER B O 1
ATOM 2660 N N . ILE B 1 95 ? 8.781 -14.016 9.141 1 89.5 95 ILE B N 1
ATOM 2661 C CA . ILE B 1 95 ? 7.48 -14.57 9.508 1 89.5 95 ILE B CA 1
ATOM 2662 C C . ILE B 1 95 ? 6.547 -13.445 9.953 1 89.5 95 ILE B C 1
ATOM 2664 O O . ILE B 1 95 ? 5.363 -13.438 9.602 1 89.5 95 ILE B O 1
ATOM 2668 N N . ASP B 1 96 ? 7.125 -12.484 10.719 1 92.75 96 ASP B N 1
ATOM 2669 C CA . ASP B 1 96 ? 6.328 -11.344 11.164 1 92.75 96 ASP B CA 1
ATOM 2670 C C . ASP B 1 96 ? 5.836 -10.516 9.977 1 92.75 96 ASP B C 1
ATOM 2672 O O . ASP B 1 96 ? 4.691 -10.062 9.969 1 92.75 96 ASP B O 1
ATOM 2676 N N . GLU B 1 97 ? 6.68 -10.359 9.031 1 93.5 97 GLU B N 1
ATOM 2677 C CA . GLU B 1 97 ? 6.285 -9.633 7.828 1 93.5 97 GLU B CA 1
ATOM 2678 C C . GLU B 1 97 ? 5.199 -10.383 7.062 1 93.5 97 GLU B C 1
ATOM 2680 O O . GLU B 1 97 ? 4.27 -9.773 6.531 1 93.5 97 GLU B O 1
ATOM 2685 N N . ALA B 1 98 ? 5.344 -11.695 7.023 1 92.88 98 ALA B N 1
ATOM 2686 C CA . ALA B 1 98 ? 4.332 -12.508 6.348 1 92.88 98 ALA B CA 1
ATOM 2687 C C . ALA B 1 98 ? 2.969 -12.352 7.012 1 92.88 98 ALA B C 1
ATOM 2689 O O . ALA B 1 98 ? 1.953 -12.195 6.328 1 92.88 98 ALA B O 1
ATOM 2690 N N . HIS B 1 99 ? 2.984 -12.367 8.281 1 94.25 99 HIS B N 1
ATOM 2691 C CA . HIS B 1 99 ? 1.735 -12.195 9.016 1 94.25 99 HIS B CA 1
ATOM 2692 C C . HIS B 1 99 ? 1.106 -10.836 8.719 1 94.25 99 HIS B C 1
ATOM 2694 O O . HIS B 1 99 ? -0.103 -10.742 8.5 1 94.25 99 HIS B O 1
ATOM 2700 N N . ALA B 1 100 ? 1.919 -9.82 8.711 1 97.25 100 ALA B N 1
ATOM 2701 C CA . ALA B 1 100 ? 1.434 -8.477 8.398 1 97.25 100 ALA B CA 1
ATOM 2702 C C . ALA B 1 100 ? 0.876 -8.414 6.977 1 97.25 100 ALA B C 1
ATOM 2704 O O . ALA B 1 100 ? -0.153 -7.777 6.734 1 97.25 100 ALA B O 1
ATOM 2705 N N . MET B 1 101 ? 1.54 -9.062 6.098 1 97.81 101 MET B N 1
ATOM 2706 C CA . MET B 1 101 ? 1.108 -9.055 4.703 1 97.81 101 MET B CA 1
ATOM 2707 C C . MET B 1 101 ? -0.224 -9.773 4.539 1 97.81 101 MET B C 1
ATOM 2709 O O . MET B 1 101 ? -1.116 -9.297 3.84 1 97.81 101 MET B O 1
ATOM 2713 N N . PHE B 1 102 ? -0.365 -10.93 5.168 1 97.31 102 PHE B N 1
ATOM 2714 C CA . PHE B 1 102 ? -1.613 -11.672 5.039 1 97.31 102 PHE B CA 1
ATOM 2715 C C . PHE B 1 102 ? -2.764 -10.914 5.688 1 97.31 102 PHE B C 1
ATOM 2717 O O . PHE B 1 102 ? -3.895 -10.953 5.203 1 97.31 102 PHE B O 1
ATOM 2724 N N . GLU B 1 103 ? -2.482 -10.258 6.793 1 98 103 GLU B N 1
ATOM 2725 C CA . GLU B 1 103 ? -3.512 -9.422 7.398 1 98 103 GLU B CA 1
ATOM 2726 C C . GLU B 1 103 ? -3.969 -8.32 6.441 1 98 103 GLU B C 1
ATOM 2728 O O . GLU B 1 103 ? -5.168 -8.078 6.301 1 98 103 GLU B O 1
ATOM 2733 N N . LEU B 1 104 ? -3.021 -7.672 5.828 1 98.69 104 LEU B N 1
ATOM 2734 C CA . LEU B 1 104 ? -3.346 -6.621 4.867 1 98.69 104 LEU B CA 1
ATOM 2735 C C . LEU B 1 104 ? -4.098 -7.195 3.67 1 98.69 104 LEU B C 1
ATOM 2737 O O . LEU B 1 104 ? -5.047 -6.582 3.178 1 98.69 104 LEU B O 1
ATOM 2741 N N . ARG B 1 105 ? -3.709 -8.359 3.154 1 98.69 105 ARG B N 1
ATOM 2742 C CA . ARG B 1 105 ? -4.453 -9.008 2.084 1 98.69 105 ARG B CA 1
ATOM 2743 C C . ARG B 1 105 ? -5.898 -9.273 2.5 1 98.69 105 ARG B C 1
ATOM 2745 O O . ARG B 1 105 ? -6.824 -9.078 1.711 1 98.69 105 ARG B O 1
ATOM 2752 N N . GLN B 1 106 ? -6.082 -9.75 3.727 1 98.56 106 GLN B N 1
ATOM 2753 C CA . GLN B 1 106 ? -7.438 -9.992 4.211 1 98.56 106 GLN B CA 1
ATOM 2754 C C . GLN B 1 106 ? -8.273 -8.719 4.152 1 98.56 106 GLN B C 1
ATOM 2756 O O . GLN B 1 106 ? -9.43 -8.742 3.723 1 98.56 106 GLN B O 1
ATOM 2761 N N . ILE B 1 107 ? -7.691 -7.641 4.535 1 98.69 107 ILE B N 1
ATOM 2762 C CA . ILE B 1 107 ? -8.383 -6.359 4.543 1 98.69 107 ILE B CA 1
ATOM 2763 C C . ILE B 1 107 ? -8.734 -5.953 3.111 1 98.69 107 ILE B C 1
ATOM 2765 O O . ILE B 1 107 ? -9.891 -5.668 2.807 1 98.69 107 ILE B O 1
ATOM 2769 N N . LEU B 1 108 ? -7.797 -5.934 2.268 1 98.81 108 LEU B N 1
ATOM 2770 C CA . LEU B 1 108 ? -7.957 -5.422 0.911 1 98.81 108 LEU B CA 1
ATOM 2771 C C . LEU B 1 108 ? -8.859 -6.336 0.088 1 98.81 108 LEU B C 1
ATOM 2773 O O . LEU B 1 108 ? -9.734 -5.859 -0.643 1 98.81 108 LEU B O 1
ATOM 2777 N N . GLU B 1 109 ? -8.617 -7.625 0.167 1 98.75 109 GLU B N 1
ATOM 2778 C CA . GLU B 1 109 ? -9.375 -8.547 -0.679 1 98.75 109 GLU B CA 1
ATOM 2779 C C . GLU B 1 109 ? -10.828 -8.641 -0.227 1 98.75 109 GLU B C 1
ATOM 2781 O O . GLU B 1 109 ? -11.719 -8.867 -1.044 1 98.75 109 GLU B O 1
ATOM 2786 N N . ARG B 1 110 ? -11.062 -8.445 1.077 1 98.62 110 ARG B N 1
ATOM 2787 C CA . ARG B 1 110 ? -12.445 -8.32 1.528 1 98.62 110 ARG B CA 1
ATOM 2788 C C . ARG B 1 110 ? -13.133 -7.137 0.86 1 98.62 110 ARG B C 1
ATOM 2790 O O . ARG B 1 110 ? -14.258 -7.258 0.371 1 98.62 110 ARG B O 1
ATOM 2797 N N . ALA B 1 111 ? -12.492 -6.043 0.84 1 98.44 111 ALA B N 1
ATOM 2798 C CA . ALA B 1 111 ? -13.047 -4.836 0.238 1 98.44 111 ALA B CA 1
ATOM 2799 C C . ALA B 1 111 ? -13.227 -5.004 -1.269 1 98.44 111 ALA B C 1
ATOM 2801 O O . ALA B 1 111 ? -14.203 -4.527 -1.841 1 98.44 111 ALA B O 1
ATOM 2802 N N . VAL B 1 112 ? -12.266 -5.609 -1.898 1 98.44 112 VAL B N 1
ATOM 2803 C CA . VAL B 1 112 ? -12.32 -5.867 -3.334 1 98.44 112 VAL B CA 1
ATOM 2804 C C . VAL B 1 112 ? -13.555 -6.699 -3.662 1 98.44 112 VAL B C 1
ATOM 2806 O O . VAL B 1 112 ? -14.289 -6.383 -4.602 1 98.44 112 VAL B O 1
ATOM 2809 N N . LEU B 1 113 ? -13.781 -7.73 -2.91 1 98.56 113 LEU B N 1
ATOM 2810 C CA . LEU B 1 113 ? -14.93 -8.602 -3.141 1 98.56 113 LEU B CA 1
ATOM 2811 C C . LEU B 1 113 ? -16.234 -7.836 -2.957 1 98.56 113 LEU B C 1
ATOM 2813 O O . LEU B 1 113 ? -17.203 -8.07 -3.688 1 98.56 113 LEU B O 1
ATOM 2817 N N . ASP B 1 114 ? -16.25 -6.973 -1.944 1 97.94 114 ASP B N 1
ATOM 2818 C CA . ASP B 1 114 ? -17.422 -6.133 -1.737 1 97.94 114 ASP B CA 1
ATOM 2819 C C . ASP B 1 114 ? -17.719 -5.281 -2.973 1 97.94 114 ASP B C 1
ATOM 2821 O O . ASP B 1 114 ? -18.844 -5.258 -3.465 1 97.94 114 ASP B O 1
ATOM 2825 N N . LYS B 1 115 ? -16.766 -4.652 -3.48 1 97 115 LYS B N 1
ATOM 2826 C CA . LYS B 1 115 ? -16.922 -3.762 -4.629 1 97 115 LYS B CA 1
ATOM 2827 C C . LYS B 1 115 ? -17.297 -4.543 -5.879 1 97 115 LYS B C 1
ATOM 2829 O O . LYS B 1 115 ? -18.203 -4.133 -6.621 1 97 115 LYS B O 1
ATOM 2834 N N . VAL B 1 116 ? -16.609 -5.625 -6.141 1 96.94 116 VAL B N 1
ATOM 2835 C CA . VAL B 1 116 ? -16.875 -6.438 -7.324 1 96.94 116 VAL B CA 1
ATOM 2836 C C . VAL B 1 116 ? -18.281 -7.023 -7.242 1 96.94 116 VAL B C 1
ATOM 2838 O O . VAL B 1 116 ? -19.031 -6.996 -8.219 1 96.94 116 VAL B O 1
ATOM 2841 N N . GLY B 1 117 ? -18.672 -7.562 -6.098 1 96.25 117 GLY B N 1
ATOM 2842 C CA . GLY B 1 117 ? -19.969 -8.195 -5.91 1 96.25 117 GLY B CA 1
ATOM 2843 C C . GLY B 1 117 ? -21.125 -7.23 -6.02 1 96.25 117 GLY B C 1
ATOM 2844 O O . GLY B 1 117 ? -22.234 -7.625 -6.363 1 96.25 117 GLY B O 1
ATOM 2845 N N . ARG B 1 118 ? -20.875 -5.945 -5.734 1 93.56 118 ARG B N 1
ATOM 2846 C CA . ARG B 1 118 ? -21.938 -4.953 -5.734 1 93.56 118 ARG B CA 1
ATOM 2847 C C . ARG B 1 118 ? -21.906 -4.109 -7.004 1 93.56 118 ARG B C 1
ATOM 2849 O O . ARG B 1 118 ? -22.656 -3.148 -7.145 1 93.56 118 ARG B O 1
ATOM 2856 N N . SER B 1 119 ? -21.078 -4.445 -7.887 1 90.88 119 SER B N 1
ATOM 2857 C CA . SER B 1 119 ? -20.969 -3.713 -9.141 1 90.88 119 SER B CA 1
ATOM 2858 C C . SER B 1 119 ? -22.203 -3.922 -10.008 1 90.88 119 SER B C 1
ATOM 2860 O O . SER B 1 119 ? -23.047 -4.77 -9.703 1 90.88 119 SER B O 1
ATOM 2862 N N . ALA B 1 120 ? -22.281 -3.15 -11.094 1 86.06 120 ALA B N 1
ATOM 2863 C CA . ALA B 1 120 ? -23.453 -3.158 -11.969 1 86.06 120 ALA B CA 1
ATOM 2864 C C . ALA B 1 120 ? -23.625 -4.52 -12.633 1 86.06 120 ALA B C 1
ATOM 2866 O O . ALA B 1 120 ? -24.75 -4.957 -12.875 1 86.06 120 ALA B O 1
ATOM 2867 N N . SER B 1 121 ? -22.5 -5.172 -12.969 1 89.69 121 SER B N 1
ATOM 2868 C CA . SER B 1 121 ? -22.562 -6.477 -13.617 1 89.69 121 SER B CA 1
ATOM 2869 C C . SER B 1 121 ? -21.531 -7.434 -13.031 1 89.69 121 SER B C 1
ATOM 2871 O O . SER B 1 121 ? -20.5 -7.688 -13.656 1 89.69 121 SER B O 1
ATOM 2873 N N . PRO B 1 122 ? -21.891 -8.055 -11.945 1 89.38 122 PRO B N 1
ATOM 2874 C CA . PRO B 1 122 ? -20.938 -8.961 -11.312 1 89.38 122 PRO B CA 1
ATOM 2875 C C . PRO B 1 122 ? -20.578 -10.156 -12.188 1 89.38 122 PRO B C 1
ATOM 2877 O O . PRO B 1 122 ? -19.422 -10.609 -12.188 1 89.38 122 PRO B O 1
ATOM 2880 N N . LYS B 1 123 ? -21.453 -10.633 -12.953 1 90.88 123 LYS B N 1
ATOM 2881 C CA . LYS B 1 123 ? -21.203 -11.773 -13.836 1 90.88 123 LYS B CA 1
ATOM 2882 C C . LYS B 1 123 ? -20.156 -11.422 -14.891 1 90.88 123 LYS B C 1
ATOM 2884 O O . LYS B 1 123 ? -19.266 -12.219 -15.188 1 90.88 123 LYS B O 1
ATOM 2889 N N . ALA B 1 124 ? -20.266 -10.227 -15.383 1 92.56 124 ALA B N 1
ATOM 2890 C CA . ALA B 1 124 ? -19.312 -9.781 -16.375 1 92.56 124 ALA B CA 1
ATOM 2891 C C . ALA B 1 124 ? -17.922 -9.633 -15.773 1 92.56 124 ALA B C 1
ATOM 2893 O O . ALA B 1 124 ? -16.906 -9.914 -16.438 1 92.56 124 ALA B O 1
ATOM 2894 N N . ALA B 1 125 ? -17.875 -9.211 -14.57 1 93.19 125 ALA B N 1
ATOM 2895 C CA . ALA B 1 125 ? -16.594 -9.031 -13.875 1 93.19 125 ALA B CA 1
ATOM 2896 C C . ALA B 1 125 ? -15.969 -10.375 -13.523 1 93.19 125 ALA B C 1
ATOM 2898 O O . ALA B 1 125 ? -14.742 -10.5 -13.484 1 93.19 125 ALA B O 1
ATOM 2899 N N . VAL B 1 126 ? -16.734 -11.375 -13.336 1 95.38 126 VAL B N 1
ATOM 2900 C CA . VAL B 1 126 ? -16.281 -12.672 -12.836 1 95.38 126 VAL B CA 1
ATOM 2901 C C . VAL B 1 126 ? -15.844 -13.555 -14 1 95.38 126 VAL B C 1
ATOM 2903 O O . VAL B 1 126 ? -14.977 -14.414 -13.844 1 95.38 126 VAL B O 1
ATOM 2906 N N . ALA B 1 127 ? -16.328 -13.391 -15.164 1 95.69 127 ALA B N 1
ATOM 2907 C CA . ALA B 1 127 ? -16.141 -14.273 -16.312 1 95.69 127 ALA B CA 1
ATOM 2908 C C . ALA B 1 127 ? -14.664 -14.461 -16.625 1 95.69 127 ALA B C 1
ATOM 2910 O O . ALA B 1 127 ? -14.18 -15.594 -16.719 1 95.69 127 ALA B O 1
ATOM 2911 N N . PRO B 1 128 ? -13.922 -13.352 -16.781 1 96.06 128 PRO B N 1
ATOM 2912 C CA . PRO B 1 128 ? -12.5 -13.555 -17.078 1 96.06 128 PRO B CA 1
ATOM 2913 C C . PRO B 1 128 ? -11.766 -14.281 -15.945 1 96.06 128 PRO B C 1
ATOM 2915 O O . PRO B 1 128 ? -10.773 -14.969 -16.188 1 96.06 128 PRO B O 1
ATOM 2918 N N . LEU B 1 129 ? -12.227 -14.172 -14.758 1 97.81 129 LEU B N 1
ATOM 2919 C CA . LEU B 1 129 ? -11.609 -14.828 -13.609 1 97.81 129 LEU B CA 1
ATOM 2920 C C . LEU B 1 129 ? -11.883 -16.328 -13.633 1 97.81 129 LEU B C 1
ATOM 2922 O O . LEU B 1 129 ? -11.016 -17.125 -13.258 1 97.81 129 LEU B O 1
ATOM 2926 N N . LEU B 1 130 ? -13.086 -16.672 -14.062 1 97.38 130 LEU B N 1
ATOM 2927 C CA . LEU B 1 130 ? -13.414 -18.094 -14.203 1 97.38 130 LEU B CA 1
ATOM 2928 C C . LEU B 1 130 ? -12.484 -18.766 -15.211 1 97.38 130 LEU B C 1
ATOM 2930 O O . LEU B 1 130 ? -12.023 -19.875 -14.992 1 97.38 130 LEU B O 1
ATOM 2934 N N . ALA B 1 131 ? -12.234 -18.062 -16.281 1 97 131 ALA B N 1
ATOM 2935 C CA . ALA B 1 131 ? -11.305 -18.578 -17.281 1 97 131 ALA B CA 1
ATOM 2936 C C . ALA B 1 131 ? -9.914 -18.781 -16.688 1 97 131 ALA B C 1
ATOM 2938 O O . ALA B 1 131 ? -9.266 -19.797 -16.953 1 97 131 ALA B O 1
ATOM 2939 N N . ARG B 1 132 ? -9.5 -17.875 -15.867 1 96.06 132 ARG B N 1
ATOM 2940 C CA . ARG B 1 132 ? -8.195 -17.984 -15.227 1 96.06 132 ARG B CA 1
ATOM 2941 C C . ARG B 1 132 ? -8.133 -19.156 -14.273 1 96.06 132 ARG B C 1
ATOM 2943 O O . ARG B 1 132 ? -7.137 -19.875 -14.219 1 96.06 132 ARG B O 1
ATOM 2950 N N . VAL B 1 133 ? -9.195 -19.375 -13.523 1 97.25 133 VAL B N 1
ATOM 2951 C CA . VAL B 1 133 ? -9.25 -20.5 -12.586 1 97.25 133 VAL B CA 1
ATOM 2952 C C . VAL B 1 133 ? -9.203 -21.812 -13.352 1 97.25 133 VAL B C 1
ATOM 2954 O O . VAL B 1 133 ? -8.57 -22.781 -12.914 1 97.25 133 VAL B O 1
ATOM 2957 N N . ASN B 1 134 ? -9.875 -21.828 -14.508 1 96.94 134 ASN B N 1
ATOM 2958 C CA . ASN B 1 134 ? -9.82 -23.016 -15.352 1 96.94 134 ASN B CA 1
ATOM 2959 C C . ASN B 1 134 ? -8.398 -23.266 -15.859 1 96.94 134 ASN B C 1
ATOM 2961 O O . ASN B 1 134 ? -7.945 -24.422 -15.875 1 96.94 134 ASN B O 1
ATOM 2965 N N . GLU B 1 135 ? -7.75 -22.234 -16.281 1 96.88 135 GLU B N 1
ATOM 2966 C CA . GLU B 1 135 ? -6.352 -22.359 -16.688 1 96.88 135 GLU B CA 1
ATOM 2967 C C . GLU B 1 135 ? -5.484 -22.844 -15.531 1 96.88 135 GLU B C 1
ATOM 2969 O O . GLU B 1 135 ? -4.562 -23.641 -15.734 1 96.88 135 GLU B O 1
ATOM 2974 N N . GLU B 1 136 ? -5.762 -22.375 -14.398 1 94.88 136 GLU B N 1
ATOM 2975 C CA . GLU B 1 136 ? -5.059 -22.812 -13.195 1 94.88 136 GLU B CA 1
ATOM 2976 C C . GLU B 1 136 ? -5.234 -24.312 -12.969 1 94.88 136 GLU B C 1
ATOM 2978 O O . GLU B 1 136 ? -4.258 -25.031 -12.75 1 94.88 136 GLU B O 1
ATOM 2983 N N . ARG B 1 137 ? -6.438 -24.75 -13.031 1 94.88 137 ARG B N 1
ATOM 2984 C CA . ARG B 1 137 ? -6.742 -26.156 -12.875 1 94.88 137 ARG B CA 1
ATOM 2985 C C . ARG B 1 137 ? -6.004 -27 -13.914 1 94.88 137 ARG B C 1
ATOM 2987 O O . ARG B 1 137 ? -5.418 -28.031 -13.586 1 94.88 137 ARG B O 1
ATOM 2994 N N . GLN B 1 138 ? -6.012 -26.516 -15.148 1 95.94 138 GLN B N 1
ATOM 2995 C CA . GLN B 1 138 ? -5.336 -27.234 -16.219 1 95.94 138 GLN B CA 1
ATOM 2996 C C . GLN B 1 138 ? -3.834 -27.328 -15.969 1 95.94 138 GLN B C 1
ATOM 2998 O O . GLN B 1 138 ? -3.219 -28.359 -16.203 1 95.94 138 GLN B O 1
ATOM 3003 N N . ALA B 1 139 ? -3.289 -26.219 -15.547 1 93.81 139 ALA B N 1
ATOM 3004 C CA . ALA B 1 139 ? -1.863 -26.219 -15.234 1 93.81 139 ALA B CA 1
ATOM 3005 C C . ALA B 1 139 ? -1.542 -27.219 -14.125 1 93.81 139 ALA B C 1
ATOM 3007 O O . ALA B 1 139 ? -0.518 -27.906 -14.172 1 93.81 139 ALA B O 1
ATOM 3008 N N . PHE B 1 140 ? -2.412 -27.312 -13.172 1 91.25 140 PHE B N 1
ATOM 3009 C CA . PHE B 1 140 ? -2.223 -28.25 -12.062 1 91.25 140 PHE B CA 1
ATOM 3010 C C . PHE B 1 140 ? -2.299 -29.688 -12.547 1 91.25 140 PHE B C 1
ATOM 3012 O O . PHE B 1 140 ? -1.417 -30.5 -12.242 1 91.25 140 PHE B O 1
ATOM 3019 N N . VAL B 1 141 ? -3.289 -30 -13.344 1 91.75 141 VAL B N 1
ATOM 3020 C CA . VAL B 1 141 ? -3.533 -31.359 -13.812 1 91.75 141 VAL B CA 1
ATOM 3021 C C . VAL B 1 141 ? -2.412 -31.797 -14.75 1 91.75 141 VAL B C 1
ATOM 3023 O O . VAL B 1 141 ? -2.02 -32.969 -14.766 1 91.75 141 VAL B O 1
ATOM 3026 N N . SER B 1 142 ? -1.864 -30.844 -15.492 1 93.06 142 SER B N 1
ATOM 3027 C CA . SER B 1 142 ? -0.795 -31.156 -16.438 1 93.06 142 SER B CA 1
ATOM 3028 C C . SER B 1 142 ? 0.573 -31.078 -15.766 1 93.06 142 SER B C 1
ATOM 3030 O O . SER B 1 142 ? 1.604 -31.172 -16.438 1 93.06 142 SER B O 1
ATOM 3032 N N . HIS B 1 143 ? 0.638 -30.781 -14.477 1 89.62 143 HIS B N 1
ATOM 3033 C CA . HIS B 1 143 ? 1.837 -30.75 -13.648 1 89.62 143 HIS B CA 1
ATOM 3034 C C . HIS B 1 143 ? 2.797 -29.656 -14.102 1 89.62 143 HIS B C 1
ATOM 3036 O O . HIS B 1 143 ? 4.016 -29.828 -14.062 1 89.62 143 HIS B O 1
ATOM 3042 N N . ASP B 1 144 ? 2.244 -28.672 -14.703 1 89.62 144 ASP B N 1
ATOM 3043 C CA . ASP B 1 144 ? 2.996 -27.453 -14.977 1 89.62 144 ASP B CA 1
ATOM 3044 C C . ASP B 1 144 ? 3.029 -26.547 -13.75 1 89.62 144 ASP B C 1
ATOM 3046 O O . ASP B 1 144 ? 2.307 -25.547 -13.688 1 89.62 144 ASP B O 1
ATOM 3050 N N . ARG B 1 145 ? 3.932 -26.812 -12.844 1 87.19 145 ARG B N 1
ATOM 3051 C CA . ARG B 1 145 ? 3.936 -26.203 -11.516 1 87.19 145 ARG B CA 1
ATOM 3052 C C . ARG B 1 145 ? 4.188 -24.703 -11.594 1 87.19 145 ARG B C 1
ATOM 3054 O O . ARG B 1 145 ? 3.465 -23.922 -10.977 1 87.19 145 ARG B O 1
ATOM 3061 N N . PRO B 1 146 ? 5.219 -24.297 -12.375 1 85.94 146 PRO B N 1
ATOM 3062 C CA . PRO B 1 146 ? 5.449 -22.844 -12.422 1 85.94 146 PRO B CA 1
ATOM 3063 C C . PRO B 1 146 ? 4.238 -22.078 -12.945 1 85.94 146 PRO B C 1
ATOM 3065 O O . PRO B 1 146 ? 3.902 -21.016 -12.414 1 85.94 146 PRO B O 1
ATOM 3068 N N . ARG B 1 147 ? 3.695 -22.594 -13.906 1 89.69 147 ARG B N 1
ATOM 3069 C CA . ARG B 1 147 ? 2.506 -21.938 -14.453 1 89.69 147 ARG B CA 1
ATOM 3070 C C . ARG B 1 147 ? 1.36 -21.953 -13.445 1 89.69 147 ARG B C 1
ATOM 3072 O O . ARG B 1 147 ? 0.612 -20.984 -13.336 1 89.69 147 ARG B O 1
ATOM 3079 N N . TRP B 1 148 ? 1.139 -23.031 -12.734 1 91.56 148 TRP B N 1
ATOM 3080 C CA . TRP B 1 148 ? 0.101 -23.141 -11.719 1 91.56 148 TRP B CA 1
ATOM 3081 C C . TRP B 1 148 ? 0.284 -22.078 -10.641 1 91.56 148 TRP B C 1
ATOM 3083 O O . TRP B 1 148 ? -0.668 -21.375 -10.273 1 91.56 148 TRP B O 1
ATOM 3093 N N . ILE B 1 149 ? 1.456 -21.906 -10.172 1 90 149 ILE B N 1
ATOM 3094 C CA . ILE B 1 149 ? 1.754 -20.938 -9.117 1 90 149 ILE B CA 1
ATOM 3095 C C . ILE B 1 149 ? 1.44 -19.516 -9.617 1 90 149 ILE B C 1
ATOM 3097 O O . ILE B 1 149 ? 0.804 -18.734 -8.906 1 90 149 ILE B O 1
ATOM 3101 N N . ARG B 1 150 ? 1.862 -19.203 -10.797 1 90.31 150 ARG B N 1
ATOM 3102 C CA . ARG B 1 150 ? 1.643 -17.891 -11.383 1 90.31 150 ARG B CA 1
ATOM 3103 C C . ARG B 1 150 ? 0.153 -17.594 -11.523 1 90.31 150 ARG B C 1
ATOM 3105 O O . ARG B 1 150 ? -0.305 -16.516 -11.164 1 90.31 150 ARG B O 1
ATOM 3112 N N . LEU B 1 151 ? -0.529 -18.547 -12.039 1 92.5 151 LEU B N 1
ATOM 3113 C CA . LEU B 1 151 ? -1.96 -18.359 -12.258 1 92.5 151 LEU B CA 1
ATOM 3114 C C . LEU B 1 151 ? -2.693 -18.203 -10.93 1 92.5 151 LEU B C 1
ATOM 3116 O O . LEU B 1 151 ? -3.619 -17.391 -10.812 1 92.5 151 LEU B O 1
ATOM 3120 N N . SER B 1 152 ? -2.301 -18.969 -9.93 1 93.69 152 SER B N 1
ATOM 3121 C CA . SER B 1 152 ? -2.893 -18.875 -8.602 1 93.69 152 SER B CA 1
ATOM 3122 C C . SER B 1 152 ? -2.684 -17.484 -8.008 1 93.69 152 SER B C 1
ATOM 3124 O O . SER B 1 152 ? -3.611 -16.891 -7.453 1 93.69 152 SER B O 1
ATOM 3126 N N . ALA B 1 153 ? -1.517 -17 -8.188 1 93.75 153 ALA B N 1
ATOM 3127 C CA . ALA B 1 153 ? -1.2 -15.648 -7.711 1 93.75 153 ALA B CA 1
ATOM 3128 C C . ALA B 1 153 ? -1.968 -14.594 -8.5 1 93.75 153 ALA B C 1
ATOM 3130 O O . ALA B 1 153 ? -2.543 -13.672 -7.918 1 93.75 153 ALA B O 1
ATOM 3131 N N . GLU B 1 154 ? -2.004 -14.742 -9.758 1 93.94 154 GLU B N 1
ATOM 3132 C CA . GLU B 1 154 ? -2.631 -13.773 -10.656 1 93.94 154 GLU B CA 1
ATOM 3133 C C . GLU B 1 154 ? -4.129 -13.656 -10.383 1 93.94 154 GLU B C 1
ATOM 3135 O O . GLU B 1 154 ? -4.738 -12.625 -10.656 1 93.94 154 GLU B O 1
ATOM 3140 N N . PHE B 1 155 ? -4.734 -14.766 -9.859 1 97.62 155 PHE B N 1
ATOM 3141 C CA . PHE B 1 155 ? -6.148 -14.75 -9.508 1 97.62 155 PHE B CA 1
ATOM 3142 C C . PHE B 1 155 ? -6.473 -13.562 -8.609 1 97.62 155 PHE B C 1
ATOM 3144 O O . PHE B 1 155 ? -7.406 -12.805 -8.883 1 97.62 155 PHE B O 1
ATOM 3151 N N . HIS B 1 156 ? -5.688 -13.312 -7.625 1 98.06 156 HIS B N 1
ATOM 3152 C CA . HIS B 1 156 ? -5.934 -12.281 -6.625 1 98.06 156 HIS B CA 1
ATOM 3153 C C . HIS B 1 156 ? -5.742 -10.891 -7.215 1 98.06 156 HIS B C 1
ATOM 3155 O O . HIS B 1 156 ? -6.531 -9.977 -6.941 1 98.06 156 HIS B O 1
ATOM 3161 N N . VAL B 1 157 ? -4.711 -10.758 -8.016 1 97.81 157 VAL B N 1
ATOM 3162 C CA . VAL B 1 157 ? -4.426 -9.461 -8.633 1 97.81 157 VAL B CA 1
ATOM 3163 C C . VAL B 1 157 ? -5.508 -9.133 -9.656 1 97.81 157 VAL B C 1
ATOM 3165 O O . VAL B 1 157 ? -5.992 -7.996 -9.711 1 97.81 157 VAL B O 1
ATOM 3168 N N . ALA B 1 158 ? -5.902 -10.133 -10.438 1 97.88 158 ALA B N 1
ATOM 3169 C CA . ALA B 1 158 ? -6.953 -9.938 -11.438 1 97.88 158 ALA B CA 1
ATOM 3170 C C . ALA B 1 158 ? -8.273 -9.562 -10.773 1 97.88 158 ALA B C 1
ATOM 3172 O O . ALA B 1 158 ? -9.023 -8.734 -11.297 1 97.88 158 ALA B O 1
ATOM 3173 N N . LEU B 1 159 ? -8.562 -10.211 -9.703 1 98.12 159 LEU B N 1
ATOM 3174 C CA . LEU B 1 159 ? -9.758 -9.859 -8.938 1 98.12 159 LEU B CA 1
ATOM 3175 C C . LEU B 1 159 ? -9.703 -8.398 -8.5 1 98.12 159 LEU B C 1
ATOM 3177 O O . LEU B 1 159 ? -10.688 -7.668 -8.633 1 98.12 159 LEU B O 1
ATOM 3181 N N . ALA B 1 160 ? -8.578 -7.977 -7.988 1 98.25 160 ALA B N 1
ATOM 3182 C CA . ALA B 1 160 ? -8.391 -6.586 -7.578 1 98.25 160 ALA B CA 1
ATOM 3183 C C . ALA B 1 160 ? -8.586 -5.637 -8.758 1 98.25 160 ALA B C 1
ATOM 3185 O O . ALA B 1 160 ? -9.141 -4.547 -8.594 1 98.25 160 ALA B O 1
ATOM 3186 N N . GLU B 1 161 ? -8.133 -6 -9.93 1 97.62 161 GLU B N 1
ATOM 3187 C CA . GLU B 1 161 ? -8.297 -5.18 -11.133 1 97.62 161 GLU B CA 1
ATOM 3188 C C . GLU B 1 161 ? -9.773 -4.934 -11.43 1 97.62 161 GLU B C 1
ATOM 3190 O O . GLU B 1 161 ? -10.141 -3.854 -11.898 1 97.62 161 GLU B O 1
ATOM 3195 N N . GLN B 1 162 ? -10.57 -5.926 -11.172 1 96.81 162 GLN B N 1
ATOM 3196 C CA . GLN B 1 162 ? -12 -5.789 -11.43 1 96.81 162 GLN B CA 1
ATOM 3197 C C . GLN B 1 162 ? -12.633 -4.75 -10.5 1 96.81 162 GLN B C 1
ATOM 3199 O O . GLN B 1 162 ? -13.672 -4.176 -10.828 1 96.81 162 GLN B O 1
ATOM 3204 N N . ALA B 1 163 ? -12.016 -4.527 -9.352 1 96.5 163 ALA B N 1
ATOM 3205 C CA . ALA B 1 163 ? -12.531 -3.537 -8.414 1 96.5 163 ALA B CA 1
ATOM 3206 C C . ALA B 1 163 ? -12.227 -2.119 -8.883 1 96.5 163 ALA B C 1
ATOM 3208 O O . ALA B 1 163 ? -12.828 -1.154 -8.406 1 96.5 163 ALA B O 1
ATOM 3209 N N . GLY B 1 164 ? -11.156 -1.896 -9.695 1 95.44 164 GLY B N 1
ATOM 3210 C CA . GLY B 1 164 ? -10.992 -0.666 -10.453 1 95.44 164 GLY B CA 1
ATOM 3211 C C . GLY B 1 164 ? -10.141 0.365 -9.734 1 95.44 164 GLY B C 1
ATOM 3212 O O . GLY B 1 164 ? -10.023 1.506 -10.188 1 95.44 164 GLY B O 1
ATOM 3213 N N . ASN B 1 165 ? -9.578 0.135 -8.641 1 97.75 165 ASN B N 1
ATOM 3214 C CA . ASN B 1 165 ? -8.68 1.058 -7.961 1 97.75 165 ASN B CA 1
ATOM 3215 C C . ASN B 1 165 ? -7.219 0.708 -8.219 1 97.75 165 ASN B C 1
ATOM 3217 O O . ASN B 1 165 ? -6.707 -0.282 -7.695 1 97.75 165 ASN B O 1
ATOM 3221 N N . PRO B 1 166 ? -6.523 1.507 -8.953 1 97.5 166 PRO B N 1
ATOM 3222 C CA . PRO B 1 166 ? -5.156 1.159 -9.359 1 97.5 166 PRO B CA 1
ATOM 3223 C C . PRO B 1 166 ? -4.199 1.051 -8.172 1 97.5 166 PRO B C 1
ATOM 3225 O O . PRO B 1 166 ? -3.232 0.287 -8.227 1 97.5 166 PRO B O 1
ATOM 3228 N N . LEU B 1 167 ? -4.441 1.799 -7.105 1 97.38 167 LEU B N 1
ATOM 3229 C CA . LEU B 1 167 ? -3.582 1.726 -5.926 1 97.38 167 LEU B CA 1
ATOM 3230 C C . LEU B 1 167 ? -3.715 0.37 -5.238 1 97.38 167 LEU B C 1
ATOM 3232 O O . LEU B 1 167 ? -2.717 -0.21 -4.805 1 97.38 167 LEU B O 1
ATOM 3236 N N . VAL B 1 168 ? -4.906 -0.109 -5.16 1 98.5 168 VAL B N 1
ATOM 3237 C CA . VAL B 1 168 ? -5.145 -1.425 -4.574 1 98.5 168 VAL B CA 1
ATOM 3238 C C . VAL B 1 168 ? -4.43 -2.492 -5.402 1 98.5 168 VAL B C 1
ATOM 3240 O O . VAL B 1 168 ? -3.791 -3.391 -4.848 1 98.5 168 VAL B O 1
ATOM 3243 N N . VAL B 1 169 ? -4.512 -2.377 -6.711 1 97.94 169 VAL B N 1
ATOM 3244 C CA . VAL B 1 169 ? -3.885 -3.342 -7.605 1 97.94 169 VAL B CA 1
ATOM 3245 C C . VAL B 1 169 ? -2.375 -3.355 -7.379 1 97.94 169 VAL B C 1
ATOM 3247 O O . VAL B 1 169 ? -1.765 -4.422 -7.289 1 97.94 169 VAL B O 1
ATOM 3250 N N . GLU B 1 170 ? -1.835 -2.211 -7.266 1 96.5 170 GLU B N 1
ATOM 3251 C CA . GLU B 1 170 ? -0.395 -2.1 -7.059 1 96.5 170 GLU B CA 1
ATOM 3252 C C . GLU B 1 170 ? 0.027 -2.746 -5.742 1 96.5 170 GLU B C 1
ATOM 3254 O O . GLU B 1 170 ? 0.991 -3.516 -5.703 1 96.5 170 GLU B O 1
ATOM 3259 N N . ILE B 1 171 ? -0.675 -2.486 -4.73 1 97.69 171 ILE B N 1
ATOM 3260 C CA . ILE B 1 171 ? -0.368 -3.049 -3.42 1 97.69 171 ILE B CA 1
ATOM 3261 C C . ILE B 1 171 ? -0.536 -4.566 -3.457 1 97.69 171 ILE B C 1
ATOM 3263 O O . ILE B 1 171 ? 0.314 -5.301 -2.953 1 97.69 171 ILE B O 1
ATOM 3267 N N . MET B 1 172 ? -1.571 -5.008 -4.09 1 98.19 172 MET B N 1
ATOM 3268 C CA . MET B 1 172 ? -1.865 -6.438 -4.164 1 98.19 172 MET B CA 1
ATOM 3269 C C . MET B 1 172 ? -0.776 -7.176 -4.938 1 98.19 172 MET B C 1
ATOM 3271 O O . MET B 1 172 ? -0.402 -8.297 -4.57 1 98.19 172 MET B O 1
ATOM 3275 N N . ARG B 1 173 ? -0.314 -6.57 -6.012 1 96.56 173 ARG B N 1
ATOM 3276 C CA . ARG B 1 173 ? 0.747 -7.207 -6.785 1 96.56 173 ARG B CA 1
ATOM 3277 C C . ARG B 1 173 ? 1.947 -7.531 -5.902 1 96.56 173 ARG B C 1
ATOM 3279 O O . ARG B 1 173 ? 2.457 -8.656 -5.926 1 96.56 173 ARG B O 1
ATOM 3286 N N . ARG B 1 174 ? 2.309 -6.641 -5.121 1 96.06 174 ARG B N 1
ATOM 3287 C CA . ARG B 1 174 ? 3.461 -6.824 -4.246 1 96.06 174 ARG B CA 1
ATOM 3288 C C . ARG B 1 174 ? 3.156 -7.832 -3.141 1 96.06 174 ARG B C 1
ATOM 3290 O O . ARG B 1 174 ? 3.951 -8.734 -2.881 1 96.06 174 ARG B O 1
ATOM 3297 N N . LEU B 1 175 ? 2.031 -7.684 -2.492 1 97.38 175 LEU B N 1
ATOM 3298 C CA . LEU B 1 175 ? 1.65 -8.57 -1.394 1 97.38 175 LEU B CA 1
ATOM 3299 C C . LEU B 1 175 ? 1.547 -10.016 -1.867 1 97.38 175 LEU B C 1
ATOM 3301 O O . LEU B 1 175 ? 2.074 -10.922 -1.221 1 97.38 175 LEU B O 1
ATOM 3305 N N . VAL B 1 176 ? 0.885 -10.18 -2.977 1 96.44 176 VAL B N 1
ATOM 3306 C CA . VAL B 1 176 ? 0.63 -11.523 -3.494 1 96.44 176 VAL B CA 1
ATOM 3307 C C . VAL B 1 176 ? 1.951 -12.195 -3.861 1 96.44 176 VAL B C 1
ATOM 3309 O O . VAL B 1 176 ? 2.188 -13.352 -3.504 1 96.44 176 VAL B O 1
ATOM 3312 N N . SER B 1 177 ? 2.77 -11.461 -4.531 1 94.25 177 SER B N 1
ATOM 3313 C CA . SER B 1 177 ? 4.059 -12.023 -4.926 1 94.25 177 SER B CA 1
ATOM 3314 C C . SER B 1 177 ? 4.875 -12.445 -3.709 1 94.25 177 SER B C 1
ATOM 3316 O O . SER B 1 177 ? 5.387 -13.562 -3.654 1 94.25 177 SER B O 1
ATOM 3318 N N . ARG B 1 178 ? 4.941 -11.656 -2.686 1 92.62 178 ARG B N 1
ATOM 3319 C CA . ARG B 1 178 ? 5.781 -11.922 -1.521 1 92.62 178 ARG B CA 1
ATOM 3320 C C . ARG B 1 178 ? 5.203 -13.055 -0.678 1 92.62 178 ARG B C 1
ATOM 3322 O O . ARG B 1 178 ? 5.938 -13.93 -0.21 1 92.62 178 ARG B O 1
ATOM 3329 N N . THR B 1 179 ? 3.92 -13.023 -0.555 1 93 179 THR B N 1
ATOM 3330 C CA . THR B 1 179 ? 3.318 -14.086 0.25 1 93 179 THR B CA 1
ATOM 3331 C C . THR B 1 179 ? 3.363 -15.422 -0.488 1 93 179 THR B C 1
ATOM 3333 O O . THR B 1 179 ? 3.557 -16.469 0.129 1 93 179 THR B O 1
ATOM 3336 N N . THR B 1 180 ? 3.148 -15.352 -1.814 1 90 180 THR B N 1
ATOM 3337 C CA . THR B 1 180 ? 3.271 -16.562 -2.609 1 90 180 THR B CA 1
ATOM 3338 C C . THR B 1 180 ? 4.676 -17.156 -2.494 1 90 180 THR B C 1
ATOM 3340 O O . THR B 1 180 ? 4.84 -18.359 -2.346 1 90 180 THR B O 1
ATOM 3343 N N . LEU B 1 181 ? 5.648 -16.328 -2.527 1 86.69 181 LEU B N 1
ATOM 3344 C CA . LEU B 1 181 ? 7.039 -16.75 -2.375 1 86.69 181 LEU B CA 1
ATOM 3345 C C . LEU B 1 181 ? 7.238 -17.5 -1.064 1 86.69 181 LEU B C 1
ATOM 3347 O O . LEU B 1 181 ? 7.996 -18.469 -1.013 1 86.69 181 LEU B O 1
ATOM 3351 N N . MET B 1 182 ? 6.562 -17.188 -0.065 1 86.25 182 MET B N 1
ATOM 3352 C CA . MET B 1 182 ? 6.781 -17.719 1.274 1 86.25 182 MET B CA 1
ATOM 3353 C C . MET B 1 182 ? 6.031 -19.031 1.459 1 86.25 182 MET B C 1
ATOM 3355 O O . MET B 1 182 ? 6.297 -19.781 2.41 1 86.25 182 MET B O 1
ATOM 3359 N N . ILE B 1 183 ? 5.137 -19.312 0.653 1 83.44 183 ILE B N 1
ATOM 3360 C CA . ILE B 1 183 ? 4.352 -20.516 0.862 1 83.44 183 ILE B CA 1
ATOM 3361 C C . ILE B 1 183 ? 4.613 -21.5 -0.273 1 83.44 183 ILE B C 1
ATOM 3363 O O . ILE B 1 183 ? 4.195 -22.672 -0.205 1 83.44 183 ILE B O 1
ATOM 3367 N N . ALA B 1 184 ? 5.188 -21.031 -1.327 1 70.69 184 ALA B N 1
ATOM 3368 C CA . ALA B 1 184 ? 5.422 -21.875 -2.5 1 70.69 184 ALA B CA 1
ATOM 3369 C C . ALA B 1 184 ? 6.449 -22.953 -2.197 1 70.69 184 ALA B C 1
ATOM 3371 O O . ALA B 1 184 ? 6.875 -23.688 -3.1 1 70.69 184 ALA B O 1
ATOM 3372 N N . SER B 1 185 ? 6.434 -23.438 -0.856 1 62.09 185 SER B N 1
ATOM 3373 C CA . SER B 1 185 ? 7.395 -24.5 -0.605 1 62.09 185 SER B CA 1
ATOM 3374 C C . SER B 1 185 ? 7.188 -25.672 -1.567 1 62.09 185 SER B C 1
ATOM 3376 O O . SER B 1 185 ? 6.102 -25.828 -2.135 1 62.09 185 SER B O 1
ATOM 3378 N N . VAL B 1 186 ? 8.305 -26.328 -1.926 1 53.53 186 VAL B N 1
ATOM 3379 C CA . VAL B 1 186 ? 8.336 -27.547 -2.742 1 53.53 186 VAL B CA 1
ATOM 3380 C C . VAL B 1 186 ? 7.266 -28.516 -2.256 1 53.53 186 VAL B C 1
ATOM 3382 O O . VAL B 1 186 ? 7.395 -29.094 -1.172 1 53.53 186 VAL B O 1
ATOM 3385 N N . GLU B 1 187 ? 6.164 -28.016 -2.051 1 49.38 187 GLU B N 1
ATOM 3386 C CA . GLU B 1 187 ? 5.121 -28.969 -1.709 1 49.38 187 GLU B CA 1
ATOM 3387 C C . GLU B 1 187 ? 5.18 -30.203 -2.611 1 49.38 187 GLU B C 1
ATOM 3389 O O . GLU B 1 187 ? 5.574 -30.109 -3.775 1 49.38 187 GLU B O 1
ATOM 3394 N N . ALA B 1 188 ? 5.266 -31.391 -1.966 1 45 188 ALA B N 1
ATOM 3395 C CA . ALA B 1 188 ? 5.035 -32.656 -2.65 1 45 188 ALA B CA 1
ATOM 3396 C C . ALA B 1 188 ? 3.812 -32.594 -3.561 1 45 188 ALA B C 1
ATOM 3398 O O . ALA B 1 188 ? 2.811 -31.953 -3.209 1 45 188 ALA B O 1
ATOM 3399 N N . PRO B 1 189 ? 3.826 -32.906 -4.723 1 45.66 189 PRO B N 1
ATOM 3400 C CA . PRO B 1 189 ? 2.854 -33.125 -5.797 1 45.66 189 PRO B CA 1
ATOM 3401 C C . PRO B 1 189 ? 1.565 -33.781 -5.301 1 45.66 189 PRO B C 1
ATOM 3403 O O . PRO B 1 189 ? 1.604 -34.875 -4.719 1 45.66 189 PRO B O 1
ATOM 3406 N N . GLY B 1 190 ? 0.827 -33.281 -4.258 1 45.25 190 GLY B N 1
ATOM 3407 C CA . GLY B 1 190 ? -0.434 -33.875 -3.834 1 45.25 190 GLY B CA 1
ATOM 3408 C C . GLY B 1 190 ? -1.275 -32.938 -2.986 1 45.25 190 GLY B C 1
ATOM 3409 O O . GLY B 1 190 ? -2.479 -33.156 -2.824 1 45.25 190 GLY B O 1
ATOM 3410 N N . HIS B 1 191 ? -0.728 -32.156 -2.18 1 47.97 191 HIS B N 1
ATOM 3411 C CA . HIS B 1 191 ? -1.526 -31.562 -1.105 1 47.97 191 HIS B CA 1
ATOM 3412 C C . HIS B 1 191 ? -2.152 -30.234 -1.538 1 47.97 191 HIS B C 1
ATOM 3414 O O . HIS B 1 191 ? -3.068 -29.734 -0.881 1 47.97 191 HIS B O 1
ATOM 3420 N N . ASN B 1 192 ? -1.739 -29.547 -2.564 1 51.25 192 ASN B N 1
ATOM 3421 C CA . ASN B 1 192 ? -2.105 -28.141 -2.709 1 51.25 192 ASN B CA 1
ATOM 3422 C C . ASN B 1 192 ? -3.332 -27.969 -3.6 1 51.25 192 ASN B C 1
ATOM 3424 O O . ASN B 1 192 ? -3.518 -26.906 -4.211 1 51.25 192 ASN B O 1
ATOM 3428 N N . ALA B 1 193 ? -4.051 -29.078 -4.105 1 50.66 193 ALA B N 1
ATOM 3429 C 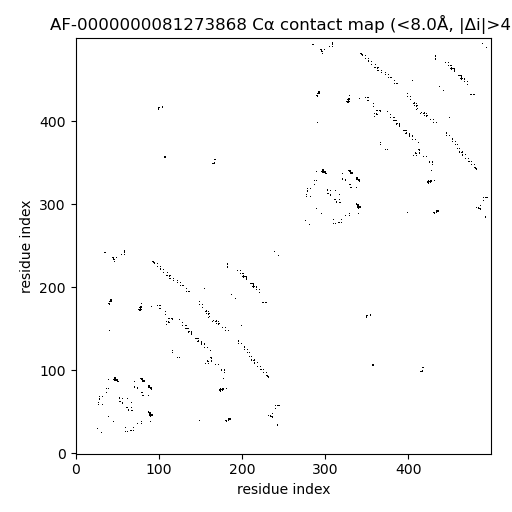CA . ALA B 1 193 ? -5.234 -29.109 -4.961 1 50.66 193 ALA B CA 1
ATOM 3430 C C . ALA B 1 193 ? -6.27 -28.078 -4.5 1 50.66 193 ALA B C 1
ATOM 3432 O O . ALA B 1 193 ? -7.168 -27.719 -5.262 1 50.66 193 ALA B O 1
ATOM 3433 N N . CYS B 1 194 ? -6.086 -27.328 -3.436 1 60.69 194 CYS B N 1
ATOM 3434 C CA . CYS B 1 194 ? -7.176 -26.656 -2.732 1 60.69 194 CYS B CA 1
ATOM 3435 C C . CYS B 1 194 ? -7.293 -25.203 -3.168 1 60.69 194 CYS B C 1
ATOM 3437 O O . CYS B 1 194 ? -8.375 -24.609 -3.107 1 60.69 194 CYS B O 1
ATOM 3439 N N . SER B 1 195 ? -6.402 -24.766 -4.094 1 85.25 195 SER B N 1
ATOM 3440 C CA . SER B 1 195 ? -6.508 -23.328 -4.277 1 85.25 195 SER B CA 1
ATOM 3441 C C . SER B 1 195 ? -7.52 -22.984 -5.367 1 85.25 195 SER B C 1
ATOM 3443 O O . SER B 1 195 ? -8.383 -22.125 -5.172 1 85.25 195 SER B O 1
ATOM 3445 N N . PHE B 1 196 ? -7.496 -23.828 -6.527 1 92.62 196 PHE B N 1
ATOM 3446 C CA . PHE B 1 196 ? -8.398 -23.438 -7.605 1 92.62 196 PHE B CA 1
ATOM 3447 C C . PHE B 1 196 ? -9.844 -23.766 -7.25 1 92.62 196 PHE B C 1
ATOM 3449 O O . PHE B 1 196 ? -10.766 -23.047 -7.656 1 92.62 196 PHE B O 1
ATOM 3456 N N . ASP B 1 197 ? -10.047 -24.797 -6.484 1 93.75 197 ASP B N 1
ATOM 3457 C CA . ASP B 1 197 ? -11.391 -25.078 -6.004 1 93.75 197 ASP B CA 1
ATOM 3458 C C . ASP B 1 197 ? -11.891 -23.969 -5.09 1 93.75 197 ASP B C 1
ATOM 3460 O O . ASP B 1 197 ? -13.039 -23.531 -5.195 1 93.75 197 ASP B O 1
ATOM 3464 N N . GLU B 1 198 ? -11.023 -23.578 -4.227 1 95.75 198 GLU B N 1
ATOM 3465 C CA . GLU B 1 198 ? -11.375 -22.484 -3.33 1 95.75 198 GLU B CA 1
ATOM 3466 C C . GLU B 1 198 ? -11.625 -21.188 -4.105 1 95.75 198 GLU B C 1
ATOM 3468 O O . GLU B 1 198 ? -12.555 -20.453 -3.793 1 95.75 198 GLU B O 1
ATOM 3473 N N . HIS B 1 199 ? -10.789 -20.938 -5.125 1 97.56 199 HIS B N 1
ATOM 3474 C CA . HIS B 1 199 ? -10.992 -19.781 -5.98 1 97.56 199 HIS B CA 1
ATOM 3475 C C . HIS B 1 199 ? -12.344 -19.859 -6.699 1 97.56 199 HIS B C 1
ATOM 3477 O O . HIS B 1 199 ? -13.055 -18.859 -6.797 1 97.56 199 HIS B O 1
ATOM 3483 N N . LEU B 1 200 ? -12.648 -21.047 -7.129 1 97.06 200 LEU B N 1
ATOM 3484 C CA . LEU B 1 200 ? -13.922 -21.25 -7.809 1 97.06 200 LEU B CA 1
ATOM 3485 C C . LEU B 1 200 ? -15.094 -20.984 -6.867 1 97.06 200 LEU B C 1
ATOM 3487 O O . LEU B 1 200 ? -16.078 -20.359 -7.258 1 97.06 200 LEU B O 1
ATOM 3491 N N . ASP B 1 201 ? -14.984 -21.438 -5.633 1 97.31 201 ASP B N 1
ATOM 3492 C CA . ASP B 1 201 ? -16.031 -21.219 -4.637 1 97.31 201 ASP B CA 1
ATOM 3493 C C . ASP B 1 201 ? -16.266 -19.719 -4.418 1 97.31 201 ASP B C 1
ATOM 3495 O O . ASP B 1 201 ? -17.406 -19.281 -4.293 1 97.31 201 ASP B O 1
ATOM 3499 N N . ILE B 1 202 ? -15.242 -18.969 -4.383 1 98.19 202 ILE B N 1
ATOM 3500 C CA . ILE B 1 202 ? -15.328 -17.531 -4.211 1 98.19 202 ILE B CA 1
ATOM 3501 C C . ILE B 1 202 ? -16.094 -16.906 -5.379 1 98.19 202 ILE B C 1
ATOM 3503 O O . ILE B 1 202 ? -17.031 -16.125 -5.172 1 98.19 202 ILE B O 1
ATOM 3507 N N . LEU B 1 203 ? -15.734 -17.312 -6.613 1 97.94 203 LEU B N 1
ATOM 3508 C CA . LEU B 1 203 ? -16.344 -16.734 -7.809 1 97.94 203 LEU B CA 1
ATOM 3509 C C . LEU B 1 203 ? -17.797 -17.156 -7.922 1 97.94 203 LEU B C 1
ATOM 3511 O O . LEU B 1 203 ? -18.656 -16.344 -8.32 1 97.94 203 LEU B O 1
ATOM 3515 N N . ARG B 1 204 ? -18.109 -18.375 -7.57 1 97.06 204 ARG B N 1
ATOM 3516 C CA . ARG B 1 204 ? -19.484 -18.859 -7.609 1 97.06 204 ARG B CA 1
ATOM 3517 C C . ARG B 1 204 ? -20.359 -18.078 -6.633 1 97.06 204 ARG B C 1
ATOM 3519 O O . ARG B 1 204 ? -21.516 -17.75 -6.938 1 97.06 204 ARG B O 1
ATOM 3526 N N . ALA B 1 205 ? -19.812 -17.844 -5.453 1 97.75 205 ALA B N 1
ATOM 3527 C CA . ALA B 1 205 ? -20.547 -17.031 -4.488 1 97.75 205 ALA B CA 1
ATOM 3528 C C . ALA B 1 205 ? -20.828 -15.641 -5.051 1 97.75 205 ALA B C 1
ATOM 3530 O O . ALA B 1 205 ? -21.938 -15.109 -4.883 1 97.75 205 ALA B O 1
ATOM 3531 N N . LEU B 1 206 ? -19.891 -15.031 -5.754 1 97.25 206 LEU B N 1
ATOM 3532 C CA . LEU B 1 206 ? -20.078 -13.727 -6.367 1 97.25 206 LEU B CA 1
ATOM 3533 C C . LEU B 1 206 ? -21.156 -13.781 -7.449 1 97.25 206 LEU B C 1
ATOM 3535 O O . LEU B 1 206 ? -21.984 -12.875 -7.551 1 97.25 206 LEU B O 1
ATOM 3539 N N . GLU B 1 207 ? -21.125 -14.805 -8.234 1 94.5 207 GLU B N 1
ATOM 3540 C CA . GLU B 1 207 ? -22.109 -14.969 -9.305 1 94.5 207 GLU B CA 1
ATOM 3541 C C . GLU B 1 207 ? -23.531 -15.039 -8.742 1 94.5 207 GLU B C 1
ATOM 3543 O O . GLU B 1 207 ? -24.469 -14.586 -9.375 1 94.5 207 GLU B O 1
ATOM 3548 N N . ARG B 1 208 ? -23.625 -15.625 -7.578 1 93.69 208 ARG B N 1
ATOM 3549 C CA . ARG B 1 208 ? -24.922 -15.773 -6.934 1 93.69 208 ARG B CA 1
ATOM 3550 C C . ARG B 1 208 ? -25.312 -14.508 -6.172 1 93.69 208 ARG B C 1
ATOM 3552 O O . ARG B 1 208 ? -26.344 -14.461 -5.5 1 93.69 208 ARG B O 1
ATOM 3559 N N . GLY B 1 209 ? -24.438 -13.57 -6.156 1 93.94 209 GLY B N 1
ATOM 3560 C CA . GLY B 1 209 ? -24.688 -12.305 -5.484 1 93.94 209 GLY B CA 1
ATOM 3561 C C . GLY B 1 209 ? -24.484 -12.367 -3.984 1 93.94 209 GLY B C 1
ATOM 3562 O O . GLY B 1 209 ? -24.891 -11.469 -3.252 1 93.94 209 GLY B O 1
ATOM 3563 N N . ASP B 1 210 ? -23.906 -13.438 -3.547 1 96.88 210 ASP B N 1
ATOM 3564 C CA . ASP B 1 210 ? -23.672 -13.609 -2.117 1 96.88 210 ASP B CA 1
ATOM 3565 C C . ASP B 1 210 ? -22.281 -13.125 -1.725 1 96.88 210 ASP B C 1
ATOM 3567 O O . ASP B 1 210 ? -21.375 -13.93 -1.472 1 96.88 210 ASP B O 1
ATOM 3571 N N . VAL B 1 211 ? -22.156 -11.852 -1.575 1 97.94 211 VAL B N 1
ATOM 3572 C CA . VAL B 1 211 ? -20.891 -11.203 -1.284 1 97.94 211 VAL B CA 1
ATOM 3573 C C . VAL B 1 211 ? -20.344 -11.695 0.055 1 97.94 211 VAL B C 1
ATOM 3575 O O . VAL B 1 211 ? -19.141 -11.938 0.197 1 97.94 211 VAL B O 1
ATOM 3578 N N . GLY B 1 212 ? -21.203 -11.812 1.025 1 98.25 212 GLY B N 1
ATOM 3579 C CA . GLY B 1 212 ? -20.797 -12.305 2.33 1 98.25 212 GLY B CA 1
ATOM 3580 C C . GLY B 1 212 ? -20.125 -13.664 2.271 1 98.25 212 GLY B C 1
ATOM 3581 O O . GLY B 1 212 ? -19.078 -13.883 2.896 1 98.25 212 GLY B O 1
ATOM 3582 N N . ALA B 1 213 ? -20.719 -14.586 1.526 1 98.44 213 ALA B N 1
ATOM 3583 C CA . ALA B 1 213 ? -20.141 -15.914 1.357 1 98.44 213 ALA B CA 1
ATOM 3584 C C . ALA B 1 213 ? -18.797 -15.836 0.638 1 98.44 213 ALA B C 1
ATOM 3586 O O . ALA B 1 213 ? -17.844 -16.547 0.995 1 98.44 213 ALA B O 1
ATOM 3587 N N . ALA B 1 214 ? -18.688 -15 -0.431 1 98.5 214 ALA B N 1
ATOM 3588 C CA . ALA B 1 214 ? -17.438 -14.82 -1.15 1 98.5 214 ALA B CA 1
ATOM 3589 C C . ALA B 1 214 ? -16.328 -14.344 -0.212 1 98.5 214 ALA B C 1
ATOM 3591 O O . ALA B 1 214 ? -15.211 -14.867 -0.245 1 98.5 214 ALA B O 1
ATOM 3592 N N . GLN B 1 215 ? -16.656 -13.422 0.625 1 98.69 215 GLN B N 1
ATOM 3593 C CA . GLN B 1 215 ? -15.688 -12.875 1.577 1 98.69 215 GLN B CA 1
ATOM 3594 C C . GLN B 1 215 ? -15.258 -13.93 2.592 1 98.69 215 GLN B C 1
ATOM 3596 O O . GLN B 1 215 ? -14.086 -14.016 2.949 1 98.69 215 GLN B O 1
ATOM 3601 N N . ALA B 1 216 ? -16.203 -14.703 3.055 1 98.62 216 ALA B N 1
ATOM 3602 C CA . ALA B 1 216 ? -15.883 -15.758 4.008 1 98.62 216 ALA B CA 1
ATOM 3603 C C . ALA B 1 216 ? -14.961 -16.797 3.379 1 98.62 216 ALA B C 1
ATOM 3605 O O . ALA B 1 216 ? -13.992 -17.234 4.004 1 98.62 216 ALA B O 1
ATOM 3606 N N . HIS B 1 217 ? -15.258 -17.219 2.152 1 98.06 217 HIS B N 1
ATOM 3607 C CA . HIS B 1 217 ? -14.406 -18.172 1.439 1 98.06 217 HIS B CA 1
ATOM 3608 C C . HIS B 1 217 ? -13 -17.609 1.25 1 98.06 217 HIS B C 1
ATOM 3610 O O . HIS B 1 217 ? -12.016 -18.328 1.443 1 98.06 217 HIS B O 1
ATOM 3616 N N . MET B 1 218 ? -12.875 -16.359 0.9 1 98.31 218 MET B N 1
ATOM 3617 C CA . MET B 1 218 ? -11.57 -15.734 0.706 1 98.31 218 MET B CA 1
ATOM 3618 C C . MET B 1 218 ? -10.789 -15.68 2.018 1 98.31 218 MET B C 1
ATOM 3620 O O . MET B 1 218 ? -9.594 -15.969 2.049 1 98.31 218 MET B O 1
ATOM 3624 N N . ALA B 1 219 ? -11.5 -15.273 3.039 1 97.94 219 ALA B N 1
ATOM 3625 C CA . ALA B 1 219 ? -10.859 -15.203 4.348 1 97.94 219 ALA B CA 1
ATOM 3626 C C . ALA B 1 219 ? -10.289 -16.562 4.754 1 97.94 219 ALA B C 1
ATOM 3628 O O . ALA B 1 219 ? -9.156 -16.641 5.234 1 97.94 219 ALA B O 1
ATOM 3629 N N . GLN B 1 220 ? -11.055 -17.578 4.582 1 96.69 220 GLN B N 1
ATOM 3630 C CA . GLN B 1 220 ? -10.602 -18.938 4.906 1 96.69 220 GLN B CA 1
ATOM 3631 C C . GLN B 1 220 ? -9.422 -19.344 4.027 1 96.69 220 GLN B C 1
ATOM 3633 O O . GLN B 1 220 ? -8.445 -19.906 4.52 1 96.69 220 GLN B O 1
ATOM 3638 N N . HIS B 1 221 ? -9.523 -19.047 2.742 1 95.81 221 HIS B N 1
ATOM 3639 C CA . HIS B 1 221 ? -8.445 -19.344 1.802 1 95.81 221 HIS B CA 1
ATOM 3640 C C . HIS B 1 221 ? -7.141 -18.688 2.223 1 95.81 221 HIS B C 1
ATOM 3642 O O . HIS B 1 221 ? -6.102 -19.344 2.295 1 95.81 221 HIS B O 1
ATOM 3648 N N . LEU B 1 222 ? -7.227 -17.453 2.555 1 96.38 222 LEU B N 1
ATOM 3649 C CA . LEU B 1 222 ? -6.031 -16.703 2.924 1 96.38 222 LEU B CA 1
ATOM 3650 C C . LEU B 1 222 ? -5.484 -17.172 4.266 1 96.38 222 LEU B C 1
ATOM 3652 O O . LEU B 1 222 ? -4.27 -17.188 4.48 1 96.38 222 LEU B O 1
ATOM 3656 N N . GLN B 1 223 ? -6.371 -17.531 5.148 1 94.38 223 GLN B N 1
ATOM 3657 C CA . GLN B 1 223 ? -5.914 -18.062 6.43 1 94.38 223 GLN B CA 1
ATOM 3658 C C . GLN B 1 223 ? -5.156 -19.375 6.238 1 94.38 223 GLN B C 1
ATOM 3660 O O . GLN B 1 223 ? -4.117 -19.594 6.871 1 94.38 223 GLN B O 1
ATOM 3665 N N . CYS B 1 224 ? -5.66 -20.219 5.422 1 91.5 224 CYS B N 1
ATOM 3666 C CA . CYS B 1 224 ? -4.984 -21.484 5.117 1 91.5 224 CYS B CA 1
ATOM 3667 C C . CYS B 1 224 ? -3.596 -21.219 4.543 1 91.5 224 CYS B C 1
ATOM 3669 O O . CYS B 1 224 ? -2.637 -21.906 4.891 1 91.5 224 CYS B O 1
ATOM 3671 N N . CYS B 1 225 ? -3.547 -20.25 3.674 1 91.5 225 CYS B N 1
ATOM 3672 C CA . CYS B 1 225 ? -2.252 -19.875 3.115 1 91.5 225 CYS B CA 1
ATOM 3673 C C . CYS B 1 225 ? -1.312 -19.375 4.203 1 91.5 225 CYS B C 1
ATOM 3675 O O . CYS B 1 225 ? -0.146 -19.766 4.254 1 91.5 225 CYS B O 1
ATOM 3677 N N . ALA B 1 226 ? -1.809 -18.547 5.055 1 91.88 226 ALA B N 1
ATOM 3678 C CA . ALA B 1 226 ? -0.999 -17.984 6.129 1 91.88 226 ALA B CA 1
ATOM 3679 C C . ALA B 1 226 ? -0.455 -19.078 7.039 1 91.88 226 ALA B C 1
ATOM 3681 O O . ALA B 1 226 ? 0.683 -19 7.508 1 91.88 226 ALA B O 1
ATOM 3682 N N . ASP B 1 227 ? -1.199 -20.094 7.254 1 89.69 227 ASP B N 1
ATOM 3683 C CA . ASP B 1 227 ? -0.819 -21.203 8.125 1 89.69 227 ASP B CA 1
ATOM 3684 C C . ASP B 1 227 ? 0.302 -22.031 7.504 1 89.69 227 ASP B C 1
ATOM 3686 O O . ASP B 1 227 ? 0.948 -22.828 8.188 1 89.69 227 ASP B O 1
ATOM 3690 N N . ARG B 1 228 ? 0.458 -21.859 6.25 1 86.06 228 ARG B N 1
ATOM 3691 C CA . ARG B 1 228 ? 1.46 -22.656 5.539 1 86.06 228 ARG B CA 1
ATOM 3692 C C . ARG B 1 228 ? 2.816 -21.953 5.551 1 86.06 228 ARG B C 1
ATOM 3694 O O . ARG B 1 228 ? 3.818 -22.531 5.121 1 86.06 228 ARG B O 1
ATOM 3701 N N . VAL B 1 229 ? 2.779 -20.703 5.969 1 85.56 229 VAL B N 1
ATOM 3702 C CA . VAL B 1 229 ? 4.023 -19.938 5.953 1 85.56 229 VAL B CA 1
ATOM 3703 C C . VAL B 1 229 ? 5.082 -20.656 6.789 1 85.56 229 VAL B C 1
ATOM 3705 O O . VAL B 1 229 ? 4.816 -21.062 7.922 1 85.56 229 VAL B O 1
ATOM 3708 N N . ARG B 1 230 ? 6.266 -20.922 6.141 1 73.12 230 ARG B N 1
ATOM 3709 C CA . ARG B 1 230 ? 7.383 -21.594 6.793 1 73.12 230 ARG B CA 1
ATOM 3710 C C . ARG B 1 230 ? 8.562 -20.641 6.98 1 73.12 230 ARG B C 1
ATOM 3712 O O . ARG B 1 230 ? 8.742 -19.703 6.195 1 73.12 230 ARG B O 1
ATOM 3719 N N . PRO B 1 231 ? 9.242 -20.953 8.188 1 63.72 231 PRO B N 1
ATOM 3720 C CA . PRO B 1 231 ? 10.461 -20.156 8.352 1 63.72 231 PRO B CA 1
ATOM 3721 C C . PRO B 1 231 ? 11.492 -20.406 7.25 1 63.72 231 PRO B C 1
ATOM 3723 O O . PRO B 1 231 ? 11.461 -21.453 6.602 1 63.72 231 PRO B O 1
ATOM 3726 N N . GLU B 1 232 ? 12.297 -19.422 6.895 1 59.53 232 GLU B N 1
ATOM 3727 C CA . GLU B 1 232 ? 13.352 -19.438 5.887 1 59.53 232 GLU B CA 1
ATOM 3728 C C . GLU B 1 232 ? 14.297 -20.625 6.086 1 59.53 232 GLU B C 1
ATOM 3730 O O . GLU B 1 232 ? 14.703 -20.922 7.211 1 59.53 232 GLU B O 1
ATOM 3735 N N . ALA B 1 233 ? 14.359 -21.625 5.145 1 54.81 233 ALA B N 1
ATOM 3736 C CA . ALA B 1 233 ? 15.469 -22.562 5.254 1 54.81 233 ALA B CA 1
ATOM 3737 C C . ALA B 1 233 ? 16.688 -22.078 4.469 1 54.81 233 ALA B C 1
ATOM 3739 O O . ALA B 1 233 ? 16.547 -21.562 3.355 1 54.81 233 ALA B O 1
ATOM 3740 N N . PRO B 1 234 ? 17.875 -21.906 5.016 1 49.66 234 PRO B N 1
ATOM 3741 C CA . PRO B 1 234 ? 19.109 -21.562 4.309 1 49.66 234 PRO B CA 1
ATOM 3742 C C . PRO B 1 234 ? 19.438 -22.531 3.18 1 49.66 234 PRO B C 1
ATOM 3744 O O . PRO B 1 234 ? 19.281 -23.75 3.346 1 49.66 234 PRO B O 1
ATOM 3747 N N . ALA B 1 235 ? 19.094 -22.312 1.874 1 53.09 235 ALA B N 1
ATOM 3748 C CA . ALA B 1 235 ? 19.547 -23.344 0.943 1 53.09 235 ALA B CA 1
ATOM 3749 C C . ALA B 1 235 ? 20.734 -22.844 0.113 1 53.09 235 ALA B C 1
ATOM 3751 O O . ALA B 1 235 ? 20.875 -21.641 -0.108 1 53.09 235 ALA B O 1
ATOM 3752 N N . ASP B 1 236 ? 21.781 -23.719 -0.104 1 48.56 236 ASP B N 1
ATOM 3753 C CA . ASP B 1 236 ? 22.891 -23.547 -1.048 1 48.56 236 ASP B CA 1
ATOM 3754 C C . ASP B 1 236 ? 22.375 -23.469 -2.484 1 48.56 236 ASP B C 1
ATOM 3756 O O . ASP B 1 236 ? 21.422 -24.172 -2.842 1 48.56 236 ASP B O 1
ATOM 3760 N N . PHE B 1 237 ? 22.516 -22.328 -3.184 1 51.38 237 PHE B N 1
ATOM 3761 C CA . PHE B 1 237 ? 22.062 -22.281 -4.57 1 51.38 237 PHE B CA 1
ATOM 3762 C C . PHE B 1 237 ? 23.188 -21.797 -5.484 1 51.38 237 PHE B C 1
ATOM 3764 O O . PHE B 1 237 ? 24.125 -21.141 -5.027 1 51.38 237 PHE B O 1
ATOM 3771 N N . ASP B 1 238 ? 23.375 -22.406 -6.777 1 47.12 238 ASP B N 1
ATOM 3772 C CA . ASP B 1 238 ? 24.203 -21.906 -7.867 1 47.12 238 ASP B CA 1
ATOM 3773 C C . ASP B 1 238 ? 23.359 -21.266 -8.953 1 47.12 238 ASP B C 1
ATOM 3775 O O . ASP B 1 238 ? 22.594 -21.938 -9.641 1 47.12 238 ASP B O 1
ATOM 3779 N N . LEU B 1 239 ? 23.469 -20 -9.164 1 47.66 239 LEU B N 1
ATOM 3780 C CA . LEU B 1 239 ? 22.656 -19.203 -10.078 1 47.66 239 LEU B CA 1
ATOM 3781 C C . LEU B 1 239 ? 22.75 -19.75 -11.5 1 47.66 239 LEU B C 1
ATOM 3783 O O . LEU B 1 239 ? 21.734 -19.844 -12.195 1 47.66 239 LEU B O 1
ATOM 3787 N N . ARG B 1 240 ? 24.031 -19.953 -11.992 1 50.47 240 ARG B N 1
ATOM 3788 C CA . ARG B 1 240 ? 24.25 -20.422 -13.352 1 50.47 240 ARG B CA 1
ATOM 3789 C C . ARG B 1 240 ? 23.578 -21.781 -13.578 1 50.47 240 ARG B C 1
ATOM 3791 O O . ARG B 1 240 ? 23.031 -22.047 -14.656 1 50.47 240 ARG B O 1
ATOM 3798 N N . ALA B 1 241 ? 23.75 -22.516 -12.602 1 55.84 241 ALA B N 1
ATOM 3799 C CA . ALA B 1 241 ? 23.141 -23.844 -12.695 1 55.84 241 ALA B CA 1
ATOM 3800 C C . ALA B 1 241 ? 21.625 -23.75 -12.812 1 55.84 241 ALA B C 1
ATOM 3802 O O . ALA B 1 241 ? 21 -24.562 -13.5 1 55.84 241 ALA B O 1
ATOM 3803 N N . VAL B 1 242 ? 21.156 -22.719 -12.141 1 50.53 242 VAL B N 1
ATOM 3804 C CA . VAL B 1 242 ? 19.703 -22.594 -12.047 1 50.53 242 VAL B CA 1
ATOM 3805 C C . VAL B 1 242 ? 19.156 -21.922 -13.305 1 50.53 242 VAL B C 1
ATOM 3807 O O . VAL B 1 242 ? 18.094 -22.297 -13.805 1 50.53 242 VAL B O 1
ATOM 3810 N N . LEU B 1 243 ? 19.891 -21.016 -13.828 1 56.22 243 LEU B N 1
ATOM 3811 C CA . LEU B 1 243 ? 19.359 -20.219 -14.93 1 56.22 243 LEU B CA 1
ATOM 3812 C C . LEU B 1 243 ? 20.109 -20.5 -16.219 1 56.22 243 LEU B C 1
ATOM 3814 O O . LEU B 1 243 ? 19.672 -20.094 -17.297 1 56.22 243 LEU B O 1
ATOM 3818 N N . GLY B 1 244 ? 21.453 -21.125 -16.078 1 49.69 244 GLY B N 1
ATOM 3819 C CA . GLY B 1 244 ? 22.328 -21.328 -17.219 1 49.69 244 GLY B CA 1
ATOM 3820 C C . GLY B 1 244 ? 21.797 -22.391 -18.172 1 49.69 244 GLY B C 1
ATOM 3821 O O . GLY B 1 244 ? 21.156 -23.344 -17.766 1 49.69 244 GLY B O 1
ATOM 3822 N N . ARG B 1 245 ? 21.531 -22.125 -19.391 1 50.03 245 ARG B N 1
ATOM 3823 C CA . ARG B 1 245 ? 21.25 -23.109 -20.438 1 50.03 245 ARG B CA 1
ATOM 3824 C C . ARG B 1 245 ? 22.406 -24.078 -20.609 1 50.03 245 ARG B C 1
ATOM 3826 O O . ARG B 1 245 ? 23.578 -23.672 -20.547 1 50.03 245 ARG B O 1
ATOM 3833 N N . GLY B 1 246 ? 22.391 -25.312 -20.109 1 41.53 246 GLY B N 1
ATOM 3834 C CA . GLY B 1 246 ? 23.375 -26.328 -20.438 1 41.53 246 GLY B CA 1
ATOM 3835 C C . GLY B 1 246 ? 24 -26.141 -21.797 1 41.53 246 GLY B C 1
ATOM 3836 O O . GLY B 1 246 ? 23.312 -25.82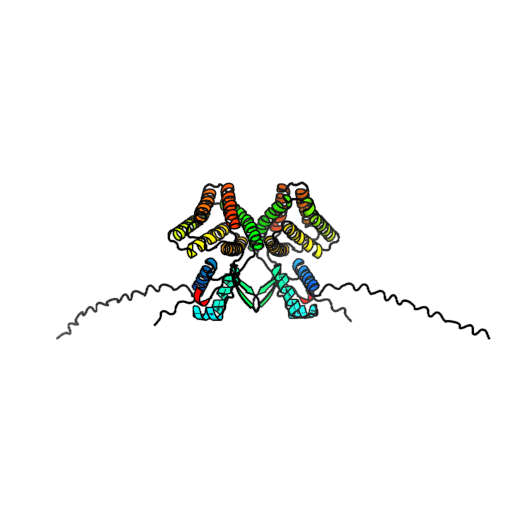8 -22.766 1 41.53 246 GLY B O 1
ATOM 3837 N N . ASP B 1 247 ? 25.219 -25.703 -21.922 1 37.5 247 ASP B N 1
ATOM 3838 C CA . ASP B 1 247 ? 25.938 -25.922 -23.172 1 37.5 247 ASP B CA 1
ATOM 3839 C C . ASP B 1 247 ? 25.656 -27.312 -23.734 1 37.5 247 ASP B C 1
ATOM 3841 O O . ASP B 1 247 ? 25.859 -28.312 -23.047 1 37.5 247 ASP B O 1
ATOM 3845 N N . ALA B 1 248 ? 24.688 -27.594 -24.625 1 37.25 248 ALA B N 1
ATOM 3846 C CA . ALA B 1 248 ? 24.766 -28.812 -25.422 1 37.25 248 ALA B CA 1
ATOM 3847 C C . ALA B 1 248 ? 26.219 -29.156 -25.766 1 37.25 248 ALA B C 1
ATOM 3849 O O . ALA B 1 248 ? 26.969 -28.281 -26.203 1 37.25 248 ALA B O 1
ATOM 3850 N N . PRO B 1 249 ? 26.781 -30.156 -25.172 1 34.78 249 PRO B N 1
ATOM 3851 C CA . PRO B 1 249 ? 28.062 -30.562 -25.781 1 34.78 249 PRO B CA 1
ATOM 3852 C C . PRO B 1 249 ? 28.047 -30.438 -27.297 1 34.78 249 PRO B C 1
ATOM 3854 O O . PRO B 1 249 ? 27.047 -30.75 -27.938 1 34.78 249 PRO B O 1
ATOM 3857 N N . LEU B 1 250 ? 28.812 -29.531 -27.906 1 26.8 250 LEU B N 1
ATOM 3858 C CA . LEU B 1 250 ? 29.156 -29.828 -29.281 1 26.8 250 LEU B CA 1
ATOM 3859 C C . LEU B 1 250 ? 29.781 -31.219 -29.391 1 26.8 250 LEU B C 1
ATOM 3861 O O . LEU B 1 250 ? 30.562 -31.625 -28.531 1 26.8 250 LEU B O 1
#

Radius of gyration: 31.28 Å; Cα contacts (8 Å, |Δi|>4): 578; chains: 2; bounding box: 81×79×164 Å

InterPro domains:
  IPR000524 Transcription regulator HTH, GntR [PF00392] (30-90)
  IPR000524 Transcription regulator HTH, GntR [PS50949] (26-93)
  IPR000524 Transcription regulator HTH, GntR [SM00345] (32-90)
  IPR000524 Transcription regulator HTH, GntR [cd07377] (27-91)
  IPR008920 Transcription regulator FadR/GntR, C-terminal [G3DSA:1.20.120.530] (93-233)
  IPR008920 Transcription regulator FadR/GntR, C-terminal [SSF48008] (96-230)
  IPR011711 GntR, C-terminal [PF07729] (101-223)
  IPR011711 GntR, C-terminal [SM00895] (100-224)
  IPR036388 Winged helix-like DNA-binding domain superfamily [G3DSA:1.10.10.10] (13-91)
  IPR036390 Winged helix DNA-binding domain superfamily [SSF46785] (24-94)